Protein AF-0000000086050575 (afdb_homodimer)

Radius of gyration: 25.73 Å; Cα contacts (8 Å, |Δi|>4): 583; chains: 2; bounding box: 66×99×60 Å

Sequence (482 aa):
MVPDGFPAGLRVFVVDEDSVALRMLEKMLLQCGYKVTITDCPLQALELLRANIGNYDIVLIDVNLTCMDGFELVKNVSREISLHVIV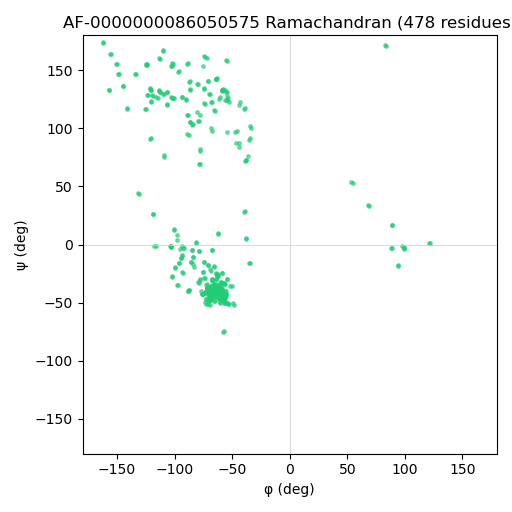LSTDSEFKNVMKGIKYGAIDYLVKPVRLEELKLIWKHVVKKYLNEMKSINESSSMDVNISHLTKKSKDLVRKRDAYDDIALKDNLASQKRARVSWTPELHAKFINAVNRLGINKAVPIKILDIMDIPGLTRENVASHLQLNKNNRKIAPTQVHKMVPDGFPAGLRVFVVDEDSVALRMLEKMLLQCGYKVTITDCPLQALELLRANIGNYDIVLIDVNLTCMDGFELVKNVSREISLHVIVLSTDSEFKNVMKGIKYGAIDYLVKPVRLEELKLIWKHVVKKYLNEMKSINESSSMDVNISHLTKKSKDLVRKRDAYDDIALKDNLASQKRARVSWTPELHAKFINAVNRLGINKAVPIKILDIMDIPGLTRENVASHLQLNKNNRKIAPTQVHK

Secondary structure (DSSP, 8-state):
---TTTTTT-EEEEE-S-HHHHHHHHHHHHHTT-EEEEES-HHHHHHHHHHTTTS-SEEEEE---SSS-HHHHHHIIIIIS--EEEEEES---HHHHHHHHHTT-SEEEESSPPHHHHTTTHHHHHHHHHHHHHHHHHH-------HHHHHHHHHHHHHHHHHHHHHHHHHHHHTTS------HHHHHHHHHHHHHH-TTT--HHHHHHHH--TT--HHHHHHHHHH--GGG---------/---TTTTTT-EEEEE-S-HHHHHHHHHHHHHTT-EEEEES-HHHHHHHHHHTTTS-SEEEEE---SSS-HHHHHHIIIIIS--EEEEEES---HHHHHHHHHTT-SEEEESSPPHHHHTTTHHHHHHHHHHHHHHHHHH-------HHHHHHHHHHHHHHHHHHHHHHHHHHHHTTS------HHHHHHHHHHHHHH-TTT--HHHHHHHH--TT--HHHHHHHHHH--GGG---------

Solvent-accessible surface area (backbone atoms only — not comparable to full-atom values): 27114 Å² total; per-residue (Å²): 129,87,60,89,66,63,62,42,62,44,27,36,36,38,35,28,69,38,55,38,44,40,50,47,50,48,53,54,44,44,73,58,39,33,40,80,47,77,41,52,46,67,86,50,45,61,58,54,47,67,76,42,69,84,67,56,63,37,34,40,36,44,39,86,45,88,90,51,63,29,57,56,52,46,26,45,43,24,69,73,67,64,43,49,29,33,38,33,29,79,61,62,49,50,69,57,54,50,50,40,43,75,36,45,31,80,45,78,46,52,49,58,76,49,70,73,60,62,63,50,57,55,54,60,53,52,50,52,52,52,52,53,50,48,55,48,51,71,67,44,86,70,84,70,85,56,62,69,61,47,51,58,48,48,50,47,46,53,54,41,54,49,44,52,53,47,48,56,49,49,59,60,55,60,72,68,57,90,77,81,82,78,45,75,66,58,47,49,44,49,53,50,29,35,61,72,52,31,63,91,55,38,37,36,64,56,33,46,62,65,51,65,52,89,90,66,48,51,66,56,42,43,38,48,48,56,66,58,58,79,82,54,77,66,71,74,77,76,74,79,126,128,86,60,87,66,64,62,43,61,44,26,36,36,38,35,30,72,38,56,39,44,41,49,47,50,48,54,54,43,45,72,57,40,33,39,79,46,77,41,52,48,66,88,50,46,62,58,55,46,66,76,41,68,84,68,54,62,36,33,41,36,43,38,84,48,86,91,52,62,28,57,55,54,46,26,45,43,23,70,74,68,63,43,49,28,32,39,32,30,80,62,61,50,50,70,56,51,49,50,40,42,73,37,45,31,78,43,75,46,51,49,59,77,50,68,75,60,61,64,50,56,55,54,60,54,51,50,51,52,53,52,54,49,49,54,49,51,72,66,42,86,69,85,70,84,56,63,70,61,48,50,58,49,47,51,47,44,54,54,40,54,50,45,51,53,47,49,57,48,49,59,61,56,60,72,68,56,87,79,80,82,79,46,74,66,56,48,49,45,48,54,49,29,35,61,72,53,30,62,92,55,38,36,37,65,57,33,45,60,65,52,64,51,91,89,66,46,49,66,56,42,41,39,49,48,55,66,58,59,81,82,55,76,67,72,76,75,76,74,82,124

Nearest PDB structures (foldseek):
  8xat-assembly2_B-3  TM=6.509E-01  e=9.786E-18  Arabidopsis thaliana
  8xat-assembly1_A-2  TM=6.498E-01  e=9.234E-18  Arabidopsis thaliana
  6oec-assembly4_K  TM=7.011E-01  e=1.896E-07  Carboxydothermus hydrogenoformans Z-2901
  6oec-assembly2_F  TM=7.166E-01  e=5.390E-07  Carboxydothermus hydrogenoformans Z-2901
  6oec-assembly3_H  TM=7.071E-01  e=4.529E-07  Carboxydothermus hydrogenoformans Z-2901

Organism: Dendrobium nobile (NCBI:txid94219)

InterPro domains:
  IPR001005 SANT/Myb domain [PF00249] (179-227)
  IPR001789 Signal transduction response regulator, receiver domain [PF00072] (12-119)
  IPR001789 Signal transduction response regulator, receiver domain [PS50110] (11-126)
  IPR001789 Signal transduction response regulator, receiver domain [SM00448] (10-122)
  IPR006447 Myb domain, plants [TIGR01557] (178-227)
  IPR009057 Homedomain-like superfamily [SSF46689] (175-226)
  IPR011006 CheY-like superfamily [SSF52172] (9-134)
  IPR017930 Myb domain [PS51294] (174-233)
  IPR045279 Two-component response regulator ARR-like [PTHR43874] (10-229)

pLDDT: mean 81.04, std 20.37, range [23.88, 98.62]

Structure (mmCIF, N/CA/C/O backbone):
data_AF-0000000086050575-model_v1
#
loop_
_entity.id
_entity.type
_entity.pdbx_description
1 polymer 'Uncharacterized protein'
#
loop_
_atom_site.group_PDB
_atom_site.id
_atom_site.type_symbol
_atom_site.label_atom_id
_atom_site.label_alt_id
_atom_site.label_comp_id
_atom_site.label_asym_id
_atom_site.label_entity_id
_atom_site.label_seq_id
_atom_site.pdbx_PDB_ins_code
_atom_site.Cartn_x
_atom_site.Cartn_y
_atom_site.Cartn_z
_atom_site.occupancy
_atom_site.B_iso_or_equiv
_atom_site.auth_seq_id
_atom_site.auth_comp_id
_atom_site.auth_asym_id
_atom_site.auth_atom_id
_atom_site.pdbx_PDB_model_num
ATOM 1 N N . MET A 1 1 ? 18.562 4.098 21.172 1 47.09 1 MET A N 1
ATOM 2 C CA . MET A 1 1 ? 17.844 3.875 22.422 1 47.09 1 MET A CA 1
ATOM 3 C C . MET A 1 1 ? 16.562 4.703 22.469 1 47.09 1 MET A C 1
ATOM 5 O O . MET A 1 1 ? 16.531 5.84 22 1 47.09 1 MET A O 1
ATOM 9 N N . VAL A 1 2 ? 15.516 3.898 22.625 1 56.53 2 VAL A N 1
ATOM 10 C CA . VAL A 1 2 ? 14.25 4.605 22.75 1 56.53 2 VAL A CA 1
ATOM 11 C C . VAL A 1 2 ? 14.25 5.438 24.031 1 56.53 2 VAL A C 1
ATOM 13 O O . VAL A 1 2 ? 14.539 4.918 25.109 1 56.53 2 VAL A O 1
ATOM 16 N N . PRO A 1 3 ? 14.203 6.77 23.891 1 58.47 3 PRO A N 1
ATOM 17 C CA . PRO A 1 3 ? 14.266 7.641 25.062 1 58.47 3 PRO A CA 1
ATOM 18 C C . PRO A 1 3 ? 13.203 7.301 26.109 1 58.47 3 PRO A C 1
ATOM 20 O O . PRO A 1 3 ? 12.164 6.734 25.766 1 58.47 3 PRO A O 1
ATOM 23 N N . ASP A 1 4 ? 13.398 7.676 27.375 1 63.44 4 ASP A N 1
ATOM 24 C CA . ASP A 1 4 ? 12.43 7.582 28.453 1 63.44 4 ASP A CA 1
ATOM 25 C C . ASP A 1 4 ? 11.18 8.406 28.156 1 63.44 4 ASP A C 1
ATOM 27 O O . ASP A 1 4 ? 11.281 9.516 27.625 1 63.44 4 ASP A O 1
ATOM 31 N N . GLY A 1 5 ? 9.953 7.82 28.219 1 71.06 5 GLY A N 1
ATOM 32 C CA . GLY A 1 5 ? 8.695 8.516 27.984 1 71.06 5 GLY A CA 1
ATOM 33 C C . GLY A 1 5 ? 8.164 8.328 26.578 1 71.06 5 GLY A C 1
ATOM 34 O O . GLY A 1 5 ? 7.164 8.938 26.203 1 71.06 5 GLY A O 1
ATOM 35 N N . PHE A 1 6 ? 9.008 7.605 25.938 1 73.12 6 PHE A N 1
ATOM 36 C CA . PHE A 1 6 ? 8.523 7.312 24.594 1 73.12 6 PHE A CA 1
ATOM 37 C C . PHE A 1 6 ? 7.145 6.676 24.656 1 73.12 6 PHE A C 1
ATOM 39 O O . PHE A 1 6 ? 6.852 5.879 25.547 1 73.12 6 PHE A O 1
ATOM 46 N N . PRO A 1 7 ? 6.281 7.465 23.625 1 80 7 PRO A N 1
ATOM 47 C CA . PRO A 1 7 ? 6.508 8.125 22.344 1 80 7 PRO A CA 1
ATOM 48 C C . PRO A 1 7 ? 6.59 9.641 22.453 1 80 7 PRO A C 1
ATOM 50 O O . PRO A 1 7 ? 6.844 10.336 21.469 1 80 7 PRO A O 1
ATOM 53 N N . ALA A 1 8 ? 6.41 10.062 23.656 1 84.94 8 ALA A N 1
ATOM 54 C CA . ALA A 1 8 ? 6.547 11.508 23.844 1 84.94 8 ALA A CA 1
ATOM 55 C C . ALA A 1 8 ? 7.938 11.984 23.422 1 84.94 8 ALA A C 1
ATOM 57 O O . ALA A 1 8 ? 8.938 11.328 23.719 1 84.94 8 ALA A O 1
ATOM 58 N N . GLY A 1 9 ? 7.965 13.07 22.641 1 90.56 9 GLY A N 1
ATOM 59 C CA . GLY A 1 9 ? 9.242 13.617 22.219 1 90.56 9 GLY A CA 1
ATOM 60 C C . GLY A 1 9 ? 9.633 13.188 20.812 1 90.56 9 GLY A C 1
ATOM 61 O O . GLY A 1 9 ? 10.664 13.625 20.297 1 90.56 9 GLY A O 1
ATOM 62 N N . LEU A 1 10 ? 8.773 12.344 20.266 1 94.44 10 LEU A N 1
ATOM 63 C CA . LEU A 1 10 ? 9.023 11.992 18.875 1 94.44 10 LEU A CA 1
ATOM 64 C C . LEU A 1 10 ? 9.117 13.234 18 1 94.44 10 LEU A C 1
ATOM 66 O O . LEU A 1 10 ? 8.266 14.117 18.078 1 94.44 10 LEU A O 1
ATOM 70 N N . ARG A 1 11 ? 10.164 13.414 17.297 1 97 11 ARG A N 1
ATOM 71 C CA . ARG A 1 11 ? 10.383 14.594 16.453 1 97 11 ARG A CA 1
ATOM 72 C C . ARG A 1 11 ? 9.82 14.375 15.055 1 97 11 ARG A C 1
ATOM 74 O O . ARG A 1 11 ? 10.359 13.586 14.281 1 97 11 ARG A O 1
ATOM 81 N N . VAL A 1 12 ? 8.734 15.141 14.758 1 98 12 VAL A N 1
ATOM 82 C CA . VAL A 1 12 ? 7.984 14.945 13.523 1 98 12 VAL A CA 1
ATOM 83 C C . VAL A 1 12 ? 8.109 16.172 12.633 1 98 12 VAL A C 1
ATOM 85 O O . VAL A 1 12 ? 7.918 17.312 13.094 1 98 12 VAL A O 1
ATOM 88 N N . PHE A 1 13 ? 8.523 16 11.391 1 98.5 13 PHE A N 1
ATOM 89 C CA . PHE A 1 13 ? 8.547 17.047 10.367 1 98.5 13 PHE A CA 1
ATOM 90 C C . PHE A 1 13 ? 7.367 16.891 9.414 1 98.5 13 PHE A C 1
ATOM 92 O O . PHE A 1 13 ? 7.148 15.812 8.867 1 98.5 13 PHE A O 1
ATOM 99 N N . VAL A 1 14 ? 6.547 17.969 9.211 1 98.56 14 VAL A N 1
ATOM 100 C CA . VAL A 1 14 ? 5.324 17.859 8.422 1 98.56 14 VAL A CA 1
ATOM 101 C C . VAL A 1 14 ? 5.379 18.828 7.242 1 98.56 14 VAL A C 1
ATOM 103 O O . VAL A 1 14 ? 5.719 20 7.41 1 98.56 14 VAL A O 1
ATOM 106 N N . VAL A 1 15 ? 5.004 18.312 6.066 1 98.06 15 VAL A N 1
ATOM 107 C CA . VAL A 1 15 ? 4.938 19.125 4.852 1 98.06 15 VAL A CA 1
ATOM 108 C C . VAL A 1 15 ? 3.516 19.109 4.297 1 98.06 15 VAL A C 1
ATOM 110 O O . VAL A 1 15 ? 2.965 18.047 4.008 1 98.06 15 VAL A O 1
ATOM 113 N N . ASP A 1 16 ? 2.947 20.234 4.137 1 95.75 16 ASP A N 1
ATOM 114 C CA . ASP A 1 16 ? 1.617 20.438 3.568 1 95.75 16 ASP A CA 1
ATOM 115 C C . ASP A 1 16 ? 1.467 21.844 2.998 1 95.75 16 ASP A C 1
ATOM 117 O O . ASP A 1 16 ? 1.773 22.828 3.674 1 95.75 16 ASP A O 1
ATOM 121 N N . GLU A 1 17 ? 0.966 21.906 1.841 1 92.81 17 GLU A N 1
ATOM 122 C CA . GLU A 1 17 ? 0.843 23.203 1.188 1 92.81 17 GLU A CA 1
ATOM 123 C C . GLU A 1 17 ? -0.306 24.016 1.78 1 92.81 17 GLU A C 1
ATOM 125 O O . GLU A 1 17 ? -0.355 25.234 1.628 1 92.81 17 GLU A O 1
ATOM 130 N N . ASP A 1 18 ? -1.277 23.391 2.383 1 91.44 18 ASP A N 1
ATOM 131 C CA . ASP A 1 18 ? -2.42 24.047 3.004 1 91.44 18 ASP A CA 1
ATOM 132 C C . ASP A 1 18 ? -2.104 24.453 4.445 1 91.44 18 ASP A C 1
ATOM 134 O O . ASP A 1 18 ? -2.145 23.625 5.348 1 91.44 18 ASP A O 1
ATOM 138 N N . SER A 1 19 ? -1.903 25.734 4.578 1 91.38 19 SER A N 1
ATOM 139 C CA . SER A 1 19 ? -1.439 26.234 5.863 1 91.38 19 SER A CA 1
ATOM 140 C C . SER A 1 19 ? -2.461 25.969 6.965 1 91.38 19 SER A C 1
ATOM 142 O O . SER A 1 19 ? -2.09 25.688 8.109 1 91.38 19 SER A O 1
ATOM 144 N N . VAL A 1 20 ? -3.693 26.062 6.656 1 90.12 20 VAL A N 1
ATOM 145 C CA . VAL A 1 20 ? -4.73 25.859 7.664 1 90.12 20 VAL A CA 1
ATOM 146 C C . VAL A 1 20 ? -4.77 24.391 8.078 1 90.12 20 VAL A C 1
ATOM 148 O O . VAL A 1 20 ? -4.781 24.078 9.273 1 90.12 20 VAL A O 1
ATOM 151 N N . ALA A 1 21 ? -4.762 23.484 7.102 1 92.12 21 ALA A N 1
ATOM 152 C CA . ALA A 1 21 ? -4.727 22.047 7.391 1 92.12 21 ALA A CA 1
ATOM 153 C C . ALA A 1 21 ? -3.457 21.672 8.156 1 92.12 21 ALA A C 1
ATOM 155 O O . ALA A 1 21 ? -3.492 20.828 9.055 1 92.12 21 ALA A O 1
ATOM 156 N N . LEU A 1 22 ? -2.41 22.281 7.742 1 94.5 22 LEU A N 1
ATOM 157 C CA . LEU A 1 22 ? -1.112 22.031 8.359 1 94.5 22 LEU A CA 1
ATOM 158 C C . LEU A 1 22 ? -1.141 22.391 9.844 1 94.5 22 LEU A C 1
ATOM 160 O O . LEU A 1 22 ? -0.653 21.625 10.68 1 94.5 22 LEU A O 1
ATOM 164 N N . ARG A 1 23 ? -1.664 23.516 10.156 1 92.81 23 ARG A N 1
ATOM 165 C CA . ARG A 1 23 ? -1.738 23.969 11.539 1 92.81 23 ARG A CA 1
ATOM 166 C C . ARG A 1 23 ? -2.621 23.031 12.367 1 92.81 23 ARG A C 1
ATOM 168 O O . ARG A 1 23 ? -2.307 22.734 13.523 1 92.81 23 ARG A O 1
ATOM 175 N N . MET A 1 24 ? -3.68 22.672 11.797 1 92.19 24 MET A N 1
ATOM 176 C CA . MET A 1 24 ? -4.543 21.719 12.484 1 92.19 24 MET A CA 1
ATOM 177 C C . MET A 1 24 ? -3.797 20.422 12.773 1 92.19 24 MET A C 1
ATOM 179 O O . MET A 1 24 ? -3.873 19.891 13.883 1 92.19 24 MET A O 1
ATOM 183 N N . LEU A 1 25 ? -3.129 19.891 11.805 1 95.31 25 LEU A N 1
ATOM 184 C CA . LEU A 1 25 ? -2.357 18.656 11.969 1 95.31 25 LEU A CA 1
ATOM 185 C C . LEU A 1 25 ? -1.286 18.828 13.039 1 95.31 25 LEU A C 1
ATOM 187 O O . LEU A 1 25 ? -1.066 17.938 13.859 1 95.31 25 LEU A O 1
ATOM 191 N N . GLU A 1 26 ? -0.664 19.938 13.008 1 96.56 26 GLU A N 1
ATOM 192 C CA . GLU A 1 26 ? 0.322 20.266 14.031 1 96.56 26 GLU A CA 1
ATOM 193 C C . GLU A 1 26 ? -0.278 20.141 15.43 1 96.56 26 GLU A C 1
ATOM 195 O O . GLU A 1 26 ? 0.31 19.5 16.312 1 96.56 26 GLU A O 1
ATOM 200 N N . LYS A 1 27 ? -1.399 20.75 15.617 1 94.25 27 LYS A N 1
ATOM 201 C CA . LYS A 1 27 ? -2.057 20.719 16.922 1 94.25 27 LYS A CA 1
ATOM 202 C C . LYS A 1 27 ? -2.359 19.281 17.344 1 94.25 27 LYS A C 1
ATOM 204 O O . LYS A 1 27 ? -2.154 18.922 18.5 1 94.25 27 LYS A O 1
ATOM 209 N N . MET A 1 28 ? -2.832 18.484 16.391 1 94.62 28 MET A N 1
ATOM 210 C CA . MET A 1 28 ? -3.125 17.078 16.688 1 94.62 28 MET A CA 1
ATOM 211 C C . MET A 1 28 ? -1.861 16.344 17.109 1 94.62 28 MET A C 1
ATOM 213 O O . MET A 1 28 ? -1.878 15.57 18.078 1 94.62 28 MET A O 1
ATOM 217 N N . LEU A 1 29 ? -0.819 16.562 16.422 1 97.25 29 LEU A N 1
ATOM 218 C CA . LEU A 1 29 ? 0.444 15.883 16.719 1 97.25 29 LEU A CA 1
ATOM 219 C C . LEU A 1 29 ? 1.005 16.328 18.062 1 97.25 29 LEU A C 1
ATOM 221 O O . LEU A 1 29 ? 1.551 15.523 18.812 1 97.25 29 LEU A O 1
ATOM 225 N N . LEU A 1 30 ? 0.854 17.609 18.359 1 96.31 30 LEU A N 1
ATOM 226 C CA . LEU A 1 30 ? 1.28 18.125 19.656 1 96.31 30 LEU A CA 1
ATOM 227 C C . LEU A 1 30 ? 0.496 17.484 20.781 1 96.31 30 LEU A C 1
ATOM 229 O O . LEU A 1 30 ? 1.053 17.188 21.844 1 96.31 30 LEU A O 1
ATOM 233 N N . GLN A 1 31 ? -0.738 17.234 20.531 1 94.12 31 GLN A N 1
ATOM 234 C CA . GLN A 1 31 ? -1.574 16.547 21.516 1 94.12 31 GLN A CA 1
ATOM 235 C C . GLN A 1 31 ? -1.058 15.148 21.797 1 94.12 31 GLN A C 1
ATOM 237 O O . GLN A 1 31 ? -1.286 14.602 22.875 1 94.12 31 GLN A O 1
ATOM 242 N N . CYS A 1 32 ? -0.402 14.562 20.859 1 94.38 32 CYS A N 1
ATOM 243 C CA . CYS A 1 32 ? 0.176 13.234 21.016 1 94.38 32 CYS A CA 1
ATOM 244 C C . CYS A 1 32 ? 1.486 13.305 21.797 1 94.38 32 CYS A C 1
ATOM 246 O O . CYS A 1 32 ? 2.104 12.273 22.062 1 94.38 32 CYS A O 1
ATOM 248 N N . GLY A 1 33 ? 1.942 14.492 22.094 1 95.69 33 GLY A N 1
ATOM 249 C CA . GLY A 1 33 ? 3.178 14.664 22.844 1 95.69 33 GLY A CA 1
ATOM 250 C C . GLY A 1 33 ? 4.41 14.719 21.969 1 95.69 33 GLY A C 1
ATOM 251 O O . GLY A 1 33 ? 5.531 14.531 22.438 1 95.69 33 GLY A O 1
ATOM 252 N N . TYR A 1 34 ? 4.238 14.953 20.703 1 96.94 34 TYR A N 1
ATOM 253 C CA . TYR A 1 34 ? 5.352 14.977 19.766 1 96.94 34 TYR A CA 1
ATOM 254 C C . TYR A 1 34 ? 5.953 16.375 19.672 1 96.94 34 TYR A C 1
ATOM 256 O O . TYR A 1 34 ? 5.328 17.359 20.078 1 96.94 34 TYR A O 1
ATOM 264 N N . LYS A 1 35 ? 7.207 16.438 19.281 1 97.56 35 LYS A N 1
ATOM 265 C CA . LYS A 1 35 ? 7.836 17.688 18.828 1 97.56 35 LYS A CA 1
ATOM 266 C C . LYS A 1 35 ? 7.664 17.875 17.328 1 97.56 35 LYS A C 1
ATOM 268 O O . LYS A 1 35 ? 8.094 17.031 16.531 1 97.56 35 LYS A O 1
ATOM 273 N N . VAL A 1 36 ? 7.078 19.031 16.984 1 98.12 36 VAL A N 1
ATOM 274 C CA . VAL A 1 36 ? 6.605 19.125 15.602 1 98.12 36 VAL A CA 1
ATOM 275 C C . VAL A 1 36 ? 7.254 20.328 14.914 1 98.12 36 VAL A C 1
ATOM 277 O O . VAL A 1 36 ? 7.312 21.422 15.484 1 98.12 36 VAL A O 1
ATOM 280 N N . THR A 1 37 ? 7.832 20.141 13.797 1 98.19 37 THR A N 1
ATOM 281 C CA . THR A 1 37 ? 8.258 21.172 12.859 1 98.19 37 THR A CA 1
ATOM 282 C C . THR A 1 37 ? 7.445 21.094 11.562 1 98.19 37 THR A C 1
ATOM 284 O O . THR A 1 37 ? 7.25 20.016 11.016 1 98.19 37 THR A O 1
ATOM 287 N N . ILE A 1 38 ? 6.949 22.219 11.109 1 97.38 38 ILE A N 1
ATOM 288 C CA . ILE A 1 38 ? 6.062 22.203 9.953 1 97.38 38 ILE A CA 1
ATOM 289 C C . ILE A 1 38 ? 6.613 23.125 8.867 1 97.38 38 ILE A C 1
ATOM 291 O O . ILE A 1 38 ? 7.391 24.047 9.156 1 97.38 38 ILE A O 1
ATOM 295 N N . THR A 1 39 ? 6.234 22.844 7.625 1 97.19 39 THR A N 1
ATOM 296 C CA . THR A 1 39 ? 6.453 23.766 6.52 1 97.19 39 THR A CA 1
ATOM 297 C C . THR A 1 39 ? 5.297 23.688 5.523 1 97.19 39 THR A C 1
ATOM 299 O O . THR A 1 39 ? 4.801 22.609 5.215 1 97.19 39 THR A O 1
ATOM 302 N N . ASP A 1 40 ? 4.863 24.891 5.074 1 94.62 40 ASP A N 1
ATOM 303 C CA . ASP A 1 40 ? 3.834 24.938 4.039 1 94.62 40 ASP A CA 1
ATOM 304 C C . ASP A 1 40 ? 4.449 25.203 2.666 1 94.62 40 ASP A C 1
ATOM 306 O O . ASP A 1 40 ? 3.738 25.562 1.72 1 94.62 40 ASP A O 1
ATOM 310 N N . CYS A 1 41 ? 5.785 25.078 2.586 1 95.12 41 CYS A N 1
ATOM 311 C CA . CYS A 1 41 ? 6.52 25.25 1.339 1 95.12 41 CYS A CA 1
ATOM 312 C C . CYS A 1 41 ? 7.289 23.984 0.978 1 95.12 41 CYS A C 1
ATOM 314 O O . CYS A 1 41 ? 8.477 23.875 1.299 1 95.12 41 CYS A O 1
ATOM 316 N N . PRO A 1 42 ? 6.695 23.109 0.219 1 94.62 42 PRO A N 1
ATOM 317 C CA . PRO A 1 42 ? 7.332 21.828 -0.127 1 94.62 42 PRO A CA 1
ATOM 318 C C . PRO A 1 42 ? 8.688 22.016 -0.81 1 94.62 42 PRO A C 1
ATOM 320 O O . PRO A 1 42 ? 9.594 21.203 -0.613 1 94.62 42 PRO A O 1
ATOM 323 N N . LEU A 1 43 ? 8.82 23.031 -1.545 1 91.94 43 LEU A N 1
ATOM 324 C CA . LEU A 1 43 ? 10.055 23.281 -2.279 1 91.94 43 LEU A CA 1
ATOM 325 C C . LEU A 1 43 ? 11.219 23.516 -1.32 1 91.94 43 LEU A C 1
ATOM 327 O O . LEU A 1 43 ? 12.367 23.234 -1.656 1 91.94 43 LEU A O 1
ATOM 331 N N . GLN A 1 44 ? 10.883 23.969 -0.147 1 95.38 44 GLN A N 1
ATOM 332 C CA . GLN A 1 44 ? 11.922 24.234 0.843 1 95.38 44 GLN A CA 1
ATOM 333 C C . GLN A 1 44 ? 12.125 23.047 1.772 1 95.38 44 GLN A C 1
ATOM 335 O O . GLN A 1 44 ? 13.07 23.016 2.561 1 95.38 44 GLN A O 1
ATOM 340 N N . ALA A 1 45 ? 11.25 22.125 1.721 1 96.31 45 ALA A N 1
ATOM 341 C CA . ALA A 1 45 ? 11.242 21 2.666 1 96.31 45 ALA A CA 1
ATOM 342 C C . ALA A 1 45 ? 12.555 20.219 2.602 1 96.31 45 ALA A C 1
ATOM 344 O O . ALA A 1 45 ? 13.164 19.938 3.635 1 96.31 45 ALA A O 1
ATOM 345 N N . LEU A 1 46 ? 12.977 19.906 1.378 1 94.06 46 LEU A N 1
ATOM 346 C CA . LEU A 1 46 ? 14.18 19.094 1.21 1 94.06 46 LEU A CA 1
ATOM 347 C C . LEU A 1 46 ? 15.398 19.828 1.769 1 94.06 46 LEU A C 1
ATOM 349 O O . LEU A 1 46 ? 16.234 19.219 2.453 1 94.06 46 LEU A O 1
ATOM 353 N N . GLU A 1 47 ? 15.469 21.109 1.46 1 95.12 47 GLU A N 1
ATOM 354 C CA . GLU A 1 47 ? 16.578 21.906 1.957 1 95.12 47 GLU A CA 1
ATOM 355 C C . GLU A 1 47 ? 16.594 21.969 3.482 1 95.12 47 GLU A C 1
ATOM 357 O O . GLU A 1 47 ? 17.641 21.859 4.113 1 95.12 47 GLU A O 1
ATOM 362 N N . LEU A 1 48 ? 15.469 22.172 4.059 1 96.44 48 LEU A N 1
ATOM 363 C CA . LEU A 1 48 ? 15.336 22.234 5.512 1 96.44 48 LEU A CA 1
ATOM 364 C C . LEU A 1 48 ? 15.758 20.906 6.152 1 96.44 48 LEU A C 1
ATOM 366 O O . LEU A 1 48 ? 16.469 20.906 7.164 1 96.44 48 LEU A O 1
ATOM 370 N N . LEU A 1 49 ? 15.383 19.859 5.551 1 96.5 49 LEU A N 1
ATOM 371 C CA . LEU A 1 49 ? 15.719 18.531 6.066 1 96.5 49 LEU A CA 1
ATOM 372 C C . LEU A 1 49 ? 17.219 18.266 5.957 1 96.5 49 LEU A C 1
ATOM 374 O O . LEU A 1 49 ? 17.828 17.734 6.891 1 96.5 49 LEU A O 1
ATOM 378 N N . ARG A 1 50 ? 17.766 18.703 4.844 1 94.62 50 ARG A N 1
ATOM 379 C CA . ARG A 1 50 ? 19.188 18.516 4.621 1 94.62 50 ARG A CA 1
ATOM 380 C C . ARG A 1 50 ? 20 19.328 5.625 1 94.62 50 ARG A C 1
ATOM 382 O O . ARG A 1 50 ? 21.062 18.891 6.07 1 94.62 50 ARG A O 1
ATOM 389 N N . ALA A 1 51 ? 19.531 20.453 5.941 1 95.19 51 ALA A N 1
ATOM 390 C CA . ALA A 1 51 ? 20.234 21.359 6.852 1 95.19 51 ALA A CA 1
ATOM 391 C C . ALA A 1 51 ? 20.125 20.875 8.297 1 95.19 51 ALA A C 1
ATOM 393 O O . ALA A 1 51 ? 20.859 21.328 9.172 1 95.19 51 ALA A O 1
ATOM 394 N N . ASN A 1 52 ? 19.219 19.969 8.578 1 95.12 52 ASN A N 1
ATOM 395 C CA . ASN A 1 52 ? 18.953 19.531 9.945 1 95.12 52 ASN A CA 1
ATOM 396 C C . ASN A 1 52 ? 18.922 18.016 10.047 1 95.12 52 ASN A C 1
ATOM 398 O O . ASN A 1 52 ? 18.016 17.438 10.656 1 95.12 52 ASN A O 1
ATOM 402 N N . ILE A 1 53 ? 19.844 17.391 9.445 1 89.69 53 ILE A N 1
ATOM 403 C CA . ILE A 1 53 ? 19.938 15.938 9.43 1 89.69 53 ILE A CA 1
ATOM 404 C C . ILE A 1 53 ? 20.016 15.406 10.859 1 89.69 53 ILE A C 1
ATOM 406 O O . ILE A 1 53 ? 20.734 15.961 11.695 1 89.69 53 ILE A O 1
ATOM 410 N N . GLY A 1 54 ? 19.297 14.453 11.141 1 90.81 54 GLY A N 1
ATOM 411 C CA . GLY A 1 54 ? 19.312 13.836 12.461 1 90.81 54 GLY A CA 1
ATOM 412 C C . GLY A 1 54 ? 18.359 14.492 13.445 1 90.81 54 GLY A C 1
ATOM 413 O O . GLY A 1 54 ? 18.219 14.016 14.57 1 90.81 54 GLY A O 1
ATOM 414 N N . ASN A 1 55 ? 17.703 15.523 13.055 1 94.75 55 ASN A N 1
ATOM 415 C CA . ASN A 1 55 ? 16.844 16.281 13.969 1 94.75 55 ASN A CA 1
ATOM 416 C C . ASN A 1 55 ? 15.406 15.766 13.938 1 94.75 55 ASN A C 1
ATOM 418 O O . ASN A 1 55 ? 14.57 16.219 14.727 1 94.75 55 ASN A O 1
ATOM 422 N N . TYR A 1 56 ? 15.164 14.82 13.109 1 96.81 56 TYR A N 1
ATOM 423 C CA . TYR A 1 56 ? 13.797 14.336 12.961 1 96.81 56 TYR A CA 1
ATOM 424 C C . TYR A 1 56 ? 13.758 12.812 12.961 1 96.81 56 TYR A C 1
ATOM 426 O O . TYR A 1 56 ? 14.695 12.164 12.477 1 96.81 56 TYR A O 1
ATOM 434 N N . ASP A 1 57 ? 12.695 12.312 13.5 1 94.56 57 ASP A N 1
ATOM 435 C CA . ASP A 1 57 ? 12.516 10.867 13.555 1 94.56 57 ASP A CA 1
ATOM 436 C C . ASP A 1 57 ? 11.617 10.391 12.414 1 94.56 57 ASP A C 1
ATOM 438 O O . ASP A 1 57 ? 11.812 9.289 11.883 1 94.56 57 ASP A O 1
ATOM 442 N N . ILE A 1 58 ? 10.625 11.219 12.047 1 96.75 58 ILE A N 1
ATOM 443 C CA . ILE A 1 58 ? 9.648 10.836 11.031 1 96.75 58 ILE A CA 1
ATOM 444 C C . ILE A 1 58 ? 9.18 12.07 10.281 1 96.75 58 ILE A C 1
ATOM 446 O O . ILE A 1 58 ? 9.078 13.156 10.859 1 96.75 58 ILE A O 1
ATOM 450 N N . VAL A 1 59 ? 8.891 11.891 9 1 98.19 59 VAL A N 1
ATOM 451 C CA . VAL A 1 59 ? 8.391 12.969 8.156 1 98.19 59 VAL A CA 1
ATOM 452 C C . VAL A 1 59 ? 7.004 12.609 7.621 1 98.19 59 VAL A C 1
ATOM 454 O O . VAL A 1 59 ? 6.793 11.5 7.125 1 98.19 59 VAL A O 1
ATOM 457 N N . LEU A 1 60 ? 6.047 13.469 7.781 1 98.62 60 LEU A N 1
ATOM 458 C CA . LEU A 1 60 ? 4.73 13.359 7.16 1 98.62 60 LEU A CA 1
ATOM 459 C C . LEU A 1 60 ? 4.625 14.266 5.941 1 98.62 60 LEU A C 1
ATOM 461 O O . LEU A 1 60 ? 4.859 15.469 6.035 1 98.62 60 LEU A O 1
ATOM 465 N N . ILE A 1 61 ? 4.262 13.703 4.816 1 98.44 61 ILE A N 1
ATOM 466 C CA . ILE A 1 61 ? 4.191 14.484 3.588 1 98.44 61 ILE A CA 1
ATOM 467 C C . ILE A 1 61 ? 2.801 14.352 2.971 1 98.44 61 ILE A C 1
ATOM 469 O O . ILE A 1 61 ? 2.377 13.25 2.609 1 98.44 61 ILE A O 1
ATOM 473 N N . ASP A 1 62 ? 2.064 15.43 2.873 1 97 62 ASP A N 1
ATOM 474 C CA . ASP A 1 62 ? 0.914 15.461 1.976 1 97 62 ASP A CA 1
ATOM 475 C C . ASP A 1 62 ? 1.355 15.414 0.515 1 97 62 ASP A C 1
ATOM 477 O O . ASP A 1 62 ? 2.012 16.328 0.026 1 97 62 ASP A O 1
ATOM 481 N N . VAL A 1 63 ? 0.891 14.453 -0.214 1 97.25 63 VAL A N 1
ATOM 482 C CA . VAL A 1 63 ? 1.425 14.289 -1.562 1 97.25 63 VAL A CA 1
ATOM 483 C C . VAL A 1 63 ? 0.543 15.031 -2.564 1 97.25 63 VAL A C 1
ATOM 485 O O . VAL A 1 63 ? 0.879 15.125 -3.746 1 97.25 63 VAL A O 1
ATOM 488 N N . ASN A 1 64 ? -0.583 15.516 -2.131 1 94.69 64 ASN A N 1
ATOM 489 C CA . ASN A 1 64 ? -1.43 16.328 -2.998 1 94.69 64 ASN A CA 1
ATOM 490 C C . ASN A 1 64 ? -0.917 17.766 -3.1 1 94.69 64 ASN A C 1
ATOM 492 O O . ASN A 1 64 ? -1.591 18.703 -2.672 1 94.69 64 ASN A O 1
ATOM 496 N N . LEU A 1 65 ? 0.141 17.891 -3.719 1 93.44 65 LEU A N 1
ATOM 497 C CA . LEU A 1 65 ? 0.799 19.188 -3.873 1 93.44 65 LEU A CA 1
ATOM 498 C C . LEU A 1 65 ? 0.562 19.75 -5.27 1 93.44 65 LEU A C 1
ATOM 500 O O . LEU A 1 65 ? 0.361 19 -6.223 1 93.44 65 LEU A O 1
ATOM 504 N N . THR A 1 66 ? 0.606 21.062 -5.395 1 91.31 66 THR A N 1
ATOM 505 C CA . THR A 1 66 ? 0.417 21.719 -6.684 1 91.31 66 THR A CA 1
ATOM 506 C C . THR A 1 66 ? 1.756 22.156 -7.27 1 91.31 66 THR A C 1
ATOM 508 O O . THR A 1 66 ? 1.909 22.234 -8.492 1 91.31 66 THR A O 1
ATOM 511 N N . CYS A 1 67 ? 2.678 22.406 -6.438 1 91.12 67 CYS A N 1
ATOM 512 C CA . CYS A 1 67 ? 3.922 23.031 -6.871 1 91.12 67 CYS A CA 1
ATOM 513 C C . CYS A 1 67 ? 4.914 21.984 -7.363 1 91.12 67 CYS A C 1
ATOM 515 O O . CYS A 1 67 ? 5.898 22.328 -8.023 1 91.12 67 CYS A O 1
ATOM 517 N N . MET A 1 68 ? 4.684 20.719 -7.059 1 93.5 68 MET A N 1
ATOM 518 C CA . MET A 1 68 ? 5.559 19.625 -7.457 1 93.5 68 MET A CA 1
ATOM 519 C C . MET A 1 68 ? 4.836 18.281 -7.344 1 93.5 68 MET A C 1
ATOM 521 O O . MET A 1 68 ? 3.711 18.219 -6.844 1 93.5 68 MET A O 1
ATOM 525 N N . ASP A 1 69 ? 5.5 17.219 -7.805 1 95.19 69 ASP A N 1
ATOM 526 C CA . ASP A 1 69 ? 5.008 15.867 -7.57 1 95.19 69 ASP A CA 1
ATOM 527 C C . ASP A 1 69 ? 5.34 15.398 -6.156 1 95.19 69 ASP A C 1
ATOM 529 O O . ASP A 1 69 ? 6.496 15.102 -5.848 1 95.19 69 ASP A O 1
ATOM 533 N N . GLY A 1 70 ? 4.363 15.367 -5.363 1 97.44 70 GLY A N 1
ATOM 534 C CA . GLY A 1 70 ? 4.566 15.031 -3.961 1 97.44 70 GLY A CA 1
ATOM 535 C C . GLY A 1 70 ? 5.281 13.711 -3.762 1 97.44 70 GLY A C 1
ATOM 536 O O . GLY A 1 70 ? 5.988 13.523 -2.768 1 97.44 70 GLY A O 1
ATOM 537 N N . PHE A 1 71 ? 5.109 12.797 -4.688 1 97.62 71 PHE A N 1
ATOM 538 C CA . PHE A 1 71 ? 5.754 11.5 -4.555 1 97.62 71 PHE A CA 1
ATOM 539 C C . PHE A 1 71 ? 7.25 11.602 -4.84 1 97.62 71 PHE A C 1
ATOM 541 O O . PHE A 1 71 ? 8.047 10.859 -4.27 1 97.62 71 PHE A O 1
ATOM 548 N N . GLU A 1 72 ? 7.566 12.484 -5.609 1 96.62 72 GLU A N 1
ATOM 549 C CA . GLU A 1 72 ? 8.992 12.734 -5.82 1 96.62 72 GLU A CA 1
ATOM 550 C C . GLU A 1 72 ? 9.656 13.242 -4.543 1 96.62 72 GLU A C 1
ATOM 552 O O . GLU A 1 72 ? 10.805 12.883 -4.254 1 96.62 72 GLU A O 1
ATOM 557 N N . LEU A 1 73 ? 8.977 14.086 -3.863 1 97.38 73 LEU A N 1
ATOM 558 C CA . LEU A 1 73 ? 9.484 14.539 -2.57 1 97.38 73 LEU A CA 1
ATOM 559 C C . LEU A 1 73 ? 9.664 13.359 -1.616 1 97.38 73 LEU A C 1
ATOM 561 O O . LEU A 1 73 ? 10.68 13.266 -0.927 1 97.38 73 LEU A O 1
ATOM 565 N N . VAL A 1 74 ? 8.68 12.461 -1.598 1 97.88 74 VAL A N 1
ATOM 566 C CA . VAL A 1 74 ? 8.758 11.25 -0.784 1 97.88 74 VAL A CA 1
ATOM 567 C C . VAL A 1 74 ? 10.031 10.477 -1.131 1 97.88 74 VAL A C 1
ATOM 569 O O . VAL A 1 74 ? 10.789 10.094 -0.241 1 97.88 74 VAL A O 1
ATOM 572 N N . LYS A 1 75 ? 10.195 10.281 -2.363 1 96.44 75 LYS A N 1
ATOM 573 C CA . LYS A 1 75 ? 11.336 9.539 -2.867 1 96.44 75 LYS A CA 1
ATOM 574 C C . LYS A 1 75 ? 12.648 10.164 -2.412 1 96.44 75 LYS A C 1
ATOM 576 O O . LYS A 1 75 ? 13.531 9.477 -1.896 1 96.44 75 LYS A O 1
ATOM 581 N N . ASN A 1 76 ? 12.758 11.422 -2.566 1 95.81 76 ASN A N 1
ATOM 582 C CA . ASN A 1 76 ? 13.977 12.133 -2.201 1 95.81 76 ASN A CA 1
ATOM 583 C C . ASN A 1 76 ? 14.25 12.055 -0.702 1 95.81 76 ASN A C 1
ATOM 585 O O . ASN A 1 76 ? 15.375 11.773 -0.284 1 95.81 76 ASN A O 1
ATOM 589 N N . VAL A 1 77 ? 13.273 12.266 0.089 1 96.81 77 VAL A N 1
ATOM 590 C CA . VAL A 1 77 ? 13.438 12.258 1.539 1 96.81 77 VAL A CA 1
ATOM 591 C C . VAL A 1 77 ? 13.812 10.859 2.014 1 96.81 77 VAL A C 1
ATOM 593 O O . VAL A 1 77 ? 14.711 10.695 2.846 1 96.81 77 VAL A O 1
ATOM 596 N N . SER A 1 78 ? 13.188 9.859 1.463 1 94.81 78 SER A N 1
ATOM 597 C CA . SER A 1 78 ? 13.422 8.477 1.886 1 94.81 78 SER A CA 1
ATOM 598 C C . SER A 1 78 ? 14.781 7.977 1.403 1 94.81 78 SER A C 1
ATOM 600 O O . SER A 1 78 ? 15.539 7.383 2.172 1 94.81 78 SER A O 1
ATOM 602 N N . ARG A 1 79 ? 15.109 8.188 0.2 1 89.06 79 ARG A N 1
ATOM 603 C CA . ARG A 1 79 ? 16.281 7.559 -0.41 1 89.06 79 ARG A CA 1
ATOM 604 C C . ARG A 1 79 ? 17.531 8.398 -0.197 1 89.06 79 ARG A C 1
ATOM 606 O O . ARG A 1 79 ? 18.625 7.859 0.018 1 89.06 79 ARG A O 1
ATOM 613 N N . GLU A 1 80 ? 17.375 9.664 -0.304 1 88.88 80 GLU A N 1
ATOM 614 C CA . GLU A 1 80 ? 18.547 10.523 -0.215 1 88.88 80 GLU A CA 1
ATOM 615 C C . GLU A 1 80 ? 18.844 10.898 1.232 1 88.88 80 GLU A C 1
ATOM 617 O O . GLU A 1 80 ? 20.016 10.953 1.638 1 88.88 80 GLU A O 1
ATOM 622 N N . ILE A 1 81 ? 17.859 11.141 1.964 1 91.12 81 ILE A N 1
ATOM 623 C CA . ILE A 1 81 ? 18.062 11.609 3.33 1 91.12 81 ILE A CA 1
ATOM 624 C C . ILE A 1 81 ? 17.906 10.445 4.305 1 91.12 81 ILE A C 1
ATOM 626 O O . ILE A 1 81 ? 18.312 10.531 5.465 1 91.12 81 ILE A O 1
ATOM 630 N N . SER A 1 82 ? 17.219 9.328 3.889 1 91.06 82 SER A N 1
ATOM 631 C CA . SER A 1 82 ? 17.047 8.094 4.648 1 91.06 82 SER A CA 1
ATOM 632 C C . SER A 1 82 ? 16.172 8.305 5.867 1 91.06 82 SER A C 1
ATOM 634 O O . SER A 1 82 ? 16.469 7.805 6.953 1 91.06 82 SER A O 1
ATOM 636 N N . LEU A 1 83 ? 15.211 9.164 5.77 1 94.12 83 LEU A N 1
ATOM 637 C CA . LEU A 1 83 ? 14.234 9.367 6.836 1 94.12 83 LEU A CA 1
ATOM 638 C C . LEU A 1 83 ? 12.961 8.555 6.57 1 94.12 83 LEU A C 1
ATOM 640 O O . LEU A 1 83 ? 12.578 8.367 5.414 1 94.12 83 LEU A O 1
ATOM 644 N N . HIS A 1 84 ? 12.328 8.141 7.617 1 95.56 84 HIS A N 1
ATOM 645 C CA . HIS A 1 84 ? 11.031 7.488 7.504 1 95.56 84 HIS A CA 1
ATOM 646 C C . HIS A 1 84 ? 9.953 8.477 7.082 1 95.56 84 HIS A C 1
ATOM 648 O O . HIS A 1 84 ? 9.812 9.539 7.688 1 95.56 84 HIS A O 1
ATOM 654 N N . VAL A 1 85 ? 9.258 8.047 6.066 1 97.75 85 VAL A N 1
ATOM 655 C CA . VAL A 1 85 ? 8.25 8.953 5.531 1 97.75 85 VAL A CA 1
ATOM 656 C C . VAL A 1 85 ? 6.871 8.297 5.613 1 97.75 85 VAL A C 1
ATOM 658 O O . VAL A 1 85 ? 6.723 7.113 5.297 1 97.75 85 VAL A O 1
ATOM 661 N N . ILE A 1 86 ? 5.949 9 6.07 1 98.38 86 ILE A N 1
ATOM 662 C CA . ILE A 1 86 ? 4.543 8.625 5.988 1 98.38 86 ILE A CA 1
ATOM 663 C C . ILE A 1 86 ? 3.824 9.547 5 1 98.38 86 ILE A C 1
ATOM 665 O O . ILE A 1 86 ? 3.93 10.766 5.094 1 98.38 86 ILE A O 1
ATOM 669 N N . VAL A 1 87 ? 3.121 8.953 4.102 1 98.44 87 VAL A N 1
ATOM 670 C CA . VAL A 1 87 ? 2.367 9.719 3.109 1 98.44 87 VAL A CA 1
ATOM 671 C C . VAL A 1 87 ? 0.994 10.078 3.67 1 98.44 87 VAL A C 1
ATOM 673 O O . VAL A 1 87 ? 0.338 9.25 4.305 1 98.44 87 VAL A O 1
ATOM 676 N N . LEU A 1 88 ? 0.637 11.281 3.506 1 97.81 88 LEU A N 1
ATOM 677 C CA . LEU A 1 88 ? -0.734 11.75 3.684 1 97.81 88 LEU A CA 1
ATOM 678 C C . LEU A 1 88 ? -1.388 12.039 2.338 1 97.81 88 LEU A C 1
ATOM 680 O O . LEU A 1 88 ? -0.766 12.641 1.46 1 97.81 88 LEU A O 1
ATOM 684 N N . SER A 1 89 ? -2.607 11.516 2.148 1 96.69 89 SER A N 1
ATOM 685 C CA . SER A 1 89 ? -3.254 11.742 0.86 1 96.69 89 SER A CA 1
ATOM 686 C C . SER A 1 89 ? -4.773 11.766 1.001 1 96.69 89 SER A C 1
ATOM 688 O O . SER A 1 89 ? -5.324 11.164 1.928 1 96.69 89 SER A O 1
ATOM 690 N N . THR A 1 90 ? -5.418 12.445 0.061 1 94.12 90 THR A N 1
ATOM 691 C CA . THR A 1 90 ? -6.875 12.461 0.021 1 94.12 90 THR A CA 1
ATOM 692 C C . THR A 1 90 ? -7.414 11.234 -0.704 1 94.12 90 THR A C 1
ATOM 694 O O . THR A 1 90 ? -8.609 10.945 -0.646 1 94.12 90 THR A O 1
ATOM 697 N N . ASP A 1 91 ? -6.566 10.531 -1.331 1 93.12 91 ASP A N 1
ATOM 698 C CA . ASP A 1 91 ? -7.07 9.383 -2.078 1 93.12 91 ASP A CA 1
ATOM 699 C C . ASP A 1 91 ? -6.375 8.094 -1.64 1 93.12 91 ASP A C 1
ATOM 701 O O . ASP A 1 91 ? -5.293 8.133 -1.052 1 93.12 91 ASP A O 1
ATOM 705 N N . SER A 1 92 ? -7.047 7.066 -1.829 1 95.62 92 SER A N 1
ATOM 706 C CA . SER A 1 92 ? -6.551 5.738 -1.479 1 95.62 92 SER A CA 1
ATOM 707 C C . SER A 1 92 ? -6.453 4.84 -2.707 1 95.62 92 SER A C 1
ATOM 709 O O . SER A 1 92 ? -6.586 3.619 -2.602 1 95.62 92 SER A O 1
ATOM 711 N N . GLU A 1 93 ? -6.277 5.449 -3.9 1 95.69 93 GLU A N 1
ATOM 712 C CA . GLU A 1 93 ? -6.199 4.652 -5.121 1 95.69 93 GLU A CA 1
ATOM 713 C C . GLU A 1 93 ? -4.98 3.732 -5.105 1 95.69 93 GLU A C 1
ATOM 715 O O . GLU A 1 93 ? -3.893 4.141 -4.695 1 95.69 93 GLU A O 1
ATOM 720 N N . PHE A 1 94 ? -5.133 2.562 -5.609 1 95.62 94 PHE A N 1
ATOM 721 C CA . PHE A 1 94 ? -4.094 1.539 -5.609 1 95.62 94 PHE A CA 1
ATOM 722 C C . PHE A 1 94 ? -2.799 2.08 -6.199 1 95.62 94 PHE A C 1
ATOM 724 O O . PHE A 1 94 ? -1.732 1.952 -5.594 1 95.62 94 PHE A O 1
ATOM 731 N N . LYS A 1 95 ? -2.943 2.641 -7.316 1 94.75 95 LYS A N 1
ATOM 732 C CA . LYS A 1 95 ? -1.777 3.133 -8.047 1 94.75 95 LYS A CA 1
ATOM 733 C C . LYS A 1 95 ? -0.976 4.117 -7.199 1 94.75 95 LYS A C 1
ATOM 735 O O . LYS A 1 95 ? 0.25 4.02 -7.113 1 94.75 95 LYS A O 1
ATOM 740 N N . ASN A 1 96 ? -1.633 4.961 -6.551 1 96.38 96 ASN A N 1
ATOM 741 C CA . ASN A 1 96 ? -0.963 5.984 -5.762 1 96.38 96 ASN A CA 1
ATOM 742 C C . ASN A 1 96 ? -0.398 5.414 -4.465 1 96.38 96 ASN A C 1
ATOM 744 O O . ASN A 1 96 ? 0.712 5.762 -4.059 1 96.38 96 ASN A O 1
ATOM 748 N N . VAL A 1 97 ? -1.193 4.586 -3.859 1 97.12 97 VAL A N 1
ATOM 749 C CA . VAL A 1 97 ? -0.729 3.936 -2.639 1 97.12 97 VAL A CA 1
ATOM 750 C C . VAL A 1 97 ? 0.562 3.17 -2.918 1 97.12 97 VAL A C 1
ATOM 752 O O . VAL A 1 97 ? 1.563 3.355 -2.223 1 97.12 97 VAL A O 1
ATOM 755 N N . MET A 1 98 ? 0.572 2.4 -3.943 1 96.38 98 MET A N 1
ATOM 756 C CA . MET A 1 98 ? 1.736 1.585 -4.277 1 96.38 98 MET A CA 1
ATOM 757 C C . MET A 1 98 ? 2.912 2.461 -4.699 1 96.38 98 MET A C 1
ATOM 759 O O . MET A 1 98 ? 4.062 2.146 -4.398 1 96.38 98 MET A O 1
ATOM 763 N N . LYS A 1 99 ? 2.596 3.537 -5.43 1 96.19 99 LYS A N 1
ATOM 764 C CA . LYS A 1 99 ? 3.646 4.488 -5.785 1 96.19 99 LYS A CA 1
ATOM 765 C C . LYS A 1 99 ? 4.348 5.023 -4.543 1 96.19 99 LYS A C 1
ATOM 767 O O . LYS A 1 99 ? 5.578 5.059 -4.484 1 96.19 99 LYS A O 1
ATOM 772 N N . GLY A 1 100 ? 3.592 5.395 -3.549 1 97.19 100 GLY A N 1
ATOM 773 C CA . GLY A 1 100 ? 4.152 5.867 -2.293 1 97.19 100 GLY A CA 1
ATOM 774 C C . GLY A 1 100 ? 5.047 4.848 -1.617 1 97.19 100 GLY A C 1
ATOM 775 O O . GLY A 1 100 ? 6.16 5.172 -1.193 1 97.19 100 GLY A O 1
ATOM 776 N N . ILE A 1 101 ? 4.617 3.68 -1.6 1 95.56 101 ILE A N 1
ATOM 777 C CA . ILE A 1 101 ? 5.348 2.6 -0.946 1 95.56 101 ILE A CA 1
ATOM 778 C C . ILE A 1 101 ? 6.629 2.301 -1.722 1 95.56 101 ILE A C 1
ATOM 780 O O . ILE A 1 101 ? 7.707 2.203 -1.135 1 95.56 101 ILE A O 1
ATOM 784 N N . LYS A 1 102 ? 6.508 2.213 -2.951 1 92.75 102 LYS A N 1
ATOM 785 C CA . LYS A 1 102 ? 7.656 1.911 -3.801 1 92.75 102 LYS A CA 1
ATOM 786 C C . LYS A 1 102 ? 8.703 3.018 -3.727 1 92.75 102 LYS A C 1
ATOM 788 O O . LYS A 1 102 ? 9.898 2.756 -3.842 1 92.75 102 LYS A O 1
ATOM 793 N N . TYR A 1 103 ? 8.242 4.207 -3.496 1 94.88 103 TYR A N 1
ATOM 794 C CA . TYR A 1 103 ? 9.156 5.344 -3.439 1 94.88 103 TYR A CA 1
ATOM 795 C C . TYR A 1 103 ? 9.766 5.484 -2.049 1 94.88 103 TYR A C 1
ATOM 797 O O . TYR A 1 103 ? 10.609 6.352 -1.819 1 94.88 103 TYR A O 1
ATOM 805 N N . GLY A 1 104 ? 9.266 4.617 -1.159 1 94.44 104 GLY A N 1
ATOM 806 C CA . GLY A 1 104 ? 10.016 4.512 0.086 1 94.44 104 GLY A CA 1
ATOM 807 C C . GLY A 1 104 ? 9.18 4.848 1.309 1 94.44 104 GLY A C 1
ATOM 808 O O . GLY A 1 104 ? 9.68 4.824 2.434 1 94.44 104 GLY A O 1
ATOM 809 N N . ALA A 1 105 ? 7.914 5.152 1.141 1 96.94 105 ALA A N 1
ATOM 810 C CA . ALA A 1 105 ? 7.059 5.406 2.299 1 96.94 105 ALA A CA 1
ATOM 811 C C . ALA A 1 105 ? 6.922 4.152 3.162 1 96.94 105 ALA A C 1
ATOM 813 O O . ALA A 1 105 ? 6.793 3.043 2.639 1 96.94 105 ALA A O 1
ATOM 814 N N . ILE A 1 106 ? 6.895 4.352 4.402 1 94.5 106 ILE A N 1
ATOM 815 C CA . ILE A 1 106 ? 6.773 3.211 5.309 1 94.5 106 ILE A CA 1
ATOM 816 C C . ILE A 1 106 ? 5.309 3.021 5.703 1 94.5 106 ILE A C 1
ATOM 818 O O . ILE A 1 106 ? 4.941 1.991 6.273 1 94.5 106 ILE A O 1
ATOM 822 N N . ASP A 1 107 ? 4.551 4.086 5.441 1 95.94 107 ASP A N 1
ATOM 823 C CA . ASP A 1 107 ? 3.119 4.059 5.723 1 95.94 107 ASP A CA 1
ATOM 824 C C . ASP A 1 107 ? 2.365 5.059 4.848 1 95.94 107 ASP A C 1
ATOM 826 O O . ASP A 1 107 ? 2.98 5.895 4.184 1 95.94 107 ASP A O 1
ATOM 830 N N . TYR A 1 108 ? 1.123 4.875 4.801 1 97.62 108 TYR A N 1
ATOM 831 C CA . TYR A 1 108 ? 0.208 5.676 3.992 1 97.62 108 TYR A CA 1
ATOM 832 C C . TYR A 1 108 ? -1.094 5.934 4.742 1 97.62 108 TYR A C 1
ATOM 834 O O . TYR A 1 108 ? -1.81 4.996 5.102 1 97.62 108 TYR A O 1
ATOM 842 N N . LEU A 1 109 ? -1.391 7.195 5.027 1 97.19 109 LEU A N 1
ATOM 843 C CA . LEU A 1 109 ? -2.609 7.582 5.73 1 97.19 109 LEU A CA 1
ATOM 844 C C . LEU A 1 109 ? -3.545 8.359 4.809 1 97.19 109 LEU A C 1
ATOM 846 O O . LEU A 1 109 ? -3.123 9.312 4.145 1 97.19 109 LEU A O 1
ATOM 850 N N . VAL A 1 110 ? -4.777 7.957 4.793 1 96.69 110 VAL A N 1
ATOM 851 C CA . VAL A 1 110 ? -5.777 8.625 3.961 1 96.69 110 VAL A CA 1
ATOM 852 C C . VAL A 1 110 ? -6.496 9.695 4.773 1 96.69 110 VAL A C 1
ATOM 854 O O . VAL A 1 110 ? -6.973 9.43 5.879 1 96.69 110 VAL A O 1
ATOM 857 N N . LYS A 1 111 ? -6.504 10.898 4.219 1 94.75 111 LYS A N 1
ATOM 858 C CA . LYS A 1 111 ? -7.234 11.984 4.855 1 94.75 111 LYS A CA 1
ATOM 859 C C . LYS A 1 111 ? -8.742 11.781 4.742 1 94.75 111 LYS A C 1
ATOM 861 O O . LYS A 1 111 ? -9.227 11.25 3.744 1 94.75 111 LYS A O 1
ATOM 866 N N . PRO A 1 112 ? -9.484 12.102 5.805 1 93.31 112 PRO A N 1
ATOM 867 C CA . PRO A 1 112 ? -9.039 12.805 7.012 1 93.31 112 PRO A CA 1
ATOM 868 C C . PRO A 1 112 ? -8.32 11.891 7.996 1 93.31 112 PRO A C 1
ATOM 870 O O . PRO A 1 112 ? -8.781 10.773 8.266 1 93.31 112 PRO A O 1
ATOM 873 N N . VAL A 1 113 ? -7.281 12.445 8.508 1 94.69 113 VAL A N 1
ATOM 874 C CA . VAL A 1 113 ? -6.484 11.664 9.445 1 94.69 113 VAL A 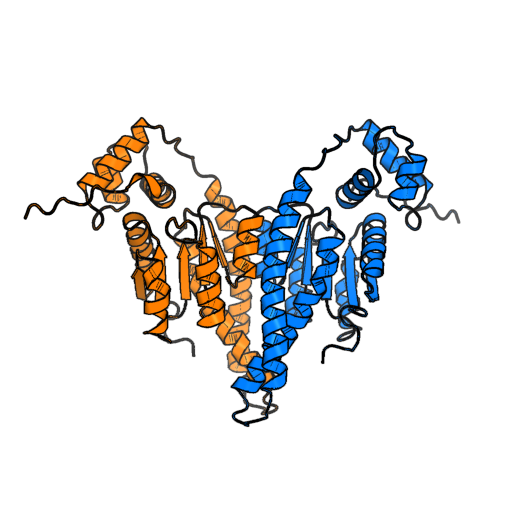CA 1
ATOM 875 C C . VAL A 1 113 ? -7.055 11.812 10.859 1 94.69 113 VAL A C 1
ATOM 877 O O . VAL A 1 113 ? -7.406 12.914 11.281 1 94.69 113 VAL A O 1
ATOM 880 N N . ARG A 1 114 ? -7.062 10.766 11.555 1 90.44 114 ARG A N 1
ATOM 881 C CA . ARG A 1 114 ? -7.598 10.75 12.914 1 90.44 114 ARG A CA 1
ATOM 882 C C . ARG A 1 114 ? -6.477 10.781 13.945 1 90.44 114 ARG A C 1
ATOM 884 O O . ARG A 1 114 ? -5.348 10.375 13.656 1 90.44 114 ARG A O 1
ATOM 891 N N . LEU A 1 115 ? -6.918 11.273 15.086 1 91.25 115 LEU A N 1
ATOM 892 C CA . LEU A 1 115 ? -5.969 11.375 16.188 1 91.25 115 LEU A CA 1
ATOM 893 C C . LEU A 1 115 ? -5.402 10 16.547 1 91.25 115 LEU A C 1
ATOM 895 O O . LEU A 1 115 ? -4.211 9.867 16.828 1 91.25 115 LEU A O 1
ATOM 899 N N . GLU A 1 116 ? -6.238 8.984 16.516 1 90.94 116 GLU A N 1
ATOM 900 C CA . GLU A 1 116 ? -5.852 7.629 16.891 1 90.94 116 GLU A CA 1
ATOM 901 C C . GLU A 1 116 ? -4.77 7.09 15.961 1 90.94 116 GLU A C 1
ATOM 903 O O . GLU A 1 116 ? -3.898 6.328 16.391 1 90.94 116 GLU A O 1
ATOM 908 N N . GLU A 1 117 ? -4.832 7.453 14.734 1 93 117 GLU A N 1
ATOM 909 C CA . GLU A 1 117 ? -3.812 7.043 13.766 1 93 117 GLU A CA 1
ATOM 910 C C . GLU A 1 117 ? -2.482 7.738 14.047 1 93 117 GLU A C 1
ATOM 912 O O . GLU A 1 117 ? -1.424 7.105 13.992 1 93 117 GLU A O 1
ATOM 917 N N . LEU A 1 118 ? -2.564 8.992 14.359 1 95.31 118 LEU A N 1
ATOM 918 C CA . LEU A 1 118 ? -1.364 9.781 14.617 1 95.31 118 LEU A CA 1
ATOM 919 C C . LEU A 1 118 ? -0.672 9.312 15.891 1 95.31 118 LEU A C 1
ATOM 921 O O . LEU A 1 118 ? 0.558 9.352 15.984 1 95.31 118 LEU A O 1
ATOM 925 N N . LYS A 1 119 ? -1.433 8.828 16.781 1 93.25 119 LYS A N 1
ATOM 926 C CA . LYS A 1 119 ? -0.895 8.336 18.047 1 93.25 119 LYS A CA 1
ATOM 927 C C . LYS A 1 119 ? -0.016 7.105 17.828 1 93.25 119 LYS A C 1
ATOM 929 O O . LYS A 1 119 ? 0.818 6.777 18.672 1 93.25 119 LYS A O 1
ATOM 934 N N . LEU A 1 120 ? -0.173 6.48 16.719 1 91.38 120 LEU A N 1
ATOM 935 C CA . LEU A 1 120 ? 0.473 5.191 16.5 1 91.38 120 LEU A CA 1
ATOM 936 C C . LEU A 1 120 ? 1.7 5.34 15.609 1 91.38 120 LEU A C 1
ATOM 938 O O . LEU A 1 120 ? 2.445 4.379 15.406 1 91.38 120 LEU A O 1
ATOM 942 N N . ILE A 1 121 ? 2.029 6.477 15.125 1 93.31 121 ILE A N 1
ATOM 943 C CA . ILE A 1 121 ? 3.078 6.59 14.117 1 93.31 121 ILE A CA 1
ATOM 944 C C . ILE A 1 121 ? 4.438 6.32 14.758 1 93.31 121 ILE A C 1
ATOM 946 O O . ILE A 1 121 ? 5.41 6.012 14.062 1 93.31 121 ILE A O 1
ATOM 950 N N . TRP A 1 122 ? 4.527 6.391 16.062 1 89 122 TRP A N 1
ATOM 951 C CA . TRP A 1 122 ? 5.777 6.133 16.781 1 89 122 TRP A CA 1
ATOM 952 C C . TRP A 1 122 ? 6.234 4.695 16.562 1 89 122 TRP A C 1
ATOM 954 O O . TRP A 1 122 ? 7.43 4.402 16.641 1 89 122 TRP A O 1
ATOM 964 N N . LYS A 1 123 ? 5.363 3.836 16.297 1 88.62 123 LYS A N 1
ATOM 965 C CA . LYS A 1 123 ? 5.68 2.418 16.141 1 88.62 123 LYS A CA 1
ATOM 966 C C . LYS A 1 123 ? 6.676 2.201 15.008 1 88.62 123 LYS A C 1
ATOM 968 O O . LYS A 1 123 ? 7.512 1.297 15.078 1 88.62 123 LYS A O 1
ATOM 973 N N . HIS A 1 124 ? 6.566 3.037 14.055 1 87.62 124 HIS A N 1
ATOM 974 C CA . HIS A 1 124 ? 7.445 2.904 12.898 1 87.62 124 HIS A CA 1
ATOM 975 C C . HIS A 1 124 ? 8.898 3.191 13.273 1 87.62 124 HIS A C 1
ATOM 977 O O . HIS A 1 124 ? 9.812 2.607 12.695 1 87.62 124 HIS A O 1
ATOM 983 N N . VAL A 1 125 ? 9.078 4.043 14.219 1 82.94 125 VAL A N 1
ATOM 984 C CA . VAL A 1 125 ? 10.414 4.387 14.688 1 82.94 125 VAL A CA 1
ATOM 985 C C . VAL A 1 125 ? 10.992 3.234 15.5 1 82.94 125 VAL A C 1
ATOM 987 O O . VAL A 1 125 ? 12.156 2.869 15.328 1 82.94 125 VAL A O 1
ATOM 990 N N . VAL A 1 126 ? 10.188 2.676 16.25 1 81.69 126 VAL A N 1
ATOM 991 C CA . VAL A 1 126 ? 10.617 1.569 17.094 1 81.69 126 VAL A CA 1
ATOM 992 C C . VAL A 1 126 ? 10.969 0.361 16.234 1 81.69 126 VAL A C 1
ATOM 994 O O . VAL A 1 126 ? 11.977 -0.312 16.469 1 81.69 126 VAL A O 1
ATOM 997 N N . LYS A 1 127 ? 10.172 0.115 15.305 1 81.81 127 LYS A N 1
ATOM 998 C CA . LYS A 1 127 ? 10.422 -1.006 14.406 1 81.81 127 LYS A CA 1
ATOM 999 C C . LYS A 1 127 ? 11.766 -0.855 13.703 1 81.81 127 LYS A C 1
ATOM 1001 O O . LYS A 1 127 ? 12.5 -1.832 13.539 1 81.81 127 LYS A O 1
ATOM 1006 N N . LYS A 1 128 ? 11.992 0.278 13.258 1 76.94 128 LYS A N 1
ATOM 1007 C CA . LYS A 1 128 ? 13.273 0.553 12.609 1 76.94 128 LYS A CA 1
ATOM 1008 C C . LYS A 1 128 ? 14.438 0.233 13.539 1 76.94 128 LYS A C 1
ATOM 1010 O O . LYS A 1 128 ? 15.43 -0.377 13.117 1 76.94 128 LYS A O 1
ATOM 1015 N N . TYR A 1 129 ? 14.289 0.667 14.758 1 72.31 129 TYR A N 1
ATOM 1016 C CA . TYR A 1 129 ? 15.336 0.444 15.758 1 72.31 129 TYR A CA 1
ATOM 1017 C C . TYR A 1 129 ? 15.547 -1.045 15.992 1 72.31 129 TYR A C 1
ATOM 1019 O O . TYR A 1 129 ? 16.688 -1.508 16.078 1 72.31 129 TYR A O 1
ATOM 1027 N N . LEU A 1 130 ? 14.539 -1.73 16.047 1 74 130 LEU A N 1
ATOM 1028 C CA . LEU A 1 130 ? 14.617 -3.166 16.297 1 74 130 LEU A CA 1
ATOM 1029 C C . LEU A 1 130 ? 15.266 -3.889 15.125 1 74 130 LEU A C 1
ATOM 1031 O O . LEU A 1 130 ? 16.062 -4.812 15.32 1 74 130 LEU A O 1
ATOM 1035 N N . ASN A 1 131 ? 14.953 -3.447 13.984 1 73.25 131 ASN A N 1
ATOM 1036 C CA . ASN A 1 131 ? 15.531 -4.055 12.789 1 73.25 131 ASN A CA 1
ATOM 1037 C C . ASN A 1 131 ? 17.031 -3.787 12.695 1 73.25 131 ASN A C 1
ATOM 1039 O O . ASN A 1 131 ? 17.797 -4.656 12.273 1 73.25 131 ASN A O 1
ATOM 1043 N N . GLU A 1 132 ? 17.375 -2.646 13.023 1 69.69 132 GLU A N 1
ATOM 1044 C CA . GLU A 1 132 ? 18.797 -2.287 13.008 1 69.69 132 GLU A CA 1
ATOM 1045 C C . GLU A 1 132 ? 19.578 -3.098 14.039 1 69.69 132 GLU A C 1
ATOM 1047 O O . GLU A 1 132 ? 20.719 -3.496 13.789 1 69.69 132 GLU A O 1
ATOM 1052 N N . MET A 1 133 ? 18.984 -3.383 15.133 1 67.38 133 MET A N 1
ATOM 1053 C CA . MET A 1 133 ? 19.625 -4.16 16.188 1 67.38 133 MET A CA 1
ATOM 1054 C C . MET A 1 133 ? 19.766 -5.621 15.781 1 67.38 133 MET A C 1
ATOM 1056 O O . MET A 1 133 ? 20.766 -6.266 16.094 1 67.38 133 MET A O 1
ATOM 1060 N N . LYS A 1 134 ? 18.828 -6.062 15.133 1 66.5 134 LYS A N 1
ATOM 1061 C CA . LYS A 1 134 ? 18.891 -7.441 14.656 1 66.5 134 LYS A CA 1
ATOM 1062 C C . LYS A 1 134 ? 20.016 -7.625 13.641 1 66.5 134 LYS A C 1
ATOM 1064 O O . LYS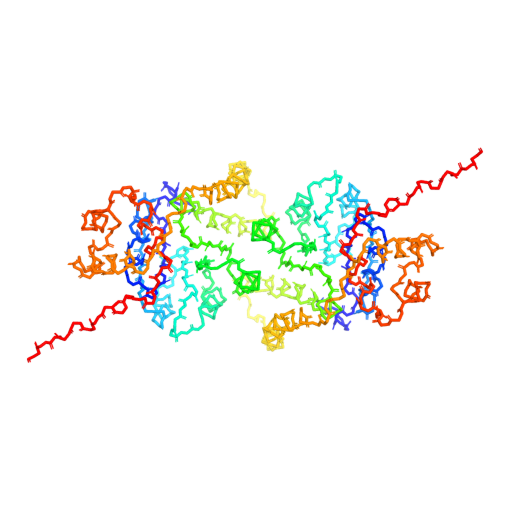 A 1 134 ? 20.703 -8.641 13.664 1 66.5 134 LYS A O 1
ATOM 1069 N N . SER A 1 135 ? 20.141 -6.723 12.828 1 63.41 135 SER A N 1
ATOM 1070 C CA . SER A 1 135 ? 21.188 -6.797 11.805 1 63.41 135 SER A CA 1
ATOM 1071 C C . SER A 1 135 ? 22.578 -6.75 12.438 1 63.41 135 SER A C 1
ATOM 1073 O O . SER A 1 135 ? 23.5 -7.406 11.961 1 63.41 135 SER A O 1
ATOM 1075 N N . ILE A 1 136 ? 22.719 -6.023 13.461 1 58.88 136 ILE A N 1
ATOM 1076 C CA . ILE A 1 136 ? 23.984 -5.91 14.18 1 58.88 136 ILE A CA 1
ATOM 1077 C C . ILE A 1 136 ? 24.281 -7.219 14.906 1 58.88 136 ILE A C 1
ATOM 1079 O O . ILE A 1 136 ? 25.422 -7.684 14.906 1 58.88 136 ILE A O 1
ATOM 1083 N N . ASN A 1 137 ? 23.234 -7.734 15.516 1 57.38 137 ASN A N 1
ATOM 1084 C CA . ASN A 1 137 ? 23.438 -8.984 16.25 1 57.38 137 ASN A CA 1
ATOM 1085 C C . ASN A 1 137 ? 23.734 -10.141 15.297 1 57.38 137 ASN A C 1
ATOM 1087 O O . ASN A 1 137 ? 24.5 -11.055 15.641 1 57.38 137 ASN A O 1
ATOM 1091 N N . GLU A 1 138 ? 23.094 -10.148 14.203 1 54.97 138 GLU A N 1
ATOM 1092 C CA . GLU A 1 138 ? 23.406 -11.211 13.25 1 54.97 138 GLU A CA 1
ATOM 1093 C C . GLU A 1 138 ? 24.828 -11.078 12.711 1 54.97 138 GLU A C 1
ATOM 1095 O O . GLU A 1 138 ? 25.453 -12.07 12.359 1 54.97 138 GLU A O 1
ATOM 1100 N N . SER A 1 139 ? 25.234 -9.914 12.578 1 50.59 139 SER A N 1
ATOM 1101 C CA . SER A 1 139 ? 26.609 -9.719 12.125 1 50.59 139 SER A CA 1
ATOM 1102 C C . SER A 1 139 ? 27.609 -10 13.242 1 50.59 139 SER A C 1
ATOM 1104 O O . SER A 1 139 ? 28.734 -10.453 12.977 1 50.59 139 SER A O 1
ATOM 1106 N N . SER A 1 140 ? 27.344 -9.531 14.516 1 46.03 140 SER A N 1
ATOM 1107 C CA . SER A 1 140 ? 28.328 -9.711 15.578 1 46.03 140 SER A CA 1
ATOM 1108 C C . SER A 1 140 ? 28.141 -11.055 16.281 1 46.03 140 SER A C 1
ATOM 1110 O O . SER A 1 140 ? 27.047 -11.367 16.75 1 46.03 140 SER A O 1
ATOM 1112 N N . SER A 1 141 ? 28.812 -12.172 15.953 1 41.22 141 SER A N 1
ATOM 1113 C CA . SER A 1 141 ? 28.984 -13.438 16.656 1 41.22 141 SER A CA 1
ATOM 1114 C C . SER A 1 141 ? 29.047 -13.219 18.172 1 41.22 141 SER A C 1
ATOM 1116 O O . SER A 1 141 ? 29.359 -14.141 18.922 1 41.22 141 SER A O 1
ATOM 1118 N N . MET A 1 142 ? 29.266 -12.016 18.766 1 37.72 142 MET A N 1
ATOM 1119 C CA . MET A 1 142 ? 29.547 -11.938 20.203 1 37.72 142 MET A CA 1
ATOM 1120 C C . MET A 1 142 ? 28.281 -12.18 21.016 1 37.72 142 MET A C 1
ATOM 1122 O O . MET A 1 142 ? 27.219 -11.648 20.688 1 37.72 142 MET A O 1
ATOM 1126 N N . ASP A 1 143 ? 28.125 -13.219 21.984 1 38.75 143 ASP A N 1
ATOM 1127 C CA . ASP A 1 143 ? 27.25 -13.734 23.031 1 38.75 143 ASP A CA 1
ATOM 1128 C C . ASP A 1 143 ? 26.625 -12.594 23.844 1 38.75 143 ASP A C 1
ATOM 1130 O O . ASP A 1 143 ? 26.953 -12.414 25.016 1 38.75 143 ASP A O 1
ATOM 1134 N N . VAL A 1 144 ? 26.75 -11.336 23.594 1 37.16 144 VAL A N 1
ATOM 1135 C CA . VAL A 1 144 ? 26.234 -10.398 24.594 1 37.16 144 VAL A CA 1
ATOM 1136 C C . VAL A 1 144 ? 24.781 -10.734 24.906 1 37.16 144 VAL A C 1
ATOM 1138 O O . VAL A 1 144 ? 24 -11.062 24.016 1 37.16 144 VAL A O 1
ATOM 1141 N N . ASN A 1 145 ? 24.312 -10.961 26.203 1 36.22 145 ASN A N 1
ATOM 1142 C CA . ASN A 1 145 ? 23.125 -11.188 27.031 1 36.22 145 ASN A CA 1
ATOM 1143 C C . ASN A 1 145 ? 21.953 -10.32 26.562 1 36.22 145 ASN A C 1
ATOM 1145 O O . ASN A 1 145 ? 21.641 -9.312 27.188 1 36.22 145 ASN A O 1
ATOM 1149 N N . ILE A 1 146 ? 21.844 -9.984 25.438 1 39.56 146 ILE A N 1
ATOM 1150 C CA . ILE A 1 146 ? 20.734 -9.195 24.906 1 39.56 146 ILE A CA 1
ATOM 1151 C C . ILE A 1 146 ? 19.422 -9.977 25.062 1 39.56 146 ILE A C 1
ATOM 1153 O O . ILE A 1 146 ? 18.5 -9.82 24.266 1 39.56 146 ILE A O 1
ATOM 1157 N N . SER A 1 147 ? 19.359 -11.016 25.734 1 40.56 147 SER A N 1
ATOM 1158 C CA . SER A 1 147 ? 18.203 -11.828 26.094 1 40.56 147 SER A CA 1
ATOM 1159 C C . SER A 1 147 ? 17.062 -10.977 26.641 1 40.56 147 SER A C 1
ATOM 1161 O O . SER A 1 147 ? 15.891 -11.211 26.328 1 40.56 147 SER A O 1
ATOM 1163 N N . HIS A 1 148 ? 17.391 -10.156 27.625 1 40.06 148 HIS A N 1
ATOM 1164 C CA . HIS A 1 148 ? 16.359 -9.414 28.344 1 40.06 148 HIS A CA 1
ATOM 1165 C C . HIS A 1 148 ? 15.633 -8.445 27.422 1 40.06 148 HIS A C 1
ATOM 1167 O O . HIS A 1 148 ? 14.453 -8.164 27.625 1 40.06 148 HIS A O 1
ATOM 1173 N N . LEU A 1 149 ? 16.359 -7.793 26.562 1 40.22 149 LEU A N 1
ATOM 1174 C CA . LEU A 1 149 ? 15.781 -6.793 25.672 1 40.22 149 LEU A CA 1
ATOM 1175 C C . LEU A 1 149 ? 14.875 -7.445 24.625 1 40.22 149 LEU A C 1
ATOM 1177 O O . LEU A 1 149 ? 13.969 -6.805 24.109 1 40.22 149 LEU A O 1
ATOM 1181 N N . THR A 1 150 ? 15.094 -8.75 24.391 1 44.38 150 THR A N 1
ATOM 1182 C CA . THR A 1 150 ? 14.367 -9.492 23.375 1 44.38 150 THR A CA 1
ATOM 1183 C C . THR A 1 150 ? 12.922 -9.727 23.797 1 44.38 150 THR A C 1
ATOM 1185 O O . THR A 1 150 ? 12.016 -9.742 22.969 1 44.38 150 THR A O 1
ATOM 1188 N N . LYS A 1 151 ? 12.836 -9.961 25.109 1 47.22 151 LYS A N 1
ATOM 1189 C CA . LYS A 1 151 ? 11.477 -10.266 25.547 1 47.22 151 LYS A CA 1
ATOM 1190 C C . LYS A 1 151 ? 10.586 -9.031 25.453 1 47.22 151 LYS A C 1
ATOM 1192 O O . LYS A 1 151 ? 9.453 -9.102 24.984 1 47.22 151 LYS A O 1
ATOM 1197 N N . LYS A 1 152 ? 11.055 -7.949 26.047 1 46.97 152 LYS A N 1
ATOM 1198 C CA . LYS A 1 152 ? 10.258 -6.727 26.016 1 46.97 152 LYS A CA 1
ATOM 1199 C C . LYS A 1 152 ? 10 -6.277 24.578 1 46.97 152 LYS A C 1
ATOM 1201 O O . LYS A 1 152 ? 8.906 -5.812 24.266 1 46.97 152 LYS A O 1
ATOM 1206 N N . SER A 1 153 ? 11.031 -6.477 23.781 1 45.94 153 SER A N 1
ATOM 1207 C CA . SER A 1 153 ? 10.883 -6.051 22.391 1 45.94 153 SER A CA 1
ATOM 1208 C C . SER A 1 153 ? 9.898 -6.941 21.656 1 45.94 153 SER A C 1
ATOM 1210 O O . SER A 1 153 ? 9.102 -6.453 20.844 1 45.94 153 SER A O 1
ATOM 1212 N N . LYS A 1 154 ? 10.008 -8.227 21.984 1 52.19 154 LYS A N 1
ATOM 1213 C CA . LYS A 1 154 ? 9.062 -9.164 21.375 1 52.19 154 LYS A CA 1
ATOM 1214 C C . LYS A 1 154 ? 7.637 -8.875 21.828 1 52.19 154 LYS A C 1
ATOM 1216 O O . LYS A 1 154 ? 6.695 -8.977 21.047 1 52.19 154 LYS A O 1
ATOM 1221 N N . ASP A 1 155 ? 7.52 -8.641 23.156 1 52.84 155 ASP A N 1
ATOM 1222 C CA . ASP A 1 155 ? 6.215 -8.273 23.703 1 52.84 155 ASP A CA 1
ATOM 1223 C C . ASP A 1 155 ? 5.695 -6.988 23.062 1 52.84 155 ASP A C 1
ATOM 1225 O O . ASP A 1 155 ? 4.492 -6.852 22.812 1 52.84 155 ASP A O 1
ATOM 1229 N N . LEU A 1 156 ? 6.562 -6.16 22.891 1 49.66 156 LEU A N 1
ATOM 1230 C CA . LEU A 1 156 ? 6.18 -4.898 22.266 1 49.66 156 LEU A CA 1
ATOM 1231 C C . LEU A 1 156 ? 5.773 -5.109 20.812 1 49.66 156 LEU A C 1
ATOM 1233 O O . LEU A 1 156 ? 4.812 -4.5 20.328 1 49.66 156 LEU A O 1
ATOM 1237 N N . VAL A 1 157 ? 6.492 -5.988 20.172 1 50.62 157 VAL A N 1
ATOM 1238 C CA . VAL A 1 157 ? 6.156 -6.293 18.781 1 50.62 157 VAL A CA 1
ATOM 1239 C C . VAL A 1 157 ? 4.785 -6.965 18.719 1 50.62 157 VAL A C 1
ATOM 1241 O O . VAL A 1 157 ? 3.969 -6.645 17.859 1 50.62 157 VAL A O 1
ATOM 1244 N N . ARG A 1 158 ? 4.617 -7.953 19.562 1 53.5 158 ARG A N 1
ATOM 1245 C CA . ARG A 1 158 ? 3.328 -8.633 19.625 1 53.5 158 ARG A CA 1
ATOM 1246 C C . ARG A 1 158 ? 2.205 -7.645 19.922 1 53.5 158 ARG A C 1
ATOM 1248 O O . ARG A 1 158 ? 1.121 -7.727 19.344 1 53.5 158 ARG A O 1
ATOM 1255 N N . LYS A 1 159 ? 2.369 -6.914 20.844 1 50.59 159 LYS A N 1
ATOM 1256 C CA . LYS A 1 159 ? 1.396 -5.867 21.156 1 50.59 159 LYS A CA 1
ATOM 1257 C C . LYS A 1 159 ? 1.229 -4.906 19.984 1 50.59 159 LYS A C 1
ATOM 1259 O O . LYS A 1 159 ? 0.132 -4.398 19.75 1 50.59 159 LYS A O 1
ATOM 1264 N N . ARG A 1 160 ? 2.291 -4.902 19.219 1 53.84 160 ARG A N 1
ATOM 1265 C CA . ARG A 1 160 ? 2.408 -4.02 18.062 1 53.84 160 ARG A CA 1
ATOM 1266 C C . ARG A 1 160 ? 1.519 -4.496 16.922 1 53.84 160 ARG A C 1
ATOM 1268 O O . ARG A 1 160 ? 0.838 -3.689 16.281 1 53.84 160 ARG A O 1
ATOM 1275 N N . ASP A 1 161 ? 1.743 -5.809 16.734 1 56.25 161 ASP A N 1
ATOM 1276 C CA . ASP A 1 161 ? 0.935 -6.414 15.68 1 56.25 161 ASP A CA 1
ATOM 1277 C C . ASP A 1 161 ? -0.553 -6.328 16.016 1 56.25 161 ASP A C 1
ATOM 1279 O O . ASP A 1 161 ? -1.382 -6.113 15.125 1 56.25 161 ASP A O 1
ATOM 1283 N N . ALA A 1 162 ? -0.751 -6.473 17.203 1 53.53 162 ALA A N 1
ATOM 1284 C CA . ALA A 1 162 ? -2.133 -6.367 17.672 1 53.53 162 ALA A CA 1
ATOM 1285 C C . ALA A 1 162 ? -2.676 -4.957 17.453 1 53.53 162 ALA A C 1
ATOM 1287 O O . ALA A 1 162 ? -3.834 -4.785 17.062 1 53.53 162 ALA A O 1
ATOM 1288 N N . TYR A 1 163 ? -1.83 -4.121 17.703 1 50.47 163 TYR A N 1
ATOM 1289 C CA . TYR A 1 163 ? -2.232 -2.73 17.516 1 50.47 163 TYR A CA 1
ATOM 1290 C C . TYR A 1 163 ? -2.443 -2.422 16.031 1 50.47 163 TYR A C 1
ATOM 1292 O O . TYR A 1 163 ? -3.34 -1.654 15.68 1 50.47 163 TYR A O 1
ATOM 1300 N N . ASP A 1 164 ? -1.588 -3.014 15.227 1 58.12 164 ASP A N 1
ATOM 1301 C CA . ASP A 1 164 ? -1.747 -2.803 13.789 1 58.12 164 ASP A CA 1
ATOM 1302 C C . ASP A 1 164 ? -3.102 -3.316 13.312 1 58.12 164 ASP A C 1
ATOM 1304 O O . ASP A 1 164 ? -3.756 -2.676 12.484 1 58.12 164 ASP A O 1
ATOM 1308 N N . ASP A 1 165 ? -3.438 -4.422 13.883 1 57.88 165 ASP A N 1
ATOM 1309 C CA . ASP A 1 165 ? -4.711 -5.023 13.5 1 57.88 165 ASP A CA 1
ATOM 1310 C C . ASP A 1 165 ? -5.887 -4.191 14.016 1 57.88 165 ASP A C 1
ATOM 1312 O O . ASP A 1 165 ? -6.887 -4.027 13.312 1 57.88 165 ASP A O 1
ATOM 1316 N N . ILE A 1 166 ? -5.699 -3.699 15.141 1 50.91 166 ILE A N 1
ATOM 1317 C CA . ILE A 1 166 ? -6.754 -2.896 15.75 1 50.91 166 ILE A CA 1
ATOM 1318 C C . ILE A 1 166 ? -6.902 -1.576 14.992 1 50.91 166 ILE A C 1
ATOM 1320 O O . ILE A 1 166 ? -8.016 -1.137 14.711 1 50.91 166 ILE A O 1
ATOM 1324 N N . ALA A 1 167 ? -5.812 -1.044 14.742 1 51.91 167 ALA A N 1
ATOM 1325 C CA . ALA A 1 167 ? -5.828 0.242 14.047 1 51.91 167 ALA A CA 1
ATOM 1326 C C . ALA A 1 167 ? -6.418 0.105 12.648 1 51.91 167 ALA A C 1
ATOM 1328 O O . ALA A 1 167 ? -7.195 0.956 12.203 1 51.91 167 ALA A O 1
ATOM 1329 N N . LEU A 1 168 ? -6.004 -0.959 12.016 1 55 168 LEU A N 1
ATOM 1330 C CA . LEU A 1 168 ? -6.566 -1.205 10.695 1 55 168 LEU A CA 1
ATOM 1331 C C . LEU A 1 168 ? -8.078 -1.402 10.766 1 55 168 LEU A C 1
ATOM 1333 O O . LEU A 1 168 ? -8.812 -0.903 9.922 1 55 168 LEU A O 1
ATOM 1337 N N . LYS A 1 169 ? -8.484 -2.061 11.789 1 55.81 169 LYS A N 1
ATOM 1338 C CA . LYS A 1 169 ? -9.914 -2.301 12.008 1 55.81 169 LYS A CA 1
ATOM 1339 C C . LYS A 1 169 ? -10.633 -1.006 12.367 1 55.81 169 LYS A C 1
ATOM 1341 O O . LYS A 1 169 ? -11.742 -0.758 11.891 1 55.81 169 LYS A O 1
ATOM 1346 N N . ASP A 1 170 ? -10.117 -0.302 13.234 1 51.38 170 ASP A N 1
ATOM 1347 C CA . ASP A 1 170 ? -10.711 0.957 13.68 1 51.38 170 ASP A CA 1
ATOM 1348 C C . ASP A 1 170 ? -10.797 1.954 12.523 1 51.38 170 ASP A C 1
ATOM 1350 O O . ASP A 1 170 ? -11.773 2.699 12.422 1 51.38 170 ASP A O 1
ATOM 1354 N N . ASN A 1 171 ? -9.789 2.008 11.742 1 54.84 171 ASN A N 1
ATOM 1355 C CA . ASN A 1 171 ? -9.805 2.916 10.602 1 54.84 171 ASN A CA 1
ATOM 1356 C C . ASN A 1 171 ? -10.953 2.592 9.648 1 54.84 171 ASN A C 1
ATOM 1358 O O . ASN A 1 171 ? -11.602 3.496 9.117 1 54.84 171 ASN A O 1
ATOM 1362 N N . LEU A 1 172 ? -11.234 1.266 9.602 1 51.28 172 LEU A N 1
ATOM 1363 C CA . LEU A 1 172 ? -12.328 0.821 8.742 1 51.28 172 LEU A CA 1
ATOM 1364 C C . LEU A 1 172 ? -13.68 1.216 9.328 1 51.28 172 LEU A C 1
ATOM 1366 O O . LEU A 1 172 ? -14.586 1.62 8.594 1 51.28 172 LEU A O 1
ATOM 1370 N N . ALA A 1 173 ? -13.719 1.202 10.617 1 50.19 173 ALA A N 1
ATOM 1371 C CA . ALA A 1 173 ? -14.984 1.455 11.297 1 50.19 173 ALA A CA 1
ATOM 1372 C C . ALA A 1 173 ? -15.328 2.941 11.289 1 50.19 173 ALA A C 1
ATOM 1374 O O . ALA A 1 173 ? -16.5 3.314 11.219 1 50.19 173 ALA A O 1
ATOM 1375 N N . SER A 1 174 ? -14.508 3.744 11.453 1 52.38 174 SER A N 1
ATOM 1376 C CA . SER A 1 174 ? -14.742 5.184 11.531 1 52.38 174 SER A CA 1
ATOM 1377 C C . SER A 1 174 ? -15.281 5.727 10.211 1 52.38 174 SER A C 1
ATOM 1379 O O . SER A 1 174 ? -15.938 6.77 10.188 1 52.38 174 SER A O 1
ATOM 1381 N N . GLN A 1 175 ? -15.062 5.129 9.141 1 51.16 175 GLN A N 1
ATOM 1382 C CA . GLN A 1 175 ? -15.547 5.605 7.844 1 51.16 175 GLN A CA 1
ATOM 1383 C C . GLN A 1 175 ? -17.062 5.516 7.758 1 51.16 175 GLN A C 1
ATOM 1385 O O . GLN A 1 175 ? -17.672 6.082 6.848 1 51.16 175 GLN A O 1
ATOM 1390 N N . LYS A 1 176 ? -17.703 4.926 8.852 1 49.56 176 LYS A N 1
ATOM 1391 C CA . LYS A 1 176 ? -19.156 4.73 8.82 1 49.56 176 LYS A CA 1
ATOM 1392 C C . LYS A 1 176 ? -19.875 5.883 9.5 1 49.56 176 LYS A C 1
ATOM 1394 O O . LYS A 1 176 ? -21.109 5.898 9.57 1 49.56 176 LYS A O 1
ATOM 1399 N N . ARG A 1 177 ? -19.297 6.832 10.07 1 53.41 177 ARG A N 1
ATOM 1400 C CA . ARG A 1 177 ? -20.109 7.844 10.734 1 53.41 177 ARG A CA 1
ATOM 1401 C C . ARG A 1 177 ? -20.828 8.719 9.711 1 53.41 177 ARG A C 1
ATOM 1403 O O . ARG A 1 177 ? -20.422 8.797 8.555 1 53.41 177 ARG A O 1
ATOM 1410 N N . ALA A 1 178 ? -21.953 9.438 10.156 1 56.41 178 ALA A N 1
ATOM 1411 C CA . ALA A 1 178 ? -22.938 10.219 9.398 1 56.41 178 ALA A CA 1
ATOM 1412 C C . ALA A 1 178 ? -22.266 11.281 8.547 1 56.41 178 ALA A C 1
ATOM 1414 O O . ALA A 1 178 ? -21.609 12.188 9.07 1 56.41 178 ALA A O 1
ATOM 1415 N N . ARG A 1 179 ? -22.016 10.992 7.199 1 70.25 179 ARG A N 1
ATOM 1416 C CA . ARG A 1 179 ? -21.344 11.828 6.215 1 70.25 179 ARG A CA 1
ATOM 1417 C C . ARG A 1 179 ? -22.172 13.062 5.883 1 70.25 179 ARG A C 1
ATOM 1419 O O . ARG A 1 179 ? -23.375 12.953 5.633 1 70.25 179 ARG A O 1
ATOM 1426 N N . VAL A 1 180 ? -21.891 14.312 6.535 1 82.06 180 VAL A N 1
ATOM 1427 C CA . VAL A 1 180 ? -22.484 15.586 6.129 1 82.06 180 VAL A CA 1
ATOM 1428 C C . VAL A 1 180 ? -22.25 15.805 4.637 1 82.06 180 VAL A C 1
ATOM 1430 O O . VAL A 1 180 ? -21.141 15.609 4.137 1 82.06 180 VAL A O 1
ATOM 1433 N N . SER A 1 181 ? -23.328 15.977 3.938 1 87.12 181 SER A N 1
ATOM 1434 C CA . SER A 1 181 ? -23.219 16.375 2.539 1 87.12 181 SER A CA 1
ATOM 1435 C C . SER A 1 181 ? -22.922 17.859 2.408 1 87.12 181 SER A C 1
ATOM 1437 O O . SER A 1 181 ? -23.766 18.703 2.734 1 87.12 181 SER A O 1
ATOM 1439 N N . TRP A 1 182 ? -21.797 18.266 1.983 1 90.5 182 TRP A N 1
ATOM 1440 C CA . TRP A 1 182 ? -21.375 19.656 1.879 1 90.5 182 TRP A CA 1
ATOM 1441 C C . TRP A 1 182 ? -21.875 20.281 0.579 1 90.5 182 TRP A C 1
ATOM 1443 O O . TRP A 1 182 ? -21.312 20.031 -0.491 1 90.5 182 TRP A O 1
ATOM 1453 N N . THR A 1 183 ? -22.875 21.062 0.656 1 90.94 183 THR A N 1
ATOM 1454 C CA . THR A 1 183 ? -23.375 21.812 -0.492 1 90.94 183 THR A CA 1
ATOM 1455 C C . THR A 1 183 ? -22.438 22.984 -0.819 1 90.94 183 THR A C 1
ATOM 1457 O O . THR A 1 183 ? -21.625 23.375 0.013 1 90.94 183 THR A O 1
ATOM 1460 N N . PRO A 1 184 ? -22.531 23.547 -2.01 1 92.06 184 PRO A N 1
ATOM 1461 C CA . PRO A 1 184 ? -21.719 24.719 -2.338 1 92.06 184 PRO A CA 1
ATOM 1462 C C . PRO A 1 184 ? -21.938 25.875 -1.363 1 92.06 184 PRO A C 1
ATOM 1464 O O . PRO A 1 184 ? -20.984 26.578 -1.013 1 92.06 184 PRO A O 1
ATOM 1467 N N . GLU A 1 185 ? -23.125 25.953 -0.913 1 92.69 185 GLU A N 1
ATOM 1468 C CA . GLU A 1 185 ? -23.438 27.016 0.036 1 92.69 185 GLU A CA 1
ATOM 1469 C C . GLU A 1 185 ? -22.766 26.766 1.386 1 92.69 185 GLU A C 1
ATOM 1471 O O . GLU A 1 185 ? -22.219 27.688 1.988 1 92.69 185 GLU A O 1
ATOM 1476 N N . LEU A 1 186 ? -22.922 25.594 1.838 1 93.81 186 LEU A N 1
ATOM 1477 C CA . LEU A 1 186 ? -22.297 25.234 3.104 1 93.81 186 LEU A CA 1
ATOM 1478 C C . LEU A 1 186 ? -20.781 25.391 3.029 1 93.81 186 LEU A C 1
ATOM 1480 O O . LEU A 1 186 ? -20.156 25.891 3.967 1 93.81 186 LEU A O 1
ATOM 1484 N N . HIS A 1 187 ? -20.203 24.984 1.924 1 93.25 187 HIS A N 1
ATOM 1485 C CA . HIS A 1 187 ? -18.781 25.156 1.703 1 93.25 187 HIS A CA 1
ATOM 1486 C C . HIS A 1 187 ? -18.391 26.625 1.711 1 93.25 187 HIS A C 1
ATOM 1488 O O . HIS A 1 187 ? -17.359 27 2.281 1 93.25 187 HIS A O 1
ATOM 1494 N N . ALA A 1 188 ? -19.234 27.422 1.092 1 92.69 188 ALA A N 1
ATOM 1495 C CA . ALA A 1 188 ? -18.969 28.859 1.064 1 92.69 188 ALA A CA 1
ATOM 1496 C C . ALA A 1 188 ? -18.938 29.438 2.475 1 92.69 188 ALA A C 1
ATOM 1498 O O . ALA A 1 188 ? -18.094 30.281 2.793 1 92.69 188 ALA A O 1
ATOM 1499 N N . LYS A 1 189 ? -19.828 29 3.279 1 93.56 189 LYS A N 1
ATOM 1500 C CA . LYS A 1 189 ? -19.859 29.453 4.672 1 93.56 189 LYS A CA 1
ATOM 1501 C C . LYS A 1 189 ? -18.594 29.016 5.41 1 93.56 189 LYS A C 1
ATOM 1503 O O . LYS A 1 189 ? -18.062 29.766 6.23 1 93.56 189 LYS A O 1
ATOM 1508 N N . PHE A 1 190 ? -18.172 27.891 5.133 1 93.5 190 PHE A N 1
ATOM 1509 C CA . PHE A 1 190 ? -16.938 27.375 5.695 1 93.5 190 PHE A CA 1
ATOM 1510 C C . PHE A 1 190 ? -15.75 28.25 5.297 1 93.5 190 PHE A C 1
ATOM 1512 O O . PHE A 1 190 ? -14.977 28.672 6.156 1 93.5 190 PHE A O 1
ATOM 1519 N N . ILE A 1 191 ? -15.633 28.547 4.02 1 91.88 191 ILE A N 1
ATOM 1520 C CA . ILE A 1 191 ? -14.523 29.359 3.51 1 91.88 191 ILE A CA 1
ATOM 1521 C C . ILE A 1 191 ? -14.555 30.734 4.156 1 91.88 191 ILE A C 1
ATOM 1523 O O . ILE A 1 191 ? -13.508 31.266 4.555 1 91.88 191 ILE A O 1
ATOM 1527 N N . ASN A 1 192 ? -15.711 31.219 4.258 1 93.44 192 ASN A N 1
ATOM 1528 C CA . ASN A 1 192 ? -15.859 32.531 4.879 1 93.44 192 ASN A CA 1
ATOM 1529 C C . ASN A 1 192 ? -15.406 32.531 6.336 1 93.44 192 ASN A C 1
ATOM 1531 O O . ASN A 1 192 ? -14.758 33.469 6.801 1 93.44 192 ASN A O 1
ATOM 1535 N N . ALA A 1 193 ? -15.797 31.531 7.059 1 93.94 193 ALA A N 1
ATOM 1536 C CA . ALA A 1 193 ? -15.398 31.391 8.453 1 93.94 193 ALA A CA 1
ATOM 1537 C C . ALA A 1 193 ? -13.883 31.297 8.586 1 93.94 193 ALA A C 1
ATOM 1539 O O . ALA A 1 193 ? -13.289 31.953 9.453 1 93.94 193 ALA A O 1
ATOM 1540 N N . VAL A 1 194 ? -13.273 30.531 7.723 1 91.69 194 VAL A N 1
ATOM 1541 C CA . VAL A 1 194 ? -11.828 30.375 7.73 1 91.69 194 VAL A CA 1
ATOM 1542 C C . VAL A 1 194 ? -11.148 31.719 7.465 1 91.69 194 VAL A C 1
ATOM 1544 O O . VAL A 1 194 ? -10.211 32.094 8.164 1 91.69 194 VAL A O 1
ATOM 1547 N N . ASN A 1 195 ? -11.664 32.375 6.531 1 90.94 195 ASN A N 1
ATOM 1548 C CA . ASN A 1 195 ? -11.094 33.656 6.156 1 90.94 195 ASN A CA 1
ATOM 1549 C C . ASN A 1 195 ? -11.227 34.688 7.281 1 90.94 195 ASN A C 1
ATOM 1551 O O . ASN A 1 195 ? -10.312 35.469 7.512 1 90.94 195 ASN A O 1
ATOM 1555 N N . ARG A 1 196 ? -12.336 34.625 7.922 1 92.88 196 ARG A N 1
ATOM 1556 C CA . ARG A 1 196 ? -12.57 35.531 9.031 1 92.88 196 ARG A CA 1
ATOM 1557 C C . ARG A 1 196 ? -11.586 35.312 10.164 1 92.88 196 ARG A C 1
ATOM 1559 O O . ARG A 1 196 ? -11.109 36.25 10.805 1 92.88 196 ARG A O 1
ATOM 1566 N N . LEU A 1 197 ? -11.289 34.062 10.43 1 91.12 197 LEU A N 1
ATOM 1567 C CA . LEU A 1 197 ? -10.414 33.688 11.531 1 91.12 197 LEU A CA 1
ATOM 1568 C C . LEU A 1 197 ? -8.945 33.906 11.156 1 91.12 197 LEU A C 1
ATOM 1570 O O . LEU A 1 197 ? -8.141 34.312 12 1 91.12 197 LEU A O 1
ATOM 1574 N N . GLY A 1 198 ? -8.617 33.719 9.875 1 87.19 198 GLY A N 1
ATOM 1575 C CA . GLY A 1 198 ? -7.227 33.719 9.445 1 87.19 198 GLY A CA 1
ATOM 1576 C C . GLY A 1 198 ? -6.535 32.375 9.648 1 87.19 198 GLY A C 1
ATOM 1577 O O . GLY A 1 198 ? -7 31.547 10.43 1 87.19 198 GLY A O 1
ATOM 1578 N N . ILE A 1 199 ? -5.395 32.219 9.172 1 82.12 199 ILE A N 1
ATOM 1579 C CA . ILE A 1 199 ? -4.672 30.953 9.055 1 82.12 199 ILE A CA 1
ATOM 1580 C C . ILE A 1 199 ? -4.281 30.438 10.438 1 82.12 199 ILE A C 1
ATOM 1582 O O . ILE A 1 199 ? -4.375 29.25 10.719 1 82.12 199 ILE A O 1
ATOM 1586 N N . ASN A 1 200 ? -3.967 31.297 11.289 1 84.44 200 ASN A N 1
ATOM 1587 C CA . ASN A 1 200 ? -3.381 30.906 12.562 1 84.44 200 ASN A CA 1
ATOM 1588 C C . ASN A 1 200 ? -4.453 30.5 13.57 1 84.44 200 ASN A C 1
ATOM 1590 O O . ASN A 1 200 ? -4.172 29.766 14.516 1 84.44 200 ASN A O 1
ATOM 1594 N N . LYS A 1 201 ? -5.707 30.953 13.281 1 89.5 201 LYS A N 1
ATOM 1595 C CA . LYS A 1 201 ? -6.754 30.719 14.266 1 89.5 201 LYS A CA 1
ATOM 1596 C C . LYS A 1 201 ? -7.848 29.812 13.719 1 89.5 201 LYS A C 1
ATOM 1598 O O . LYS A 1 201 ? -8.781 29.453 14.43 1 89.5 201 LYS A O 1
ATOM 1603 N N . ALA A 1 202 ? -7.641 29.469 12.531 1 88.56 202 ALA A N 1
ATOM 1604 C CA . ALA A 1 202 ? -8.664 28.672 11.867 1 88.56 202 ALA A CA 1
ATOM 1605 C C . ALA A 1 202 ? -8.594 27.219 12.305 1 88.56 202 ALA A C 1
ATOM 1607 O O . ALA A 1 202 ? -8.133 26.359 11.547 1 88.56 202 ALA A O 1
ATOM 1608 N N . VAL A 1 203 ? -9.203 26.922 13.461 1 90.38 203 VAL A N 1
ATOM 1609 C CA . VAL A 1 203 ? -9.289 25.547 13.961 1 90.38 203 VAL A CA 1
ATOM 1610 C C . VAL A 1 203 ? -10.75 25.094 13.961 1 90.38 203 VAL A C 1
ATOM 1612 O O . VAL A 1 203 ? -11.664 25.922 13.977 1 90.38 203 VAL A O 1
ATOM 1615 N N . PRO A 1 204 ? -10.93 23.828 13.992 1 91.38 204 PRO A N 1
ATOM 1616 C CA . PRO A 1 204 ? -12.273 23.297 13.766 1 91.38 204 PRO A CA 1
ATOM 1617 C C . PRO A 1 204 ? -13.305 23.859 14.734 1 91.38 204 PRO A C 1
ATOM 1619 O O . PRO A 1 204 ? -14.398 24.25 14.32 1 91.38 204 PRO A O 1
ATOM 1622 N N . ILE A 1 205 ? -12.961 24 15.93 1 93.38 205 ILE A N 1
ATOM 1623 C CA . ILE A 1 205 ? -13.922 24.438 16.938 1 93.38 205 ILE A CA 1
ATOM 1624 C C . ILE A 1 205 ? -14.32 25.891 16.672 1 93.38 205 ILE A C 1
ATOM 1626 O O . ILE A 1 205 ? -15.5 26.234 16.781 1 93.38 205 ILE A O 1
ATOM 1630 N N . LYS A 1 206 ? -13.406 26.75 16.344 1 94.69 206 LYS A N 1
ATOM 1631 C CA . LYS A 1 206 ? -13.688 28.156 16.078 1 94.69 206 LYS A CA 1
ATOM 1632 C C . LYS A 1 206 ? -14.445 28.328 14.766 1 94.69 206 LYS A C 1
ATOM 1634 O O . LYS A 1 206 ? -15.344 29.156 14.672 1 94.69 206 LYS A O 1
ATOM 1639 N N . ILE A 1 207 ? -14.023 27.5 13.812 1 94.06 207 ILE A N 1
ATOM 1640 C CA . ILE A 1 207 ? -14.719 27.531 12.531 1 94.06 207 ILE A CA 1
ATOM 1641 C C . ILE A 1 207 ? -16.188 27.141 12.727 1 94.06 207 ILE A C 1
ATOM 1643 O O . ILE A 1 207 ? -17.078 27.828 12.219 1 94.06 207 ILE A O 1
ATOM 1647 N N . LEU A 1 208 ? -16.344 26.109 13.445 1 95 208 LEU A N 1
ATOM 1648 C CA . LEU A 1 208 ? -17.688 25.609 13.75 1 95 208 LEU A CA 1
ATOM 1649 C C . LEU A 1 208 ? -18.531 26.719 14.391 1 95 208 LEU A C 1
ATOM 1651 O O . LEU A 1 208 ? -19.703 26.906 14.016 1 95 208 LEU A O 1
ATOM 1655 N N . ASP A 1 209 ? -17.984 27.422 15.289 1 96.25 209 ASP A N 1
ATOM 1656 C CA . ASP A 1 209 ? -18.656 28.484 16.016 1 96.25 209 ASP A CA 1
ATOM 1657 C C . ASP A 1 209 ? -19.125 29.594 15.07 1 96.25 209 ASP A C 1
ATOM 1659 O O . ASP A 1 209 ? -20.25 30.078 15.18 1 96.25 209 ASP A O 1
ATOM 1663 N N . ILE A 1 210 ? -18.281 29.984 14.18 1 95.75 210 ILE A N 1
ATOM 1664 C CA . ILE A 1 210 ? -18.594 31.062 13.25 1 95.75 210 ILE A CA 1
ATOM 1665 C C . ILE A 1 210 ? -19.672 30.609 12.266 1 95.75 210 ILE A C 1
ATOM 1667 O O . ILE A 1 210 ? -20.562 31.375 11.914 1 95.75 210 ILE A O 1
ATOM 1671 N N . MET A 1 211 ? -19.516 29.391 11.789 1 95.12 211 MET A N 1
ATOM 1672 C CA . MET A 1 211 ? -20.469 28.891 10.812 1 95.12 211 MET A CA 1
ATOM 1673 C C . MET A 1 211 ? -21.859 28.781 11.422 1 95.12 211 MET A C 1
ATOM 1675 O O . MET A 1 211 ? -22.859 29.078 10.758 1 95.12 211 MET A O 1
ATOM 1679 N N . ASP A 1 212 ? -22.031 28.359 12.594 1 94.56 212 ASP A N 1
ATOM 1680 C CA . ASP A 1 212 ? -23.266 28.297 13.391 1 94.56 212 ASP A CA 1
ATOM 1681 C C . ASP A 1 212 ? -24.375 27.562 12.633 1 94.56 212 ASP A C 1
ATOM 1683 O O . ASP A 1 212 ? -25.469 28.094 12.461 1 94.56 212 ASP A O 1
ATOM 1687 N N . ILE A 1 213 ? -24.047 26.422 12.219 1 94.5 213 ILE A N 1
ATOM 1688 C CA . ILE A 1 213 ? -25 25.578 11.492 1 94.5 213 ILE A CA 1
ATOM 1689 C C . ILE A 1 213 ? -25.469 24.438 12.391 1 94.5 213 ILE A C 1
ATOM 1691 O O . ILE A 1 213 ? -24.656 23.625 12.844 1 94.5 213 ILE A O 1
ATOM 1695 N N . PRO A 1 214 ? -26.797 24.406 12.625 1 93 214 PRO A N 1
ATOM 1696 C CA . PRO A 1 214 ? -27.297 23.328 13.477 1 93 214 PRO A CA 1
ATOM 1697 C C . PRO A 1 214 ? -26.969 21.953 12.938 1 93 214 PRO A C 1
ATOM 1699 O O . PRO A 1 214 ? -27.062 21.703 11.727 1 93 214 PRO A O 1
ATOM 1702 N N . GLY A 1 215 ? -26.484 21.094 13.766 1 92.06 215 GLY A N 1
ATOM 1703 C CA . GLY A 1 215 ? -26.219 19.703 13.391 1 92.06 215 GLY A CA 1
ATOM 1704 C C . GLY A 1 215 ? -24.797 19.469 12.938 1 92.06 215 GLY A C 1
ATOM 1705 O O . GLY A 1 215 ? -24.344 18.328 12.852 1 92.06 215 GLY A O 1
ATOM 1706 N N . LEU A 1 216 ? -24.156 20.547 12.602 1 93.62 216 LEU A N 1
ATOM 1707 C CA . LEU A 1 216 ? -22.766 20.438 12.203 1 93.62 216 LEU A CA 1
ATOM 1708 C C . LEU A 1 216 ? -21.859 20.203 13.414 1 93.62 216 LEU A C 1
ATOM 1710 O O . LEU A 1 216 ? -22.031 20.859 14.445 1 93.62 216 LEU A O 1
ATOM 1714 N N . THR A 1 217 ? -20.922 19.266 13.336 1 93.44 217 THR A N 1
ATOM 1715 C CA . THR A 1 217 ? -20.062 18.938 14.461 1 93.44 217 THR A CA 1
ATOM 1716 C C . THR A 1 217 ? -18.625 19.391 14.195 1 93.44 217 THR A C 1
ATOM 1718 O O . THR A 1 217 ? -18.281 19.75 13.062 1 93.44 217 THR A O 1
ATOM 1721 N N . ARG A 1 218 ? -17.875 19.375 15.242 1 91.88 218 ARG A N 1
ATOM 1722 C CA . ARG A 1 218 ? -16.469 19.703 15.141 1 91.88 218 ARG A CA 1
ATOM 1723 C C . ARG A 1 218 ? -15.75 18.734 14.195 1 91.88 218 ARG A C 1
ATOM 1725 O O . ARG A 1 218 ? -14.906 19.156 13.398 1 91.88 218 ARG A O 1
ATOM 1732 N N . GLU A 1 219 ? -16.078 17.484 14.234 1 89.19 219 GLU A N 1
ATOM 1733 C CA . GLU A 1 219 ? -15.477 16.453 13.406 1 89.19 219 GLU A CA 1
ATOM 1734 C C . GLU A 1 219 ? -15.797 16.656 11.93 1 89.19 219 GLU A C 1
ATOM 1736 O O . GLU A 1 219 ? -14.953 16.422 11.062 1 89.19 219 GLU A O 1
ATOM 1741 N N . ASN A 1 220 ? -16.969 17.125 11.719 1 91.56 220 ASN A N 1
ATOM 1742 C CA . ASN A 1 220 ? -17.359 17.422 10.344 1 91.56 220 ASN A CA 1
ATOM 1743 C C . ASN A 1 220 ? -16.484 18.531 9.742 1 91.56 220 ASN A C 1
ATOM 1745 O O . ASN A 1 220 ? -16.016 18.406 8.609 1 91.56 220 ASN A O 1
ATOM 1749 N N . VAL A 1 221 ? -16.312 19.516 10.57 1 91.62 221 VAL A N 1
ATOM 1750 C CA . VAL A 1 221 ? -15.531 20.656 10.117 1 91.62 221 VAL A CA 1
ATOM 1751 C C . VAL A 1 221 ? -14.07 20.266 9.945 1 91.62 221 VAL A C 1
ATOM 1753 O O . VAL A 1 221 ? -13.445 20.625 8.938 1 91.62 221 VAL A O 1
ATOM 1756 N N . ALA A 1 222 ? -13.594 19.484 10.883 1 89.81 222 ALA A N 1
ATOM 1757 C CA . ALA A 1 222 ? -12.203 19.031 10.812 1 89.81 222 ALA A CA 1
ATOM 1758 C C . ALA A 1 222 ? -11.961 18.219 9.555 1 89.81 222 ALA A C 1
ATOM 1760 O O . ALA A 1 222 ? -10.945 18.406 8.875 1 89.81 222 ALA A O 1
ATOM 1761 N N . SER A 1 223 ? -12.828 17.344 9.305 1 89.5 223 SER A N 1
ATOM 1762 C CA . SER A 1 223 ? -12.719 16.516 8.117 1 89.5 223 SER A CA 1
ATOM 1763 C C . SER A 1 223 ? -12.727 17.344 6.848 1 89.5 223 SER A C 1
ATOM 1765 O O . SER A 1 223 ? -11.898 17.141 5.953 1 89.5 223 SER A O 1
ATOM 1767 N N . HIS A 1 224 ? -13.625 18.297 6.855 1 90 224 HIS A N 1
ATOM 1768 C CA . HIS A 1 224 ? -13.727 19.156 5.688 1 90 224 HIS A CA 1
ATOM 1769 C C . HIS A 1 224 ? -12.469 20 5.516 1 90 224 HIS A C 1
ATOM 1771 O O . HIS A 1 224 ? -12.016 20.234 4.391 1 90 224 HIS A O 1
ATOM 1777 N N . LEU A 1 225 ? -11.953 20.391 6.586 1 89.38 225 LEU A N 1
ATOM 1778 C CA . LEU A 1 225 ? -10.734 21.188 6.574 1 89.38 225 LEU A CA 1
ATOM 1779 C C . LEU A 1 225 ? -9.578 20.406 5.965 1 89.38 225 LEU A C 1
ATOM 1781 O O . LEU A 1 225 ? -8.781 20.969 5.207 1 89.38 225 LEU A O 1
ATOM 1785 N N . GLN A 1 226 ? -9.484 19.188 6.176 1 88.62 226 GLN A N 1
ATOM 1786 C CA . GLN A 1 226 ? -8.391 18.344 5.691 1 88.62 226 GLN A CA 1
ATOM 1787 C C . GLN A 1 226 ? -8.57 18.016 4.211 1 88.62 226 GLN A C 1
ATOM 1789 O O . GLN A 1 226 ? -7.586 17.828 3.492 1 88.62 226 GLN A O 1
ATOM 1794 N N . LEU A 1 227 ? -9.75 17.938 3.768 1 86.56 227 LEU A N 1
ATOM 1795 C CA . LEU A 1 227 ? -10.039 17.422 2.434 1 86.56 227 LEU A CA 1
ATOM 1796 C C . LEU A 1 227 ? -10.102 18.562 1.413 1 86.56 227 LEU A C 1
ATOM 1798 O O . LEU A 1 227 ? -9.953 18.328 0.211 1 86.56 227 LEU A O 1
ATOM 1802 N N . ASN A 1 228 ? -10.367 19.719 1.764 1 75.44 228 ASN A N 1
ATOM 1803 C CA . ASN A 1 228 ? -10.602 20.781 0.794 1 75.44 228 ASN A CA 1
ATOM 1804 C C . ASN A 1 228 ? -9.453 21.797 0.78 1 75.44 228 ASN A C 1
ATOM 1806 O O . ASN A 1 228 ? -9.461 22.766 1.535 1 75.44 228 ASN A O 1
ATOM 1810 N N . LYS A 1 229 ? -8.258 21.406 0.1 1 63.34 229 LYS A N 1
ATOM 1811 C CA . LYS A 1 229 ? -7.043 22.203 -0.093 1 63.34 229 LYS A CA 1
ATOM 1812 C C . LYS A 1 229 ? -7.352 23.5 -0.82 1 63.34 229 LYS A C 1
ATOM 1814 O O . LYS A 1 229 ? -6.887 24.578 -0.413 1 63.34 229 LYS A O 1
ATOM 1819 N N . ASN A 1 230 ? -7.59 23.391 -2.166 1 53.31 230 ASN A N 1
ATOM 1820 C CA . ASN A 1 230 ? -7.508 24.375 -3.238 1 53.31 230 ASN A CA 1
ATOM 1821 C C . ASN A 1 230 ? -8.297 25.641 -2.902 1 53.31 230 ASN A C 1
ATOM 1823 O O . ASN A 1 230 ? -8.062 26.703 -3.494 1 53.31 230 ASN A O 1
ATOM 1827 N N . ASN A 1 231 ? -9.344 25.484 -2.258 1 48.81 231 ASN A N 1
ATOM 1828 C CA . ASN A 1 231 ? -10.211 26.656 -2.355 1 48.81 231 ASN A CA 1
ATOM 1829 C C . ASN A 1 231 ? -9.781 27.75 -1.391 1 48.81 231 ASN A C 1
ATOM 1831 O O . ASN A 1 231 ? -10.523 28.703 -1.165 1 48.81 231 ASN A O 1
ATOM 1835 N N . ARG A 1 232 ? -8.719 27.516 -0.652 1 51.59 232 ARG A N 1
ATOM 1836 C CA . ARG A 1 232 ? -8.438 28.578 0.316 1 51.59 232 ARG A CA 1
ATOM 1837 C C . ARG A 1 232 ? -7.379 29.531 -0.215 1 51.59 232 ARG A C 1
ATOM 1839 O O . ARG A 1 232 ? -6.84 30.344 0.538 1 51.59 232 ARG A O 1
ATOM 1846 N N . LYS A 1 233 ? -6.949 29.484 -1.385 1 47.16 233 LYS A N 1
ATOM 1847 C CA . LYS A 1 233 ? -6.062 30.594 -1.739 1 47.16 233 LYS A CA 1
ATOM 1848 C C . LYS A 1 233 ? -6.539 31.891 -1.111 1 47.16 233 LYS A C 1
ATOM 1850 O O . LYS A 1 233 ? -7.531 32.469 -1.549 1 47.16 233 LYS A O 1
ATOM 1855 N N . ILE A 1 234 ? -6.371 32 0.162 1 45.38 234 ILE A N 1
ATOM 1856 C CA . ILE A 1 234 ? -6.508 33.312 0.794 1 45.38 234 ILE A CA 1
ATOM 1857 C C . ILE A 1 234 ? -5.797 34.375 -0.048 1 45.38 234 ILE A C 1
ATOM 1859 O O . ILE A 1 234 ? -4.676 34.156 -0.513 1 45.38 234 ILE A O 1
ATOM 1863 N N . ALA A 1 235 ? -6.508 35.406 -0.545 1 37.69 235 ALA A N 1
ATOM 1864 C CA . ALA A 1 235 ? -5.984 36.562 -1.229 1 37.69 235 ALA A CA 1
ATOM 1865 C C . ALA A 1 235 ? -4.684 37.031 -0.585 1 37.69 235 ALA A C 1
ATOM 1867 O O . ALA A 1 235 ? -4.555 37.031 0.641 1 37.69 235 ALA A O 1
ATOM 1868 N N . PRO A 1 236 ? -3.576 37 -1.307 1 37.38 236 PRO A N 1
ATOM 1869 C CA . PRO A 1 236 ? -2.426 37.688 -0.729 1 37.38 236 PRO A CA 1
ATOM 1870 C C . PRO A 1 236 ? -2.824 38.938 0.066 1 37.38 236 PRO A C 1
ATOM 1872 O O . PRO A 1 236 ? -3.711 39.688 -0.354 1 37.38 236 PRO A O 1
ATOM 1875 N N . THR A 1 237 ? -2.865 38.938 1.332 1 33.16 237 THR A N 1
ATOM 1876 C CA . THR A 1 237 ? -2.984 40.219 2.008 1 33.16 237 THR A CA 1
ATOM 1877 C C . THR A 1 237 ? -2.213 41.312 1.256 1 33.16 237 THR A C 1
ATOM 1879 O O . THR A 1 237 ? -1.003 41.188 1.05 1 33.16 237 THR A O 1
ATOM 1882 N N . GLN A 1 238 ? -2.814 42 0.327 1 29.98 238 GLN A N 1
ATOM 1883 C CA . GLN A 1 238 ? -2.287 43.281 -0.169 1 29.98 238 GLN A CA 1
ATOM 1884 C C . GLN A 1 238 ? -1.646 44.062 0.957 1 29.98 238 GLN A C 1
ATOM 1886 O O . GLN A 1 238 ? -2.322 44.469 1.909 1 29.98 238 GLN A O 1
ATOM 1891 N N . VAL A 1 239 ? -0.44 43.781 1.481 1 29.39 239 VAL A N 1
ATOM 1892 C CA . VAL A 1 239 ? 0.286 44.812 2.219 1 29.39 239 VAL A CA 1
ATOM 1893 C C . VAL A 1 239 ? 0.207 46.125 1.466 1 29.39 239 VAL A C 1
ATOM 1895 O O . VAL A 1 239 ? 0.701 46.25 0.341 1 29.39 239 VAL A O 1
ATOM 1898 N N . HIS A 1 240 ? -0.84 46.906 1.608 1 27.84 240 HIS A N 1
ATOM 1899 C CA . HIS A 1 240 ? -0.762 48.312 1.315 1 27.84 240 HIS A CA 1
ATOM 1900 C C . HIS A 1 240 ? 0.488 48.938 1.93 1 27.84 240 HIS A C 1
ATOM 1902 O O . HIS A 1 240 ? 0.688 48.875 3.145 1 27.84 240 HIS A O 1
ATOM 1908 N N . LYS A 1 241 ? 1.579 49.062 1.014 1 25.41 241 LYS A N 1
ATOM 1909 C CA . LYS A 1 241 ? 2.443 50.25 1.209 1 25.41 241 LYS A CA 1
ATOM 1910 C C . LYS A 1 241 ? 1.703 51.531 0.888 1 25.41 241 LYS A C 1
ATOM 1912 O O . LYS A 1 241 ? 0.938 51.594 -0.077 1 25.41 241 LYS A O 1
ATOM 1917 N N . MET B 1 1 ? 25.828 -12.219 -4.922 1 47.38 1 MET B N 1
ATOM 1918 C CA . MET B 1 1 ? 26.219 -11.945 -6.305 1 47.38 1 MET B CA 1
ATOM 1919 C C . MET B 1 1 ? 25.109 -12.352 -7.27 1 47.38 1 MET B C 1
ATOM 1921 O O . MET B 1 1 ? 24.438 -13.359 -7.059 1 47.38 1 MET B O 1
ATOM 1925 N N . VAL B 1 2 ? 24.734 -11.297 -7.98 1 56.97 2 VAL B N 1
ATOM 1926 C CA . VAL B 1 2 ? 23.719 -11.602 -8.984 1 56.97 2 VAL B CA 1
ATOM 1927 C C . VAL B 1 2 ? 24.312 -12.539 -10.039 1 56.97 2 VAL B C 1
ATOM 1929 O O . VAL B 1 2 ? 25.375 -12.266 -10.594 1 56.97 2 VAL B O 1
ATOM 1932 N N . PRO B 1 3 ? 23.766 -13.758 -10.109 1 58.75 3 PRO B N 1
ATOM 1933 C CA . PRO B 1 3 ? 24.328 -14.742 -11.047 1 58.75 3 PRO B CA 1
ATOM 1934 C C . PRO B 1 3 ? 24.375 -14.227 -12.484 1 58.75 3 PRO B C 1
ATOM 1936 O O . PRO B 1 3 ? 23.609 -13.336 -12.852 1 58.75 3 PRO B O 1
ATOM 1939 N N . ASP B 1 4 ? 25.219 -14.797 -13.344 1 63.91 4 ASP B N 1
ATOM 1940 C CA . ASP B 1 4 ? 25.297 -14.547 -14.781 1 63.91 4 ASP B CA 1
ATOM 1941 C C . ASP B 1 4 ? 23.984 -14.914 -15.469 1 63.91 4 ASP B C 1
ATOM 1943 O O . ASP B 1 4 ? 23.375 -15.93 -15.141 1 63.91 4 ASP B O 1
ATOM 1947 N N . GLY B 1 5 ? 23.344 -13.984 -16.234 1 71.44 5 GLY B N 1
ATOM 1948 C CA . GLY B 1 5 ? 22.109 -14.242 -16.953 1 71.44 5 GLY B CA 1
ATOM 1949 C C . GLY B 1 5 ? 20.875 -13.742 -16.234 1 71.44 5 GLY B C 1
ATOM 1950 O O . GLY B 1 5 ? 19.75 -13.961 -16.688 1 71.44 5 GLY B O 1
ATOM 1951 N N . PHE B 1 6 ? 21.297 -13.258 -15.141 1 73.25 6 PHE B N 1
ATOM 1952 C CA . PHE B 1 6 ? 20.156 -12.68 -14.414 1 73.25 6 PHE B CA 1
ATOM 1953 C C .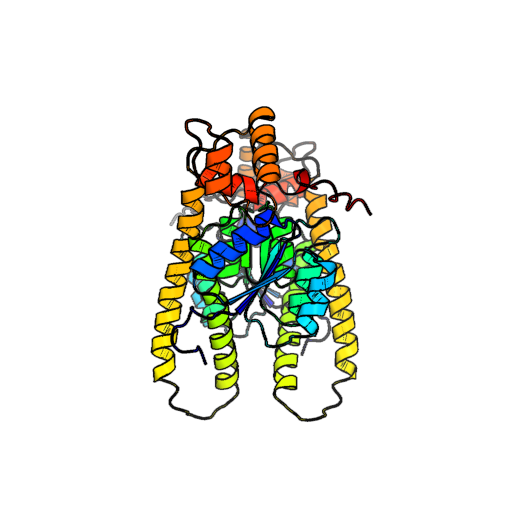 PHE B 1 6 ? 19.422 -11.664 -15.281 1 73.25 6 PHE B C 1
ATOM 1955 O O . PHE B 1 6 ? 20.047 -10.914 -16.031 1 73.25 6 PHE B O 1
ATOM 1962 N N . PRO B 1 7 ? 17.922 -12.039 -15.164 1 80.06 7 PRO B N 1
ATOM 1963 C CA . PRO B 1 7 ? 17.047 -12.57 -14.133 1 80.06 7 PRO B CA 1
ATOM 1964 C C . PRO B 1 7 ? 16.703 -14.047 -14.344 1 80.06 7 PRO B C 1
ATOM 1966 O O . PRO B 1 7 ? 16.016 -14.656 -13.523 1 80.06 7 PRO B O 1
ATOM 1969 N N . ALA B 1 8 ? 17.234 -14.523 -15.406 1 85.25 8 ALA B N 1
ATOM 1970 C CA . ALA B 1 8 ? 17.016 -15.953 -15.633 1 85.25 8 ALA B CA 1
ATOM 1971 C C . ALA B 1 8 ? 17.562 -16.781 -14.469 1 85.25 8 ALA B C 1
ATOM 1973 O O . ALA B 1 8 ? 18.656 -16.5 -13.953 1 85.25 8 ALA B O 1
ATOM 1974 N N . GLY B 1 9 ? 16.734 -17.719 -14 1 90.75 9 GLY B N 1
ATOM 1975 C CA . GLY B 1 9 ? 17.172 -18.578 -12.906 1 90.75 9 GLY B CA 1
ATOM 1976 C C . GLY B 1 9 ? 16.641 -18.125 -11.555 1 90.75 9 GLY B C 1
ATOM 1977 O O . GLY B 1 9 ? 16.875 -18.797 -10.539 1 90.75 9 GLY B O 1
ATOM 1978 N N . LEU B 1 10 ? 15.945 -17 -11.594 1 94.44 10 LEU B N 1
ATOM 1979 C CA . LEU B 1 10 ? 15.312 -16.578 -10.352 1 94.44 10 LEU B CA 1
ATOM 1980 C C . LEU B 1 10 ? 14.422 -17.688 -9.789 1 94.44 10 LEU B C 1
ATOM 1982 O O . LEU B 1 10 ? 13.617 -18.266 -10.516 1 94.44 10 LEU B O 1
ATOM 1986 N N . ARG B 1 11 ? 14.625 -18.094 -8.609 1 97.06 11 ARG B N 1
ATOM 1987 C CA . ARG B 1 11 ? 13.867 -19.172 -7.984 1 97.06 11 ARG B CA 1
ATOM 1988 C C . ARG B 1 11 ? 12.617 -18.641 -7.289 1 97.06 11 ARG B C 1
ATOM 1990 O O . ARG B 1 11 ? 12.719 -17.953 -6.262 1 97.06 11 ARG B O 1
ATOM 1997 N N . VAL B 1 12 ? 11.453 -19 -7.863 1 98 12 VAL B N 1
ATOM 1998 C CA . VAL B 1 12 ? 10.18 -18.422 -7.422 1 98 12 VAL B CA 1
ATOM 1999 C C . VAL B 1 12 ? 9.305 -19.531 -6.828 1 98 12 VAL B C 1
ATOM 2001 O O . VAL B 1 12 ? 9.133 -20.594 -7.43 1 98 12 VAL B O 1
ATOM 2004 N N . PHE B 1 13 ? 8.812 -19.328 -5.613 1 98.5 13 PHE B N 1
ATOM 2005 C CA . PHE B 1 13 ? 7.84 -20.203 -4.961 1 98.5 13 PHE B CA 1
ATOM 2006 C C . PHE B 1 13 ? 6.449 -19.594 -5.012 1 98.5 13 PHE B C 1
ATOM 2008 O O . PHE B 1 13 ? 6.258 -18.438 -4.625 1 98.5 13 PHE B O 1
ATOM 2015 N N . VAL B 1 14 ? 5.422 -20.344 -5.523 1 98.56 14 VAL B N 1
ATOM 2016 C CA . VAL B 1 14 ? 4.094 -19.781 -5.734 1 98.56 14 VAL B CA 1
ATOM 2017 C C . VAL B 1 14 ? 3.062 -20.562 -4.938 1 98.56 14 VAL B C 1
ATOM 2019 O O . VAL B 1 14 ? 3.053 -21.797 -4.977 1 98.56 14 VAL B O 1
ATOM 2022 N N . VAL B 1 15 ? 2.188 -19.844 -4.25 1 98.06 15 VAL B N 1
ATOM 2023 C CA . VAL B 1 15 ? 1.098 -20.438 -3.482 1 98.06 15 VAL B CA 1
ATOM 2024 C C . VAL B 1 15 ? -0.242 -19.922 -4.008 1 98.06 15 VAL B C 1
ATOM 2026 O O . VAL B 1 15 ? -0.492 -18.719 -4.031 1 98.06 15 VAL B O 1
ATOM 2029 N N . ASP B 1 16 ? -1.077 -20.812 -4.398 1 95.75 16 ASP B N 1
ATOM 2030 C CA . ASP B 1 16 ? -2.428 -20.516 -4.875 1 95.75 16 ASP B CA 1
ATOM 2031 C C . ASP B 1 16 ? -3.334 -21.734 -4.719 1 95.75 16 ASP B C 1
ATOM 2033 O O . ASP B 1 16 ? -2.975 -22.844 -5.137 1 95.75 16 ASP B O 1
ATOM 2037 N N . GLU B 1 17 ? -4.465 -21.5 -4.199 1 92.94 17 GLU B N 1
ATOM 2038 C CA . GLU B 1 17 ? -5.375 -22.609 -3.951 1 92.94 17 GLU B CA 1
ATOM 2039 C C . GLU B 1 17 ? -6.02 -23.094 -5.246 1 92.94 17 GLU B C 1
ATOM 2041 O O . GLU B 1 17 ? -6.527 -24.219 -5.312 1 92.94 17 GLU B O 1
ATOM 2046 N N . ASP B 1 18 ? -6.105 -22.281 -6.262 1 91.44 18 ASP B N 1
ATOM 2047 C CA . ASP B 1 18 ? -6.68 -22.641 -7.555 1 91.44 18 ASP B CA 1
ATOM 2048 C C . ASP B 1 18 ? -5.641 -23.281 -8.469 1 91.44 18 ASP B C 1
ATOM 2050 O O . ASP B 1 18 ? -4.816 -22.594 -9.07 1 91.44 18 ASP B O 1
ATOM 2054 N N . SER B 1 19 ? -5.793 -24.562 -8.586 1 91.38 19 SER B N 1
ATOM 2055 C CA . SER B 1 19 ? -4.781 -25.344 -9.297 1 91.38 19 SER B CA 1
ATOM 2056 C C . SER B 1 19 ? -4.672 -24.906 -10.75 1 91.38 19 SER B C 1
ATOM 2058 O O . SER B 1 19 ? -3.578 -24.891 -11.32 1 91.38 19 SER B O 1
ATOM 2060 N N . VAL B 1 20 ? -5.758 -24.594 -11.344 1 90.06 20 VAL B N 1
ATOM 2061 C CA . VAL B 1 20 ? -5.746 -24.203 -12.75 1 90.06 20 VAL B CA 1
ATOM 2062 C C . VAL B 1 20 ? -5.051 -22.844 -12.914 1 90.06 20 VAL B C 1
ATOM 2064 O O . VAL B 1 20 ? -4.18 -22.688 -13.766 1 90.06 20 VAL B O 1
ATOM 2067 N N . ALA B 1 21 ? -5.41 -21.875 -12.07 1 92.06 21 ALA B N 1
ATOM 2068 C CA . ALA B 1 21 ? -4.762 -20.578 -12.094 1 92.06 21 ALA B CA 1
ATOM 2069 C C . ALA B 1 21 ? -3.273 -20.688 -11.781 1 92.06 21 ALA B C 1
ATOM 2071 O O . ALA B 1 21 ? -2.449 -19.984 -12.367 1 92.06 21 ALA B O 1
ATOM 2072 N N . LEU B 1 22 ? -3.002 -21.531 -10.852 1 94.5 22 LEU B N 1
ATOM 2073 C CA . LEU B 1 22 ? -1.625 -21.766 -10.43 1 94.5 22 LEU B CA 1
ATOM 2074 C C . LEU B 1 22 ? -0.779 -22.281 -11.594 1 94.5 22 LEU B C 1
ATOM 2076 O O . LEU B 1 22 ? 0.339 -21.797 -11.805 1 94.5 22 LEU B O 1
ATOM 2080 N N . ARG B 1 23 ? -1.279 -23.219 -12.305 1 92.88 23 ARG B N 1
ATOM 2081 C CA . ARG B 1 23 ? -0.551 -23.781 -13.438 1 92.88 23 ARG B CA 1
ATOM 2082 C C . ARG B 1 23 ? -0.333 -22.734 -14.523 1 92.88 23 ARG B C 1
ATOM 2084 O O . ARG B 1 23 ? 0.735 -22.672 -15.133 1 92.88 23 ARG B O 1
ATOM 2091 N N . MET B 1 24 ? -1.333 -22 -14.75 1 92.06 24 MET B N 1
ATOM 2092 C CA . MET B 1 24 ? -1.185 -20.922 -15.719 1 92.06 24 MET B CA 1
ATOM 2093 C C . MET B 1 24 ? -0.087 -19.953 -15.289 1 92.06 24 MET B C 1
ATOM 2095 O O . MET B 1 24 ? 0.751 -19.547 -16.094 1 92.06 24 MET B O 1
ATOM 2099 N N . LEU B 1 25 ? -0.103 -19.531 -14.055 1 95.25 25 LEU B N 1
ATOM 2100 C CA . LEU B 1 25 ? 0.91 -18.625 -13.523 1 95.25 25 LEU B CA 1
ATOM 2101 C C . LEU B 1 25 ? 2.301 -19.234 -13.633 1 95.25 25 LEU B C 1
ATOM 2103 O O . LEU B 1 25 ? 3.262 -18.547 -13.992 1 95.25 25 LEU B O 1
ATOM 2107 N N . GLU B 1 26 ? 2.371 -20.484 -13.336 1 96.56 26 GLU B N 1
ATOM 2108 C CA . GLU B 1 26 ? 3.629 -21.203 -13.492 1 96.56 26 GLU B CA 1
ATOM 2109 C C . GLU B 1 26 ? 4.176 -21.062 -14.906 1 96.56 26 GLU B C 1
ATOM 2111 O O . GLU B 1 26 ? 5.352 -20.75 -15.102 1 96.56 26 GLU B O 1
ATOM 2116 N N . LYS B 1 27 ? 3.336 -21.328 -15.859 1 94.12 27 LYS B N 1
ATOM 2117 C CA . LYS B 1 27 ? 3.752 -21.25 -17.25 1 94.12 27 LYS B CA 1
ATOM 2118 C C . LYS B 1 27 ? 4.262 -19.859 -17.594 1 94.12 27 LYS B C 1
ATOM 2120 O O . LYS B 1 27 ? 5.277 -19.703 -18.281 1 94.12 27 LYS B O 1
ATOM 2125 N N . MET B 1 28 ? 3.559 -18.828 -17.109 1 94.56 28 MET B N 1
ATOM 2126 C CA . MET B 1 28 ? 3.975 -17.453 -17.359 1 94.56 28 MET B CA 1
ATOM 2127 C C . MET B 1 28 ? 5.348 -17.188 -16.75 1 94.56 28 MET B C 1
ATOM 2129 O O . MET B 1 28 ? 6.203 -16.578 -17.375 1 94.56 28 MET B O 1
ATOM 2133 N N . LEU B 1 29 ? 5.543 -17.641 -15.578 1 97.19 29 LEU B N 1
ATOM 2134 C CA . LEU B 1 29 ? 6.805 -17.422 -14.875 1 97.19 29 LEU B CA 1
ATOM 2135 C C . LEU B 1 29 ? 7.941 -18.172 -15.555 1 97.19 29 LEU B C 1
ATOM 2137 O O . LEU B 1 29 ? 9.055 -17.672 -15.656 1 97.19 29 LEU B O 1
ATOM 2141 N N . LEU B 1 30 ? 7.652 -19.359 -16.031 1 96.31 30 LEU B N 1
ATOM 2142 C CA . LEU B 1 30 ? 8.641 -20.141 -16.781 1 96.31 30 LEU B CA 1
ATOM 2143 C C . LEU B 1 30 ? 9.047 -19.422 -18.062 1 96.31 30 LEU B C 1
ATOM 2145 O O . LEU B 1 30 ? 10.219 -19.438 -18.453 1 96.31 30 LEU B O 1
ATOM 2149 N N . GLN B 1 31 ? 8.102 -18.781 -18.641 1 94.12 31 GLN B N 1
ATOM 2150 C CA . GLN B 1 31 ? 8.383 -18 -19.844 1 94.12 31 GLN B CA 1
ATOM 2151 C C . GLN B 1 31 ? 9.352 -16.859 -19.547 1 94.12 31 GLN B C 1
ATOM 2153 O O . GLN B 1 31 ? 10.07 -16.406 -20.438 1 94.12 31 GLN B O 1
ATOM 2158 N N . CYS B 1 32 ? 9.352 -16.391 -18.359 1 94.31 32 CYS B N 1
ATOM 2159 C CA . CYS B 1 32 ? 10.258 -15.328 -17.938 1 94.31 32 CYS B CA 1
ATOM 2160 C C . CYS B 1 32 ? 11.648 -15.883 -17.656 1 94.31 32 CYS B C 1
ATOM 2162 O O . CYS B 1 32 ? 12.57 -15.125 -17.328 1 94.31 32 CYS B O 1
ATOM 2164 N N . GLY B 1 33 ? 11.805 -17.172 -17.719 1 95.75 33 GLY B N 1
ATOM 2165 C CA . GLY B 1 33 ? 13.094 -17.797 -17.484 1 95.75 33 GLY B CA 1
ATOM 2166 C C . GLY B 1 33 ? 13.344 -18.125 -16.016 1 95.75 33 GLY B C 1
ATOM 2167 O O . GLY B 1 33 ? 14.484 -18.344 -15.617 1 95.75 33 GLY B O 1
ATOM 2168 N N . TYR B 1 34 ? 12.328 -18.141 -15.234 1 96.94 34 TYR B N 1
ATOM 2169 C CA . TYR B 1 34 ? 12.469 -18.391 -13.805 1 96.94 34 TYR B CA 1
ATOM 2170 C C . TYR B 1 34 ? 12.398 -19.891 -13.5 1 96.94 34 TYR B C 1
ATOM 2172 O O . TYR B 1 34 ? 11.93 -20.672 -14.328 1 96.94 34 TYR B O 1
ATOM 2180 N N . LYS B 1 35 ? 12.977 -20.281 -12.398 1 97.62 35 LYS B N 1
ATOM 2181 C CA . LYS B 1 35 ? 12.742 -21.594 -11.805 1 97.62 35 LYS B CA 1
ATOM 2182 C C . LYS B 1 35 ? 11.578 -21.547 -10.82 1 97.62 35 LYS B C 1
ATOM 2184 O O . LYS B 1 35 ? 11.609 -20.781 -9.844 1 97.62 35 LYS B O 1
ATOM 2189 N N . VAL B 1 36 ? 10.602 -22.438 -11.07 1 98.12 36 VAL B N 1
ATOM 2190 C CA . VAL B 1 36 ? 9.344 -22.219 -10.367 1 98.12 36 VAL B CA 1
ATOM 2191 C C . VAL B 1 36 ? 8.969 -23.469 -9.578 1 98.12 36 VAL B C 1
ATOM 2193 O O . VAL B 1 36 ? 9.047 -24.578 -10.086 1 98.12 36 VAL B O 1
ATOM 2196 N N . THR B 1 37 ? 8.68 -23.328 -8.352 1 98.19 37 THR B N 1
ATOM 2197 C CA . THR B 1 37 ? 8.047 -24.312 -7.492 1 98.19 37 THR B CA 1
ATOM 2198 C C . THR B 1 37 ? 6.656 -23.844 -7.062 1 98.19 37 THR B C 1
ATOM 2200 O O . THR B 1 37 ? 6.484 -22.703 -6.652 1 98.19 37 THR B O 1
ATOM 2203 N N . ILE B 1 38 ? 5.68 -24.719 -7.172 1 97.38 38 ILE B N 1
ATOM 2204 C CA . ILE B 1 38 ? 4.309 -24.297 -6.898 1 97.38 38 ILE B CA 1
ATOM 2205 C C . ILE B 1 38 ? 3.693 -25.203 -5.836 1 97.38 38 ILE B C 1
ATOM 2207 O O . ILE B 1 38 ? 4.141 -26.328 -5.645 1 97.38 38 ILE B O 1
ATOM 2211 N N . THR B 1 39 ? 2.701 -24.672 -5.145 1 97.19 39 THR B N 1
ATOM 2212 C CA . THR B 1 39 ? 1.838 -25.484 -4.289 1 97.19 39 THR B CA 1
ATOM 2213 C C . THR B 1 39 ? 0.408 -24.953 -4.309 1 97.19 39 THR B C 1
ATOM 2215 O O . THR B 1 39 ? 0.191 -23.734 -4.285 1 97.19 39 THR B O 1
ATOM 2218 N N . ASP B 1 40 ? -0.553 -25.891 -4.406 1 94.69 40 ASP B N 1
ATOM 2219 C CA . ASP B 1 40 ? -1.959 -25.5 -4.32 1 94.69 40 ASP B CA 1
ATOM 2220 C C . ASP B 1 40 ? -2.523 -25.781 -2.932 1 94.69 40 ASP B C 1
ATOM 2222 O O . ASP B 1 40 ? -3.742 -25.781 -2.74 1 94.69 40 ASP B O 1
ATOM 2226 N N . CYS B 1 41 ? -1.637 -26.047 -1.968 1 95.19 41 CYS B N 1
ATOM 2227 C CA . CYS B 1 41 ? -2.008 -26.297 -0.579 1 95.19 41 CYS B CA 1
ATOM 2228 C C . CYS B 1 41 ? -1.334 -25.281 0.351 1 95.19 41 CYS B C 1
ATOM 2230 O O . CYS B 1 41 ? -0.276 -25.578 0.916 1 95.19 41 CYS B O 1
ATOM 2232 N N . PRO B 1 42 ? -1.968 -24.188 0.62 1 94.62 42 PRO B N 1
ATOM 2233 C CA . PRO B 1 42 ? -1.375 -23.125 1.449 1 94.62 42 PRO B CA 1
ATOM 2234 C C . PRO B 1 42 ? -0.954 -23.641 2.828 1 94.62 42 PRO B C 1
ATOM 2236 O O . PRO B 1 42 ? 0.045 -23.172 3.381 1 94.62 42 PRO B O 1
ATOM 2239 N N . LEU B 1 43 ? -1.657 -24.547 3.342 1 92 43 LEU B N 1
ATOM 2240 C CA . LEU B 1 43 ? -1.376 -25.078 4.672 1 92 43 LEU B CA 1
ATOM 2241 C C . LEU B 1 43 ? -0.011 -25.75 4.711 1 92 43 LEU B C 1
ATOM 2243 O O . LEU B 1 43 ? 0.641 -25.797 5.758 1 92 43 LEU B O 1
ATOM 2247 N N . GLN B 1 44 ? 0.4 -26.219 3.57 1 95.44 44 GLN B N 1
ATOM 2248 C CA . GLN B 1 44 ? 1.686 -26.906 3.496 1 95.44 44 GLN B CA 1
ATOM 2249 C C . GLN B 1 44 ? 2.797 -25.953 3.076 1 95.44 44 GLN B C 1
ATOM 2251 O O . GLN B 1 44 ? 3.977 -26.297 3.115 1 95.44 44 GLN B O 1
ATOM 2256 N N . ALA B 1 45 ? 2.449 -24.812 2.641 1 96.31 45 ALA B N 1
ATOM 2257 C CA . ALA B 1 45 ? 3.406 -23.859 2.064 1 96.31 45 ALA B CA 1
ATOM 2258 C C . ALA B 1 45 ? 4.504 -23.516 3.064 1 96.31 45 ALA B C 1
ATOM 2260 O O . ALA B 1 45 ? 5.691 -23.547 2.73 1 96.31 45 ALA B O 1
ATOM 2261 N N . LEU B 1 46 ? 4.086 -23.203 4.297 1 94.12 46 LEU B N 1
ATOM 2262 C CA . LEU B 1 46 ? 5.055 -22.781 5.309 1 94.12 46 LEU B CA 1
ATOM 2263 C C . LEU B 1 46 ? 6.039 -23.906 5.609 1 94.12 46 LEU B C 1
ATOM 2265 O O . LEU B 1 46 ? 7.246 -23.672 5.719 1 94.12 46 LEU B O 1
ATOM 2269 N N . GLU B 1 47 ? 5.5 -25.109 5.742 1 95.12 47 GLU B N 1
ATOM 2270 C CA . GLU B 1 47 ? 6.348 -26.266 6.008 1 95.12 47 GLU B CA 1
ATOM 2271 C C . GLU B 1 47 ? 7.336 -26.5 4.871 1 95.12 47 GLU B C 1
ATOM 2273 O O . GLU B 1 47 ? 8.508 -26.797 5.109 1 95.12 47 GLU B O 1
ATOM 2278 N N . LEU B 1 48 ? 6.887 -26.422 3.674 1 96.5 48 LEU B N 1
ATOM 2279 C CA . LEU B 1 48 ? 7.734 -26.609 2.5 1 96.5 48 LEU B CA 1
ATOM 2280 C C . LEU B 1 48 ? 8.852 -25.562 2.461 1 96.5 48 LEU B C 1
ATOM 2282 O O . LEU B 1 48 ? 10 -25.891 2.172 1 96.5 48 LEU B O 1
ATOM 2286 N N . LEU B 1 49 ? 8.516 -24.375 2.777 1 96.56 49 LEU B N 1
ATOM 2287 C CA . LEU B 1 49 ? 9.492 -23.281 2.771 1 96.56 49 LEU B CA 1
ATOM 2288 C C . LEU B 1 49 ? 10.531 -23.484 3.871 1 96.56 49 LEU B C 1
ATOM 2290 O O . LEU B 1 49 ? 11.727 -23.281 3.645 1 96.56 49 LEU B O 1
ATOM 2294 N N . ARG B 1 50 ? 10.031 -23.922 5.012 1 94.62 50 ARG B N 1
ATOM 2295 C CA . ARG B 1 50 ? 10.922 -24.156 6.141 1 94.62 50 ARG B CA 1
ATOM 2296 C C . ARG B 1 50 ? 11.898 -25.297 5.832 1 94.62 50 ARG B C 1
ATOM 2298 O O . ARG B 1 50 ? 13.055 -25.25 6.25 1 94.62 50 ARG B O 1
ATOM 2305 N N . ALA B 1 51 ? 11.445 -26.266 5.148 1 95.25 51 ALA B N 1
ATOM 2306 C CA . ALA B 1 51 ? 12.25 -27.438 4.828 1 95.25 51 ALA B CA 1
ATOM 2307 C C . ALA B 1 51 ? 13.273 -27.109 3.74 1 95.25 51 ALA B C 1
ATOM 2309 O O . ALA B 1 51 ? 14.227 -27.875 3.527 1 95.25 51 ALA B O 1
ATOM 2310 N N . ASN B 1 52 ? 13.109 -26.016 3.053 1 95.19 52 ASN B N 1
ATOM 2311 C CA . ASN B 1 52 ? 13.953 -25.672 1.914 1 95.19 52 ASN B CA 1
ATOM 2312 C C . ASN B 1 52 ? 14.469 -24.234 2.008 1 95.19 52 ASN B C 1
ATOM 2314 O O . ASN B 1 52 ? 14.422 -23.484 1.027 1 95.19 52 ASN B O 1
ATOM 2318 N N . ILE B 1 53 ? 14.883 -23.859 3.131 1 89.88 53 ILE B N 1
ATOM 2319 C CA . ILE B 1 53 ? 15.391 -22.516 3.389 1 89.88 53 ILE B CA 1
ATOM 2320 C C . ILE B 1 53 ? 16.547 -22.203 2.443 1 89.88 53 ILE B C 1
ATOM 2322 O O . ILE B 1 53 ? 17.422 -23.047 2.229 1 89.88 53 ILE B O 1
ATOM 2326 N N . GLY B 1 54 ? 16.531 -21.109 1.861 1 90.75 54 GLY B N 1
ATOM 2327 C CA . GLY B 1 54 ? 17.609 -20.703 0.978 1 90.75 54 GLY B CA 1
ATOM 2328 C C . GLY B 1 54 ? 17.406 -21.141 -0.46 1 90.75 54 GLY B C 1
ATOM 2329 O O . GLY B 1 54 ? 18.188 -20.781 -1.343 1 90.75 54 GLY B O 1
ATOM 2330 N N . ASN B 1 55 ? 16.375 -21.859 -0.729 1 94.81 55 ASN B N 1
ATOM 2331 C CA . ASN B 1 55 ? 16.172 -22.422 -2.059 1 94.81 55 ASN B CA 1
ATOM 2332 C C . ASN B 1 55 ? 15.32 -21.5 -2.928 1 94.81 55 ASN B C 1
ATOM 2334 O O . ASN B 1 55 ? 15.125 -21.766 -4.117 1 94.81 55 ASN B O 1
ATOM 2338 N N . TYR B 1 56 ? 14.875 -20.438 -2.357 1 96.81 56 TYR B N 1
ATOM 2339 C CA . TYR B 1 56 ? 13.992 -19.547 -3.094 1 96.81 56 TYR B CA 1
ATOM 2340 C C . TYR B 1 56 ? 14.422 -18.094 -2.936 1 96.81 56 TYR B C 1
ATOM 2342 O O . TYR B 1 56 ? 14.945 -17.703 -1.888 1 96.81 56 TYR B O 1
ATOM 2350 N N . ASP B 1 57 ? 14.203 -17.375 -3.986 1 94.5 57 ASP B N 1
ATOM 2351 C CA . ASP B 1 57 ? 14.547 -15.953 -3.973 1 94.5 57 ASP B CA 1
ATOM 2352 C C . ASP B 1 57 ? 13.32 -15.094 -3.66 1 94.5 57 ASP B C 1
ATOM 2354 O O . ASP B 1 57 ? 13.438 -14.047 -3.016 1 94.5 57 ASP B O 1
ATOM 2358 N N . ILE B 1 58 ? 12.148 -15.531 -4.141 1 96.69 58 ILE B N 1
ATOM 2359 C CA . ILE B 1 58 ? 10.922 -14.758 -3.986 1 96.69 58 ILE B CA 1
ATOM 2360 C C . ILE B 1 58 ? 9.727 -15.703 -3.883 1 96.69 58 ILE B C 1
ATOM 2362 O O . ILE B 1 58 ? 9.703 -16.766 -4.512 1 96.69 58 ILE B O 1
ATOM 2366 N N . VAL B 1 59 ? 8.742 -15.289 -3.111 1 98.19 59 VAL B N 1
ATOM 2367 C CA . VAL B 1 59 ? 7.516 -16.062 -2.941 1 98.19 59 VAL B CA 1
ATOM 2368 C C . VAL B 1 59 ? 6.316 -15.234 -3.418 1 98.19 59 VAL B C 1
ATOM 2370 O O . VAL B 1 59 ? 6.18 -14.062 -3.055 1 98.19 59 VAL B O 1
ATOM 2373 N N . LEU B 1 60 ? 5.504 -15.781 -4.262 1 98.62 60 LEU B N 1
ATOM 2374 C CA . LEU B 1 60 ? 4.227 -15.203 -4.656 1 98.62 60 LEU B CA 1
ATOM 2375 C C . LEU B 1 60 ? 3.07 -15.883 -3.93 1 98.62 60 LEU B C 1
ATOM 2377 O O . LEU B 1 60 ? 2.928 -17.109 -3.992 1 98.62 60 LEU B O 1
ATOM 2381 N N . ILE B 1 61 ? 2.244 -15.102 -3.273 1 98.44 61 ILE B N 1
ATOM 2382 C CA . ILE B 1 61 ? 1.149 -15.68 -2.498 1 98.44 61 ILE B CA 1
ATOM 2383 C C . ILE B 1 61 ? -0.175 -15.055 -2.939 1 98.44 61 ILE B C 1
ATOM 2385 O O . ILE B 1 61 ? -0.372 -13.844 -2.818 1 98.44 61 ILE B O 1
ATOM 2389 N N . ASP B 1 62 ? -1.066 -15.852 -3.482 1 97.06 62 ASP B N 1
ATOM 2390 C CA . ASP B 1 62 ? -2.461 -15.43 -3.58 1 97.06 62 ASP B CA 1
ATOM 2391 C C . ASP B 1 62 ? -3.105 -15.336 -2.197 1 97.06 62 ASP B C 1
ATOM 2393 O O . ASP B 1 62 ? -3.25 -16.344 -1.509 1 97.06 62 ASP B O 1
ATOM 2397 N N . VAL B 1 63 ? -3.617 -14.195 -1.844 1 97.25 63 VAL B N 1
ATOM 2398 C CA . VAL B 1 63 ? -4.086 -14.039 -0.471 1 97.25 63 VAL B CA 1
ATOM 2399 C C . VAL B 1 63 ? -5.578 -14.359 -0.396 1 97.25 63 VAL B C 1
ATOM 2401 O O . VAL B 1 63 ? -6.156 -14.406 0.693 1 97.25 63 VAL B O 1
ATOM 2404 N N . ASN B 1 64 ? -6.219 -14.516 -1.522 1 94.75 64 ASN B N 1
ATOM 2405 C CA . ASN B 1 64 ? -7.617 -14.93 -1.533 1 94.75 64 ASN B CA 1
ATOM 2406 C C . ASN B 1 64 ? -7.766 -16.422 -1.286 1 94.75 64 ASN B C 1
ATOM 2408 O O . ASN B 1 64 ? -8.227 -17.156 -2.162 1 94.75 64 ASN B O 1
ATOM 2412 N N . LEU B 1 65 ? -7.484 -16.781 -0.148 1 93.5 65 LEU B N 1
ATOM 2413 C CA . LEU B 1 65 ? -7.527 -18.188 0.25 1 93.5 65 LEU B CA 1
ATOM 2414 C C . LEU B 1 65 ? -8.781 -18.484 1.059 1 93.5 65 LEU B C 1
ATOM 2416 O O . LEU B 1 65 ? -9.328 -17.609 1.723 1 93.5 65 LEU B O 1
ATOM 2420 N N . THR B 1 66 ? -9.234 -19.734 1.03 1 91.31 66 THR B N 1
ATOM 2421 C CA . THR B 1 66 ? -10.422 -20.141 1.781 1 91.31 66 THR B CA 1
ATOM 2422 C C . THR B 1 66 ? -10.023 -20.891 3.047 1 91.31 66 THR B C 1
ATOM 2424 O O . THR B 1 66 ? -10.75 -20.875 4.043 1 91.31 66 THR B O 1
ATOM 2427 N N . CYS B 1 67 ? -8.914 -21.5 2.992 1 91.19 67 CYS B N 1
ATOM 2428 C CA . CYS B 1 67 ? -8.539 -22.422 4.062 1 91.19 67 CYS B CA 1
ATOM 2429 C C . CYS B 1 67 ? -7.867 -21.688 5.207 1 91.19 67 CYS B C 1
ATOM 2431 O O . CYS B 1 67 ? -7.734 -22.219 6.309 1 91.19 67 CYS B O 1
ATOM 2433 N N . MET B 1 68 ? -7.434 -20.469 5 1 93.56 68 MET B N 1
ATOM 2434 C CA . MET B 1 68 ? -6.758 -19.641 6.004 1 93.56 68 MET B CA 1
ATOM 2435 C C . MET B 1 68 ? -6.777 -18.172 5.602 1 93.56 68 MET B C 1
ATOM 2437 O O . MET B 1 68 ? -7.207 -17.828 4.5 1 93.56 68 MET B O 1
ATOM 2441 N N . ASP B 1 69 ? -6.293 -17.312 6.5 1 95.19 69 ASP B N 1
ATOM 2442 C CA . ASP B 1 69 ? -6.066 -15.914 6.164 1 95.19 69 ASP B CA 1
ATOM 2443 C C . ASP B 1 69 ? -4.766 -15.734 5.387 1 95.19 69 ASP B C 1
ATOM 2445 O O . ASP B 1 69 ? -3.676 -15.844 5.953 1 95.19 69 ASP B O 1
ATOM 2449 N N . GLY B 1 70 ? -4.906 -15.5 4.164 1 97.44 70 GLY B N 1
ATOM 2450 C CA . GLY B 1 70 ? -3.744 -15.406 3.295 1 97.44 70 GLY B CA 1
ATOM 2451 C C . GLY B 1 70 ? -2.717 -14.398 3.775 1 97.44 70 GLY B C 1
ATOM 2452 O O . GLY B 1 70 ? -1.52 -14.555 3.521 1 97.44 70 GLY B O 1
ATOM 2453 N N . PHE B 1 71 ? -3.172 -13.375 4.449 1 97.62 71 PHE B N 1
ATOM 2454 C CA . PHE B 1 71 ? -2.248 -12.359 4.93 1 97.62 71 PHE B CA 1
ATOM 2455 C C . PHE B 1 71 ? -1.438 -12.875 6.113 1 97.62 71 PHE B C 1
ATOM 2457 O O . PHE B 1 71 ? -0.287 -12.477 6.305 1 97.62 71 PHE B O 1
ATOM 2464 N N . GLU B 1 72 ? -1.989 -13.719 6.801 1 96.56 72 GLU B N 1
AT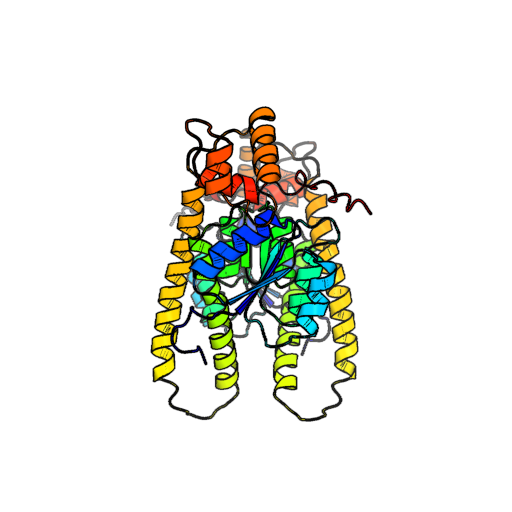OM 2465 C CA . GLU B 1 72 ? -1.223 -14.352 7.867 1 96.56 72 GLU B CA 1
ATOM 2466 C C . GLU B 1 72 ? -0.076 -15.188 7.301 1 96.56 72 GLU B C 1
ATOM 2468 O O . GLU B 1 72 ? 1.011 -15.234 7.879 1 96.56 72 GLU B O 1
ATOM 2473 N N . LEU B 1 73 ? -0.351 -15.875 6.242 1 97.31 73 LEU B N 1
ATOM 2474 C CA . LEU B 1 73 ? 0.712 -16.609 5.562 1 97.31 73 LEU B CA 1
ATOM 2475 C C . LEU B 1 73 ? 1.819 -15.656 5.109 1 97.31 73 LEU B C 1
ATOM 2477 O O . LEU B 1 73 ? 3.004 -15.953 5.277 1 97.31 73 LEU B O 1
ATOM 2481 N N . VAL B 1 74 ? 1.434 -14.508 4.562 1 97.88 74 VAL B N 1
ATOM 2482 C CA . VAL B 1 74 ? 2.389 -13.484 4.152 1 97.88 74 VAL B CA 1
ATOM 2483 C C . VAL B 1 74 ? 3.27 -13.094 5.336 1 97.88 74 VAL B C 1
ATOM 2485 O O . VAL B 1 74 ? 4.496 -13.07 5.223 1 97.88 74 VAL B O 1
ATOM 2488 N N . LYS B 1 75 ? 2.621 -12.812 6.387 1 96.44 75 LYS B N 1
ATOM 2489 C CA . LYS B 1 75 ? 3.305 -12.398 7.605 1 96.44 75 LYS B CA 1
ATOM 2490 C C . LYS B 1 75 ? 4.316 -13.445 8.055 1 96.44 75 LYS B C 1
ATOM 2492 O O . LYS B 1 75 ? 5.473 -13.117 8.336 1 96.44 75 LYS B O 1
ATOM 2497 N N . ASN B 1 76 ? 3.91 -14.648 8.086 1 95.75 76 ASN B N 1
ATOM 2498 C CA . ASN B 1 76 ? 4.773 -15.734 8.539 1 95.75 76 ASN B CA 1
ATOM 2499 C C . ASN B 1 76 ? 5.973 -15.922 7.609 1 95.75 76 ASN B C 1
ATOM 2501 O O . ASN B 1 76 ? 7.105 -16.047 8.07 1 95.75 76 ASN B O 1
ATOM 2505 N N . VAL B 1 77 ? 5.758 -15.922 6.355 1 96.81 77 VAL B N 1
ATOM 2506 C CA . VAL B 1 77 ? 6.824 -16.141 5.383 1 96.81 77 VAL B CA 1
ATOM 2507 C C . VAL B 1 77 ? 7.828 -14.984 5.449 1 96.81 77 VAL B C 1
ATOM 2509 O O . VAL B 1 77 ? 9.039 -15.211 5.438 1 96.81 77 VAL B O 1
ATOM 2512 N N . SER B 1 78 ? 7.332 -13.781 5.559 1 94.75 78 SER B N 1
ATOM 2513 C CA . SER B 1 78 ? 8.195 -12.602 5.566 1 94.75 78 SER B CA 1
ATOM 2514 C C . SER B 1 78 ? 8.961 -12.484 6.879 1 94.75 78 SER B C 1
ATOM 2516 O O . SER B 1 78 ? 10.172 -12.258 6.875 1 94.75 78 SER B O 1
ATOM 2518 N N . ARG B 1 79 ? 8.336 -12.633 7.957 1 89.06 79 ARG B N 1
ATOM 2519 C CA . ARG B 1 79 ? 8.922 -12.32 9.258 1 89.06 79 ARG B CA 1
ATOM 2520 C C . ARG B 1 79 ? 9.672 -13.523 9.82 1 89.06 79 ARG B C 1
ATOM 2522 O O . ARG B 1 79 ? 10.734 -13.367 10.43 1 89.06 79 ARG B O 1
ATOM 2529 N N . GLU B 1 80 ? 9.117 -14.664 9.648 1 88.81 80 GLU B N 1
ATOM 2530 C CA . GLU B 1 80 ? 9.727 -15.844 10.258 1 88.81 80 GLU B CA 1
ATOM 2531 C C . GLU B 1 80 ? 10.773 -16.453 9.336 1 88.81 80 GLU B C 1
ATOM 2533 O O . GLU B 1 80 ? 11.828 -16.906 9.789 1 88.81 80 GLU B O 1
ATOM 2538 N N . ILE B 1 81 ? 10.492 -16.469 8.102 1 91.19 81 ILE B N 1
ATOM 2539 C CA . ILE B 1 81 ? 11.398 -17.141 7.172 1 91.19 81 ILE B CA 1
ATOM 2540 C C . ILE B 1 81 ? 12.281 -16.094 6.48 1 91.19 81 ILE B C 1
ATOM 2542 O O . ILE B 1 81 ? 13.297 -16.453 5.879 1 91.19 81 ILE B O 1
ATOM 2546 N N . SER B 1 82 ? 11.867 -14.789 6.477 1 91 82 SER B N 1
ATOM 2547 C CA . SER B 1 82 ? 12.633 -13.664 5.953 1 91 82 SER B CA 1
ATOM 2548 C C . SER B 1 82 ? 12.758 -13.742 4.434 1 91 82 SER B C 1
ATOM 2550 O O . SER B 1 82 ? 13.828 -13.484 3.883 1 91 82 SER B O 1
ATOM 2552 N N . LEU B 1 83 ? 11.773 -14.242 3.783 1 94.12 83 LEU B N 1
ATOM 2553 C CA . LEU B 1 83 ? 11.742 -14.266 2.324 1 94.12 83 LEU B CA 1
ATOM 2554 C C . LEU B 1 83 ? 10.945 -13.086 1.782 1 94.12 83 LEU B C 1
ATOM 2556 O O . LEU B 1 83 ? 9.969 -12.648 2.404 1 94.12 83 LEU B O 1
ATOM 2560 N N . HIS B 1 84 ? 11.32 -12.609 0.635 1 95.44 84 HIS B N 1
ATOM 2561 C CA . HIS B 1 84 ? 10.547 -11.586 -0.061 1 95.44 84 HIS B CA 1
ATOM 2562 C C . HIS B 1 84 ? 9.227 -12.148 -0.576 1 95.44 84 HIS B C 1
ATOM 2564 O O . HIS B 1 84 ? 9.211 -13.172 -1.254 1 95.44 84 HIS B O 1
ATOM 2570 N N . VAL B 1 85 ? 8.219 -11.414 -0.226 1 97.75 85 VAL B N 1
ATOM 2571 C CA . VAL B 1 85 ? 6.891 -11.906 -0.603 1 97.75 85 VAL B CA 1
ATOM 2572 C C . VAL B 1 85 ? 6.195 -10.875 -1.49 1 97.75 85 VAL B C 1
ATOM 2574 O O . VAL B 1 85 ? 6.238 -9.672 -1.21 1 97.75 85 VAL B O 1
ATOM 2577 N N . ILE B 1 86 ? 5.656 -11.312 -2.521 1 98.31 86 ILE B N 1
ATOM 2578 C CA . ILE B 1 86 ? 4.746 -10.523 -3.346 1 98.31 86 ILE B CA 1
ATOM 2579 C C . ILE B 1 86 ? 3.322 -11.062 -3.197 1 98.31 86 ILE B C 1
ATOM 2581 O O . ILE B 1 86 ? 3.084 -12.258 -3.342 1 98.31 86 ILE B O 1
ATOM 2585 N N . VAL B 1 87 ? 2.426 -10.18 -2.926 1 98.44 87 VAL B N 1
ATOM 2586 C CA . VAL B 1 87 ? 1.022 -10.555 -2.775 1 98.44 87 VAL B CA 1
ATOM 2587 C C . VAL B 1 87 ? 0.337 -10.547 -4.141 1 98.44 87 VAL B C 1
ATOM 2589 O O . VAL B 1 87 ? 0.555 -9.641 -4.949 1 98.44 87 VAL B O 1
ATOM 2592 N N . LEU B 1 88 ? -0.377 -11.562 -4.395 1 97.81 88 LEU B N 1
ATOM 2593 C CA . LEU B 1 88 ? -1.343 -11.609 -5.484 1 97.81 88 LEU B CA 1
ATOM 2594 C C . LEU B 1 88 ? -2.77 -11.539 -4.953 1 97.81 88 LEU B C 1
ATOM 2596 O O . LEU B 1 88 ? -3.104 -12.188 -3.963 1 97.81 88 LEU B O 1
ATOM 2600 N N . SER B 1 89 ? -3.582 -10.648 -5.555 1 96.62 89 SER B N 1
ATOM 2601 C CA . SER B 1 89 ? -4.945 -10.508 -5.047 1 96.62 89 SER B CA 1
ATOM 2602 C C . SER B 1 89 ? -5.906 -10.094 -6.156 1 96.62 89 SER B C 1
ATOM 2604 O O . SER B 1 89 ? -5.496 -9.477 -7.141 1 96.62 89 SER B O 1
ATOM 2606 N N . THR B 1 90 ? -7.184 -10.422 -5.969 1 94.19 90 THR B N 1
ATOM 2607 C CA . THR B 1 90 ? -8.219 -10 -6.902 1 94.19 90 THR B CA 1
ATOM 2608 C C . THR B 1 90 ? -8.703 -8.586 -6.574 1 94.19 90 THR B C 1
ATOM 2610 O O . THR B 1 90 ? -9.406 -7.961 -7.371 1 94.19 90 THR B O 1
ATOM 2613 N N . ASP B 1 91 ? -8.32 -8.102 -5.469 1 93.12 91 ASP B N 1
ATOM 2614 C CA . ASP B 1 91 ? -8.812 -6.777 -5.109 1 93.12 91 ASP B CA 1
ATOM 2615 C C . ASP B 1 91 ? -7.652 -5.824 -4.812 1 93.12 91 ASP B C 1
ATOM 2617 O O . ASP B 1 91 ? -6.535 -6.262 -4.535 1 93.12 91 ASP B O 1
ATOM 2621 N N . SER B 1 92 ? -7.922 -4.625 -4.992 1 95.62 92 SER B N 1
ATOM 2622 C CA . SER B 1 92 ? -6.945 -3.564 -4.766 1 95.62 92 SER B CA 1
ATOM 2623 C C . SER B 1 92 ? -7.422 -2.602 -3.682 1 95.62 92 SER B C 1
ATOM 2625 O O . SER B 1 92 ? -7.066 -1.42 -3.695 1 95.62 92 SER B O 1
ATOM 2627 N N . GLU B 1 93 ? -8.266 -3.088 -2.76 1 95.62 93 GLU B N 1
ATOM 2628 C CA . GLU B 1 93 ? -8.781 -2.217 -1.707 1 95.62 93 GLU B CA 1
ATOM 2629 C C . GLU B 1 93 ? -7.652 -1.715 -0.809 1 95.62 93 GLU B C 1
ATOM 2631 O O . GLU B 1 93 ? -6.758 -2.479 -0.442 1 95.62 93 GLU B O 1
ATOM 2636 N N . PHE B 1 94 ? -7.742 -0.519 -0.385 1 95.56 94 PHE B N 1
ATOM 2637 C CA . PHE B 1 94 ? -6.715 0.137 0.416 1 95.56 94 PHE B CA 1
ATOM 2638 C C . PHE B 1 94 ? -6.371 -0.695 1.646 1 95.56 94 PHE B C 1
ATOM 2640 O O . PHE B 1 94 ? -5.199 -0.965 1.912 1 95.56 94 PHE B O 1
ATOM 2647 N N . LYS B 1 95 ? -7.375 -1.037 2.318 1 94.62 95 LYS B N 1
ATOM 2648 C CA . LYS B 1 95 ? -7.199 -1.771 3.568 1 94.62 95 LYS B CA 1
ATOM 2649 C C . LYS B 1 95 ? -6.387 -3.043 3.35 1 94.62 95 LYS B C 1
ATOM 2651 O O . LYS B 1 95 ? -5.457 -3.328 4.105 1 94.62 95 LYS B O 1
ATOM 2656 N N . ASN B 1 96 ? -6.668 -3.713 2.342 1 96.31 96 ASN B N 1
ATOM 2657 C CA . ASN B 1 96 ? -5.992 -4.977 2.07 1 96.31 96 ASN B CA 1
ATOM 2658 C C . ASN B 1 96 ? -4.574 -4.754 1.551 1 96.31 96 ASN B C 1
ATOM 2660 O O . ASN B 1 96 ? -3.646 -5.465 1.939 1 96.31 96 ASN B O 1
ATOM 2664 N N . VAL B 1 97 ? -4.473 -3.807 0.679 1 97.06 97 VAL B N 1
ATOM 2665 C CA . VAL B 1 97 ? -3.152 -3.473 0.157 1 97.06 97 VAL B CA 1
ATOM 2666 C C . VAL B 1 97 ? -2.219 -3.105 1.309 1 97.06 97 VAL B C 1
ATOM 2668 O O . VAL B 1 97 ? -1.127 -3.666 1.434 1 97.06 97 VAL B O 1
ATOM 2671 N N . MET B 1 98 ? -2.662 -2.26 2.158 1 96.38 98 MET B N 1
ATOM 2672 C CA . MET B 1 98 ? -1.835 -1.8 3.27 1 96.38 98 MET B CA 1
ATOM 2673 C C . MET B 1 98 ? -1.566 -2.934 4.254 1 96.38 98 MET B C 1
ATOM 2675 O O . MET B 1 98 ? -0.479 -3.02 4.824 1 96.38 98 MET B O 1
ATOM 2679 N N . LYS B 1 99 ? -2.58 -3.771 4.461 1 96.19 99 LYS B N 1
ATOM 2680 C CA . LYS B 1 99 ? -2.379 -4.945 5.305 1 96.19 99 LYS B CA 1
ATOM 2681 C C . LYS B 1 99 ? -1.237 -5.812 4.781 1 96.19 99 LYS B C 1
ATOM 2683 O O . LYS B 1 99 ? -0.362 -6.227 5.543 1 96.19 99 LYS B O 1
ATOM 2688 N N . GLY B 1 100 ? -1.221 -6.062 3.502 1 97.19 100 GLY B N 1
ATOM 2689 C CA . GLY B 1 100 ? -0.152 -6.828 2.881 1 97.19 100 GLY B CA 1
ATOM 2690 C C . GLY B 1 100 ? 1.22 -6.215 3.092 1 97.19 100 GLY B C 1
ATOM 2691 O O . GLY B 1 100 ? 2.166 -6.91 3.469 1 97.19 100 GLY B O 1
ATOM 2692 N N . ILE B 1 101 ? 1.286 -4.973 2.926 1 95.5 101 ILE B N 1
ATOM 2693 C CA . ILE B 1 101 ? 2.549 -4.25 3.051 1 95.5 101 ILE B CA 1
ATOM 2694 C C . ILE B 1 101 ? 3.008 -4.266 4.508 1 95.5 101 ILE B C 1
ATOM 2696 O O . ILE B 1 101 ? 4.168 -4.57 4.797 1 95.5 101 ILE B O 1
ATOM 2700 N N . LYS B 1 102 ? 2.145 -4.008 5.352 1 92.81 102 LYS B N 1
ATOM 2701 C CA . LYS B 1 102 ? 2.465 -3.969 6.777 1 92.81 102 LYS B CA 1
ATOM 2702 C C . LYS B 1 102 ? 2.902 -5.344 7.277 1 92.81 102 LYS B C 1
ATOM 2704 O O . LYS B 1 102 ? 3.73 -5.441 8.188 1 92.81 102 LYS B O 1
ATOM 2709 N N . TYR B 1 103 ? 2.373 -6.348 6.664 1 94.88 103 TYR B N 1
ATOM 2710 C CA . TYR B 1 103 ? 2.695 -7.707 7.09 1 94.88 103 TYR B CA 1
ATOM 2711 C C . TYR B 1 103 ? 3.986 -8.188 6.438 1 94.88 103 TYR B C 1
ATOM 2713 O O . TYR B 1 103 ? 4.457 -9.289 6.727 1 94.88 103 TYR B O 1
ATOM 2721 N N . GLY B 1 104 ? 4.496 -7.328 5.543 1 94.44 104 GLY B N 1
ATOM 2722 C CA . GLY B 1 104 ? 5.859 -7.605 5.121 1 94.44 104 GLY B CA 1
ATOM 2723 C C . GLY B 1 104 ? 5.988 -7.809 3.625 1 94.44 104 GLY B C 1
ATOM 2724 O O . GLY B 1 104 ? 7.082 -8.07 3.123 1 94.44 104 GLY B O 1
ATOM 2725 N N . ALA B 1 105 ? 4.91 -7.691 2.885 1 96.88 105 ALA B N 1
ATOM 2726 C CA . ALA B 1 105 ? 5.012 -7.809 1.432 1 96.88 105 ALA B CA 1
ATOM 2727 C C . ALA B 1 105 ? 5.863 -6.684 0.851 1 96.88 105 ALA B C 1
ATOM 2729 O O . ALA B 1 105 ? 5.766 -5.535 1.285 1 96.88 105 ALA B O 1
ATOM 2730 N N . ILE B 1 106 ? 6.605 -7.012 -0.118 1 94.44 106 ILE B N 1
ATOM 2731 C CA . ILE B 1 106 ? 7.461 -6.004 -0.734 1 94.44 106 ILE B CA 1
ATOM 2732 C C . ILE B 1 106 ? 6.773 -5.43 -1.971 1 94.44 106 ILE B C 1
ATOM 2734 O O . ILE B 1 106 ? 7.207 -4.41 -2.514 1 94.44 106 ILE B O 1
ATOM 2738 N N . ASP B 1 107 ? 5.762 -6.172 -2.4 1 95.94 107 ASP B N 1
ATOM 2739 C CA . ASP B 1 107 ? 4.973 -5.746 -3.553 1 95.94 107 ASP B CA 1
ATOM 2740 C C . ASP B 1 107 ? 3.572 -6.359 -3.518 1 95.94 107 ASP B C 1
ATOM 2742 O O . ASP B 1 107 ? 3.301 -7.254 -2.711 1 95.94 107 ASP B O 1
ATOM 2746 N N . TYR B 1 108 ? 2.74 -5.812 -4.277 1 97.62 108 TYR B N 1
ATOM 2747 C CA . TYR B 1 108 ? 1.336 -6.191 -4.375 1 97.62 108 TYR B CA 1
ATOM 2748 C C . TYR B 1 108 ? 0.852 -6.133 -5.816 1 97.62 108 TYR B C 1
ATOM 2750 O O . TYR B 1 108 ? 0.879 -5.074 -6.445 1 97.62 108 TYR B O 1
ATOM 2758 N N . LEU B 1 109 ? 0.455 -7.258 -6.375 1 97.19 109 LEU B N 1
ATOM 2759 C CA . LEU B 1 109 ? -0.04 -7.336 -7.746 1 97.19 109 LEU B CA 1
ATOM 2760 C C . LEU B 1 109 ? -1.525 -7.68 -7.77 1 97.19 109 LEU B C 1
ATOM 2762 O O . LEU B 1 109 ? -1.959 -8.625 -7.102 1 97.19 109 LEU B O 1
ATOM 2766 N N . VAL B 1 110 ? -2.254 -6.934 -8.516 1 96.69 110 VAL B N 1
ATOM 2767 C CA . VAL B 1 110 ? -3.689 -7.16 -8.633 1 96.69 110 VAL B CA 1
ATOM 2768 C C . VAL B 1 110 ? -3.975 -8.055 -9.836 1 96.69 110 VAL B C 1
ATOM 2770 O O . VAL B 1 110 ? -3.49 -7.793 -10.938 1 96.69 110 VAL B O 1
ATOM 2773 N N . LYS B 1 111 ? -4.711 -9.117 -9.586 1 94.88 111 LYS B N 1
ATOM 2774 C CA . LYS B 1 111 ? -5.125 -10.008 -10.672 1 94.88 111 LYS B CA 1
ATOM 2775 C C . LYS B 1 111 ? -6.18 -9.336 -11.555 1 94.88 111 LYS B C 1
ATOM 2777 O O . LYS B 1 111 ? -7.008 -8.57 -11.062 1 94.88 111 LYS B O 1
ATOM 2782 N N . PRO B 1 112 ? -6.078 -9.555 -12.867 1 93.5 112 PRO B N 1
ATOM 2783 C CA . PRO B 1 112 ? -5.188 -10.492 -13.562 1 93.5 112 PRO B CA 1
ATOM 2784 C C . PRO B 1 112 ? -3.764 -9.961 -13.703 1 93.5 112 PRO B C 1
ATOM 2786 O O . PRO B 1 112 ? -3.568 -8.797 -14.062 1 93.5 112 PRO B O 1
ATOM 2789 N N . VAL B 1 113 ? -2.887 -10.875 -13.477 1 94.62 113 VAL B N 1
ATOM 2790 C CA . VAL B 1 113 ? -1.481 -10.484 -13.555 1 94.62 113 VAL B CA 1
ATOM 2791 C C . VAL B 1 113 ? -0.986 -10.617 -14.992 1 94.62 113 VAL B C 1
ATOM 2793 O O . VAL B 1 113 ? -1.282 -11.602 -15.672 1 94.62 113 VAL B O 1
ATOM 2796 N N . ARG B 1 114 ? -0.218 -9.68 -15.375 1 90.56 114 ARG B N 1
ATOM 2797 C CA . ARG B 1 114 ? 0.314 -9.656 -16.734 1 90.56 114 ARG B CA 1
ATOM 2798 C C . ARG B 1 114 ? 1.758 -10.148 -16.766 1 90.56 114 ARG B C 1
ATOM 2800 O O . ARG B 1 114 ? 2.467 -10.07 -15.758 1 90.56 114 ARG B O 1
ATOM 2807 N N . LEU B 1 115 ? 2.053 -10.625 -17.969 1 91.38 115 LEU B N 1
ATOM 2808 C CA . LEU B 1 115 ? 3.402 -11.141 -18.172 1 91.38 115 LEU B CA 1
ATOM 2809 C C . LEU B 1 115 ? 4.441 -10.055 -17.906 1 91.38 115 LEU B C 1
ATOM 2811 O O . LEU B 1 115 ? 5.488 -10.328 -17.328 1 91.38 115 LE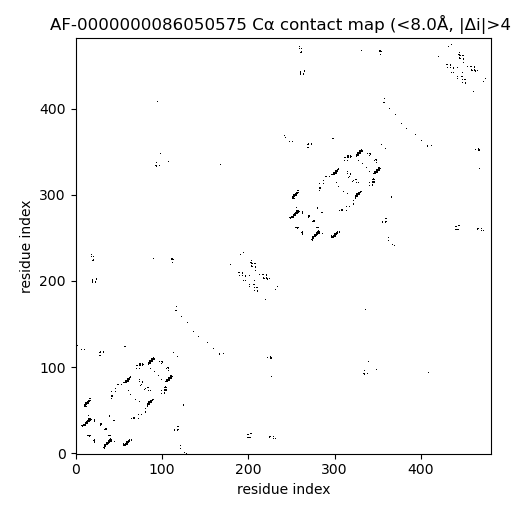U B O 1
ATOM 2815 N N . GLU B 1 116 ? 4.16 -8.828 -18.312 1 91 116 GLU B N 1
ATOM 2816 C CA . GLU B 1 116 ? 5.086 -7.707 -18.172 1 91 116 GLU B CA 1
ATOM 2817 C C . GLU B 1 116 ? 5.379 -7.414 -16.703 1 91 116 GLU B C 1
ATOM 2819 O O . GLU B 1 116 ? 6.492 -7.008 -16.359 1 91 116 GLU B O 1
ATOM 2824 N N . GLU B 1 117 ? 4.422 -7.598 -15.875 1 93 117 GLU B N 1
ATOM 2825 C CA . GLU B 1 117 ? 4.613 -7.406 -14.445 1 93 117 GLU B CA 1
ATOM 2826 C C . GLU B 1 117 ? 5.5 -8.5 -13.852 1 93 117 GLU B C 1
ATOM 2828 O O . GLU B 1 117 ? 6.387 -8.219 -13.047 1 93 117 GLU B O 1
ATOM 2833 N N . LEU B 1 118 ? 5.27 -9.695 -14.289 1 95.38 118 LEU B N 1
ATOM 2834 C CA . LEU B 1 118 ? 6.027 -10.836 -13.781 1 95.38 118 LEU B CA 1
ATOM 2835 C C . LEU B 1 118 ? 7.484 -10.758 -14.219 1 95.38 118 LEU B C 1
ATOM 2837 O O . LEU B 1 118 ? 8.383 -11.18 -13.484 1 95.38 118 LEU B O 1
ATOM 2841 N N . LYS B 1 119 ? 7.691 -10.18 -15.32 1 93.38 119 LYS B N 1
ATOM 2842 C CA . LYS B 1 119 ? 9.047 -10.031 -15.852 1 93.38 119 LYS B CA 1
ATOM 2843 C C . LYS B 1 119 ? 9.883 -9.109 -14.969 1 93.38 119 LYS B C 1
ATOM 2845 O O . LYS B 1 119 ? 11.117 -9.156 -15.008 1 93.38 119 LYS B O 1
ATOM 2850 N N . LEU B 1 120 ? 9.227 -8.336 -14.172 1 91.19 120 LEU B N 1
ATOM 2851 C CA . LEU B 1 120 ? 9.93 -7.289 -13.438 1 91.19 120 LEU B CA 1
ATOM 2852 C C . LEU B 1 120 ? 10.141 -7.695 -11.984 1 91.19 120 LEU B C 1
ATOM 2854 O O . LEU B 1 120 ? 10.805 -6.984 -11.227 1 91.19 120 LEU B O 1
ATOM 2858 N N . ILE B 1 121 ? 9.695 -8.812 -11.539 1 93.25 121 ILE B N 1
ATOM 2859 C CA . ILE B 1 121 ? 9.719 -9.117 -10.109 1 93.25 121 ILE B CA 1
ATOM 2860 C C . ILE B 1 121 ? 11.156 -9.352 -9.656 1 93.25 121 ILE B C 1
ATOM 2862 O O . ILE B 1 121 ? 11.461 -9.273 -8.461 1 93.25 121 ILE B O 1
ATOM 2866 N N . TRP B 1 122 ? 12.062 -9.602 -10.586 1 88.88 122 TRP B N 1
ATOM 2867 C CA . TRP B 1 122 ? 13.461 -9.82 -10.258 1 88.88 122 TRP B CA 1
ATOM 2868 C C . TRP B 1 122 ? 14.078 -8.57 -9.633 1 88.88 122 TRP B C 1
ATOM 2870 O O . TRP B 1 122 ? 15.039 -8.672 -8.852 1 88.88 122 TRP B O 1
ATOM 2880 N N . LYS B 1 123 ? 13.562 -7.461 -9.906 1 88.62 123 LYS B N 1
ATOM 2881 C CA . LYS B 1 123 ? 14.102 -6.195 -9.414 1 88.62 123 LYS B CA 1
ATOM 2882 C C . LYS B 1 123 ? 14.109 -6.16 -7.887 1 88.62 123 LYS B C 1
ATOM 2884 O O . LYS B 1 123 ? 15.008 -5.566 -7.281 1 88.62 123 LYS B O 1
ATOM 2889 N N . HIS B 1 124 ? 13.164 -6.809 -7.336 1 87.56 124 HIS B N 1
ATOM 2890 C CA . HIS B 1 124 ? 13.047 -6.809 -5.883 1 87.56 124 HIS B CA 1
ATOM 2891 C C . HIS B 1 124 ? 14.203 -7.562 -5.234 1 87.56 124 HIS B C 1
ATOM 2893 O O . HIS B 1 124 ? 14.625 -7.227 -4.129 1 87.56 124 HIS B O 1
ATOM 2899 N N . VAL B 1 125 ? 14.688 -8.531 -5.926 1 82.88 125 VAL B N 1
ATOM 2900 C CA . VAL B 1 125 ? 15.812 -9.32 -5.426 1 82.88 125 VAL B CA 1
ATOM 2901 C C . VAL B 1 125 ? 17.094 -8.5 -5.512 1 82.88 125 VAL B C 1
ATOM 2903 O O . VAL B 1 125 ? 17.891 -8.484 -4.57 1 82.88 125 VAL B O 1
ATOM 2906 N N . VAL B 1 126 ? 17.203 -7.824 -6.543 1 81.75 126 VAL B N 1
ATOM 2907 C CA . VAL B 1 126 ? 18.406 -7.008 -6.75 1 81.75 126 VAL B CA 1
ATOM 2908 C C . VAL B 1 126 ? 18.422 -5.867 -5.738 1 81.75 126 VAL B C 1
ATOM 2910 O O . VAL B 1 126 ? 19.484 -5.559 -5.168 1 81.75 126 VAL B O 1
ATOM 2913 N N . LYS B 1 127 ? 17.344 -5.289 -5.551 1 81.75 127 LYS B N 1
ATOM 2914 C CA . LYS B 1 127 ? 17.266 -4.199 -4.586 1 81.75 127 LYS B CA 1
ATOM 2915 C C . LYS B 1 127 ? 17.672 -4.664 -3.191 1 81.75 127 LYS B C 1
ATOM 2917 O O . LYS B 1 127 ? 18.359 -3.943 -2.471 1 81.75 127 LYS B O 1
ATOM 2922 N N . LYS B 1 128 ? 17.203 -5.75 -2.846 1 76.88 128 LYS B N 1
ATOM 2923 C CA . LYS B 1 128 ? 17.562 -6.32 -1.553 1 76.88 128 LYS B CA 1
ATOM 2924 C C . LYS B 1 128 ? 19.078 -6.48 -1.435 1 76.88 128 LYS B C 1
ATOM 2926 O O . LYS B 1 128 ? 19.672 -6.152 -0.401 1 76.88 128 LYS B O 1
ATOM 2931 N N . TYR B 1 129 ? 19.656 -6.988 -2.488 1 72.19 129 TYR B N 1
ATOM 2932 C CA . TYR B 1 129 ? 21.094 -7.211 -2.512 1 72.19 129 TYR B CA 1
ATOM 2933 C C . TYR B 1 129 ? 21.844 -5.898 -2.369 1 72.19 129 TYR B C 1
ATOM 2935 O O . TYR B 1 129 ? 22.828 -5.816 -1.626 1 72.19 129 TYR B O 1
ATOM 2943 N N . LEU B 1 130 ? 21.391 -4.945 -2.998 1 73.88 130 LEU B N 1
ATOM 2944 C CA . LEU B 1 130 ? 22.047 -3.645 -2.963 1 73.88 130 LEU B CA 1
ATOM 2945 C C . LEU B 1 130 ? 21.953 -3.02 -1.575 1 73.88 130 LEU B C 1
ATOM 2947 O O . LEU B 1 130 ? 22.906 -2.408 -1.09 1 73.88 130 LEU B O 1
ATOM 2951 N N . ASN B 1 131 ? 20.844 -3.207 -0.997 1 73.12 131 ASN B N 1
ATOM 2952 C CA . ASN B 1 131 ? 20.625 -2.664 0.341 1 73.12 131 ASN B CA 1
ATOM 2953 C C . ASN B 1 131 ? 21.516 -3.359 1.374 1 73.12 131 ASN B C 1
ATOM 2955 O O . ASN B 1 131 ? 22.016 -2.717 2.293 1 73.12 131 ASN B O 1
ATOM 2959 N N . GLU B 1 132 ? 21.625 -4.586 1.227 1 69.44 132 GLU B N 1
ATOM 2960 C CA . GLU B 1 132 ? 22.484 -5.355 2.127 1 69.44 132 GLU B CA 1
ATOM 2961 C C . GLU B 1 132 ? 23.938 -4.949 1.978 1 69.44 132 GLU B C 1
ATOM 2963 O O . GLU B 1 132 ? 24.672 -4.887 2.963 1 69.44 132 GLU B O 1
ATOM 2968 N N . MET B 1 133 ? 24.344 -4.629 0.801 1 67.56 133 MET B N 1
ATOM 2969 C CA . MET B 1 133 ? 25.719 -4.215 0.531 1 67.56 133 MET B CA 1
ATOM 2970 C C . MET B 1 133 ? 25.984 -2.828 1.1 1 67.56 133 MET B C 1
ATOM 2972 O O . MET B 1 133 ? 27.078 -2.561 1.602 1 67.56 133 MET B O 1
ATOM 2976 N N . LYS B 1 134 ? 25.062 -2.043 1.02 1 66.56 134 LYS B N 1
ATOM 2977 C CA . LYS B 1 134 ? 25.203 -0.699 1.571 1 66.56 134 LYS B CA 1
ATOM 2978 C C . LYS B 1 134 ? 25.359 -0.742 3.088 1 66.56 134 LYS B C 1
ATOM 2980 O O . LYS B 1 134 ? 26.156 0.005 3.654 1 66.56 134 LYS B O 1
ATOM 2985 N N . SER B 1 135 ? 24.641 -1.544 3.664 1 63.19 135 SER B N 1
ATOM 2986 C CA . SER B 1 135 ? 24.719 -1.667 5.117 1 63.19 135 SER B CA 1
ATOM 2987 C C . SER B 1 135 ? 26.078 -2.205 5.559 1 63.19 135 SER B C 1
ATOM 2989 O O . SER B 1 135 ? 26.594 -1.81 6.605 1 63.19 135 SER B O 1
ATOM 2991 N N . ILE B 1 136 ? 26.625 -3.047 4.789 1 58.62 136 ILE B N 1
ATOM 2992 C CA . ILE B 1 136 ? 27.922 -3.621 5.078 1 58.62 136 ILE B CA 1
ATOM 2993 C C . ILE B 1 136 ? 29.016 -2.561 4.887 1 58.62 136 ILE B C 1
ATOM 2995 O O . ILE B 1 136 ? 29.938 -2.465 5.688 1 58.62 136 ILE B O 1
ATOM 2999 N N . ASN B 1 137 ? 28.859 -1.829 3.795 1 57.34 137 ASN B N 1
ATOM 3000 C CA . ASN B 1 137 ? 29.859 -0.795 3.527 1 57.34 137 ASN B CA 1
ATOM 3001 C C . ASN B 1 137 ? 29.797 0.322 4.566 1 57.34 137 ASN B C 1
ATOM 3003 O O . ASN B 1 137 ? 30.812 0.915 4.906 1 57.34 137 ASN B O 1
ATOM 3007 N N . GLU B 1 138 ? 28.641 0.664 4.969 1 54.66 138 GLU B N 1
ATOM 3008 C CA . GLU B 1 138 ? 28.547 1.69 6.004 1 54.66 138 GLU B CA 1
ATOM 3009 C C . GLU B 1 138 ? 29.141 1.201 7.324 1 54.66 138 GLU B C 1
ATOM 3011 O O . GLU B 1 138 ? 29.641 1.997 8.117 1 54.66 138 GLU B O 1
ATOM 3016 N N . SER B 1 139 ? 28.984 -0.017 7.547 1 50.19 139 SER B N 1
ATOM 3017 C CA . SER B 1 139 ? 29.578 -0.562 8.766 1 50.19 139 SER B CA 1
ATOM 3018 C C . SER B 1 139 ? 31.094 -0.74 8.617 1 50.19 139 SER B C 1
ATOM 3020 O O . SER B 1 139 ? 31.828 -0.621 9.586 1 50.19 139 SER B O 1
ATOM 3022 N N . SER B 1 140 ? 31.578 -1.258 7.422 1 45.91 140 SER B N 1
ATOM 3023 C CA . SER B 1 140 ? 33 -1.53 7.297 1 45.91 140 SER B CA 1
ATOM 3024 C C . SER B 1 140 ? 33.75 -0.306 6.781 1 45.91 140 SER B C 1
ATOM 3026 O O . SER B 1 140 ? 33.406 0.258 5.746 1 45.91 140 SER B O 1
ATOM 3028 N N . SER B 1 141 ? 34.375 0.609 7.59 1 41.09 141 SER B N 1
ATOM 3029 C CA . SER B 1 141 ? 35.344 1.641 7.305 1 41.09 141 SER B CA 1
ATOM 3030 C C . SER B 1 141 ? 36.312 1.202 6.199 1 41.09 141 SER B C 1
ATOM 3032 O O . SER B 1 141 ? 37.312 1.868 5.938 1 41.09 141 SER B O 1
ATOM 3034 N N . MET B 1 142 ? 36.469 -0.09 5.777 1 37.75 142 MET B N 1
ATOM 3035 C CA . MET B 1 142 ? 37.562 -0.443 4.891 1 37.75 142 MET B CA 1
ATOM 3036 C C . MET B 1 142 ? 37.312 0.06 3.475 1 37.75 142 MET B C 1
ATOM 3038 O O . MET B 1 142 ? 36.219 -0.061 2.959 1 37.75 142 MET B O 1
ATOM 3042 N N . ASP B 1 143 ? 38.156 0.966 2.76 1 39.19 143 ASP B N 1
ATOM 3043 C CA . ASP B 1 143 ? 38.406 1.577 1.458 1 39.19 143 ASP B CA 1
ATOM 3044 C C . ASP B 1 143 ? 38.156 0.579 0.327 1 39.19 143 ASP B C 1
ATOM 3046 O O . ASP B 1 143 ? 39.094 0.148 -0.338 1 39.19 143 ASP B O 1
ATOM 3050 N N . VAL B 1 144 ? 37.688 -0.613 0.45 1 37.38 144 VAL B N 1
ATOM 3051 C CA . VAL B 1 144 ? 37.719 -1.484 -0.72 1 37.38 144 VAL B CA 1
ATOM 3052 C C . VAL B 1 144 ? 37.031 -0.795 -1.896 1 37.38 144 VAL B C 1
ATOM 3054 O O . VAL B 1 144 ? 36.031 -0.119 -1.72 1 37.38 144 VAL B O 1
ATOM 3057 N N . ASN B 1 145 ? 37.625 -0.643 -3.145 1 36.22 145 ASN B N 1
ATOM 3058 C CA . ASN B 1 145 ? 37.438 -0.203 -4.52 1 36.22 145 ASN B CA 1
ATOM 3059 C C . ASN B 1 145 ? 36.062 -0.593 -5.031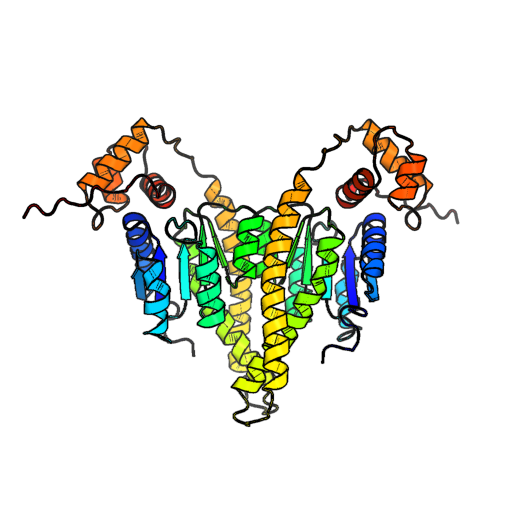 1 36.22 145 ASN B C 1
ATOM 3061 O O . ASN B 1 145 ? 35.906 -1.542 -5.809 1 36.22 145 ASN B O 1
ATOM 3065 N N . ILE B 1 146 ? 35.125 -0.713 -4.293 1 39.78 146 ILE B N 1
ATOM 3066 C CA . ILE B 1 146 ? 33.75 -1.029 -4.703 1 39.78 146 ILE B CA 1
ATOM 3067 C C . ILE B 1 146 ? 33.219 0.081 -5.602 1 39.78 146 ILE B C 1
ATOM 3069 O O . ILE B 1 146 ? 32 0.31 -5.66 1 39.78 146 ILE B O 1
ATOM 3073 N N . SER B 1 147 ? 33.938 0.989 -6.035 1 41.06 147 SER B N 1
ATOM 3074 C CA . SER B 1 147 ? 33.625 2.064 -6.973 1 41.06 147 SER B CA 1
ATOM 3075 C C . SER B 1 147 ? 32.938 1.527 -8.227 1 41.06 147 SER B C 1
ATOM 3077 O O . SER B 1 147 ? 32 2.143 -8.742 1 41.06 147 SER B O 1
ATOM 3079 N N . HIS B 1 148 ? 33.531 0.527 -8.812 1 40.59 148 HIS B N 1
ATOM 3080 C CA . HIS B 1 148 ? 33.062 0.05 -10.109 1 40.59 148 HIS B CA 1
ATOM 3081 C C . HIS B 1 148 ? 31.656 -0.507 -10.016 1 40.59 148 HIS B C 1
ATOM 3083 O O . HIS B 1 148 ? 30.875 -0.391 -10.961 1 40.59 148 HIS B O 1
ATOM 3089 N N . LEU B 1 149 ? 31.391 -1.229 -8.969 1 41.19 149 LEU B N 1
ATOM 3090 C CA . LEU B 1 149 ? 30.094 -1.875 -8.789 1 41.19 149 LEU B CA 1
ATOM 3091 C C . LEU B 1 149 ? 29 -0.842 -8.547 1 41.19 149 LEU B C 1
ATOM 3093 O O . LEU B 1 149 ? 27.844 -1.08 -8.859 1 41.19 149 LEU B O 1
ATOM 3097 N N . THR B 1 150 ? 29.422 0.352 -8.07 1 45.03 150 THR B N 1
ATOM 3098 C CA . THR B 1 150 ? 28.469 1.403 -7.703 1 45.03 150 THR B CA 1
ATOM 3099 C C . THR B 1 150 ? 27.844 2.02 -8.953 1 45.03 150 THR B C 1
ATOM 3101 O O . THR B 1 150 ? 26.688 2.443 -8.922 1 45.03 150 THR B O 1
ATOM 3104 N N . LYS B 1 151 ? 28.719 2.076 -9.961 1 48.19 151 LYS B N 1
ATOM 3105 C CA . LYS B 1 151 ? 28.172 2.734 -11.141 1 48.19 151 LYS B CA 1
ATOM 3106 C C . LYS B 1 151 ? 27.125 1.856 -11.82 1 48.19 151 LYS B C 1
ATOM 3108 O O . LYS B 1 151 ? 26.062 2.34 -12.203 1 48.19 151 LYS B O 1
ATOM 3113 N N . LYS B 1 152 ? 27.516 0.619 -12.078 1 47.53 152 LYS B N 1
ATOM 3114 C CA . LYS B 1 152 ? 26.562 -0.277 -12.719 1 47.53 152 LYS B CA 1
ATOM 3115 C C . LYS B 1 152 ? 25.297 -0.438 -11.875 1 47.53 152 LYS B C 1
ATOM 3117 O O . LYS B 1 152 ? 24.188 -0.491 -12.414 1 47.53 152 LYS B O 1
ATOM 3122 N N . SER B 1 153 ? 25.562 -0.466 -10.578 1 46.03 153 SER B N 1
ATOM 3123 C CA . SER B 1 153 ? 24.422 -0.644 -9.695 1 46.03 153 SER B CA 1
ATOM 3124 C C . SER B 1 153 ? 23.531 0.597 -9.688 1 46.03 153 SER B C 1
ATOM 3126 O O . SER B 1 153 ? 22.297 0.488 -9.672 1 46.03 153 SER B O 1
ATOM 3128 N N . LYS B 1 154 ? 24.234 1.739 -9.703 1 52.09 154 LYS B N 1
ATOM 3129 C CA . LYS B 1 154 ? 23.484 2.992 -9.758 1 52.09 154 LYS B CA 1
ATOM 3130 C C . LYS B 1 154 ? 22.719 3.115 -11.07 1 52.09 154 LYS B C 1
ATOM 3132 O O . LYS B 1 154 ? 21.578 3.598 -11.086 1 52.09 154 LYS B O 1
ATOM 3137 N N . ASP B 1 155 ? 23.438 2.754 -12.172 1 53.19 155 ASP B N 1
ATOM 3138 C CA . ASP B 1 155 ? 22.781 2.75 -13.477 1 53.19 155 ASP B CA 1
ATOM 3139 C C . ASP B 1 155 ? 21.594 1.786 -13.492 1 53.19 155 ASP B C 1
ATOM 3141 O O . ASP B 1 155 ? 20.578 2.066 -14.117 1 53.19 155 ASP B O 1
ATOM 3145 N N . LEU B 1 156 ? 21.812 0.763 -12.875 1 49.84 156 LEU B N 1
ATOM 3146 C CA . LEU B 1 156 ? 20.75 -0.228 -12.812 1 49.84 156 LEU B CA 1
ATOM 3147 C C . LEU B 1 156 ? 19.578 0.28 -11.977 1 49.84 156 LEU B C 1
ATOM 3149 O O . LEU B 1 156 ? 18.422 0.065 -12.32 1 49.84 156 LEU B O 1
ATOM 3153 N N . VAL B 1 157 ? 19.938 0.953 -10.922 1 50.47 157 VAL B N 1
ATOM 3154 C CA . VAL B 1 157 ? 18.891 1.52 -10.078 1 50.47 157 VAL B CA 1
ATOM 3155 C C . VAL B 1 157 ? 18.125 2.588 -10.852 1 50.47 157 VAL B C 1
ATOM 3157 O O . VAL B 1 157 ? 16.891 2.646 -10.781 1 50.47 157 VAL B O 1
ATOM 3160 N N . ARG B 1 158 ? 18.875 3.477 -11.477 1 53.47 158 ARG B N 1
ATOM 3161 C CA . ARG B 1 158 ? 18.234 4.508 -12.289 1 53.47 158 ARG B CA 1
ATOM 3162 C C . ARG B 1 158 ? 17.359 3.893 -13.367 1 53.47 158 ARG B C 1
ATOM 3164 O O . ARG B 1 158 ? 16.266 4.387 -13.641 1 53.47 158 ARG B O 1
ATOM 3171 N N . LYS B 1 159 ? 17.844 3.037 -14.031 1 50.97 159 LYS B N 1
ATOM 3172 C CA . LYS B 1 159 ? 17.047 2.311 -15.016 1 50.97 159 LYS B CA 1
ATOM 3173 C C . LYS B 1 159 ? 15.859 1.605 -14.352 1 50.97 159 LYS B C 1
ATOM 3175 O O . LYS B 1 159 ? 14.789 1.489 -14.945 1 50.97 159 LYS B O 1
ATOM 3180 N N . ARG B 1 160 ? 16.078 1.364 -13.094 1 53.47 160 ARG B N 1
ATOM 3181 C CA . ARG B 1 160 ? 15.133 0.645 -12.25 1 53.47 160 ARG B CA 1
ATOM 3182 C C . ARG B 1 160 ? 13.914 1.507 -11.938 1 53.47 160 ARG B C 1
ATOM 3184 O O . ARG B 1 160 ? 12.781 1.029 -11.992 1 53.47 160 ARG B O 1
ATOM 3191 N N . ASP B 1 161 ? 14.359 2.699 -11.477 1 55.44 161 ASP B N 1
ATOM 3192 C CA . ASP B 1 161 ? 13.297 3.645 -11.148 1 55.44 161 ASP B CA 1
ATOM 3193 C C . ASP B 1 161 ? 12.453 3.973 -12.375 1 55.44 161 ASP B C 1
ATOM 3195 O O . ASP B 1 161 ? 11.234 4.133 -12.273 1 55.44 161 ASP B O 1
ATOM 3199 N N . ALA B 1 162 ? 13.164 4.027 -13.398 1 52.72 162 ALA B N 1
ATOM 3200 C CA . ALA B 1 162 ? 12.477 4.281 -14.664 1 52.72 162 ALA B CA 1
ATOM 3201 C C . ALA B 1 162 ? 11.531 3.139 -15.016 1 52.72 162 ALA B C 1
ATOM 3203 O O . ALA B 1 162 ? 10.422 3.371 -15.508 1 52.72 162 ALA B O 1
ATOM 3204 N N . TYR B 1 163 ? 12 2.055 -14.727 1 49.31 163 TYR B N 1
ATOM 3205 C CA . TYR B 1 163 ? 11.172 0.885 -15 1 49.31 163 TYR B CA 1
ATOM 3206 C C . TYR B 1 163 ? 9.953 0.845 -14.086 1 49.31 163 TYR B C 1
ATOM 3208 O O . TYR B 1 163 ? 8.867 0.431 -14.5 1 49.31 163 TYR B O 1
ATOM 3216 N N . ASP B 1 164 ? 10.172 1.256 -12.844 1 57.75 164 ASP B N 1
ATOM 3217 C CA . ASP B 1 164 ? 9.047 1.29 -11.914 1 57.75 164 ASP B CA 1
ATOM 3218 C C . ASP B 1 164 ? 7.961 2.252 -12.391 1 57.75 164 ASP B C 1
ATOM 3220 O O . ASP B 1 164 ? 6.77 1.953 -12.297 1 57.75 164 ASP B O 1
ATOM 3224 N N . ASP B 1 165 ? 8.469 3.332 -12.906 1 57.62 165 ASP B N 1
ATOM 3225 C CA . ASP B 1 165 ? 7.531 4.34 -13.398 1 57.62 165 ASP B CA 1
ATOM 3226 C C . ASP B 1 165 ? 6.801 3.848 -14.648 1 57.62 165 ASP B C 1
ATOM 3228 O O . ASP B 1 165 ? 5.605 4.094 -14.812 1 57.62 165 ASP B O 1
ATOM 3232 N N . ILE B 1 166 ? 7.504 3.172 -15.43 1 50.72 166 ILE B N 1
ATOM 3233 C CA . ILE B 1 166 ? 6.93 2.664 -16.672 1 50.72 166 ILE B CA 1
ATOM 3234 C C . ILE B 1 166 ? 5.926 1.556 -16.359 1 50.72 166 ILE B C 1
ATOM 3236 O O . ILE B 1 166 ? 4.836 1.52 -16.938 1 50.72 166 ILE B O 1
ATOM 3240 N N . ALA B 1 167 ? 6.328 0.755 -15.516 1 51.59 167 ALA B N 1
ATOM 3241 C CA . ALA B 1 167 ? 5.465 -0.37 -15.164 1 51.59 167 ALA B CA 1
ATOM 3242 C C . ALA B 1 167 ? 4.18 0.112 -14.5 1 51.59 167 ALA B C 1
ATOM 3244 O O . ALA B 1 167 ? 3.094 -0.399 -14.789 1 51.59 167 ALA B O 1
ATOM 3245 N N . LEU B 1 168 ? 4.363 1.061 -13.625 1 54.06 168 LEU B N 1
ATOM 3246 C CA . LEU B 1 168 ? 3.18 1.623 -12.984 1 54.06 168 LEU B CA 1
ATOM 3247 C C . LEU B 1 168 ? 2.256 2.262 -14.016 1 54.06 168 LEU B C 1
ATOM 3249 O O . LEU B 1 168 ? 1.034 2.123 -13.93 1 54.06 168 LEU B O 1
ATOM 3253 N N . LYS B 1 169 ? 2.867 2.883 -14.977 1 55.47 169 LYS B N 1
ATOM 3254 C CA . LYS B 1 169 ? 2.105 3.521 -16.047 1 55.47 169 LYS B CA 1
A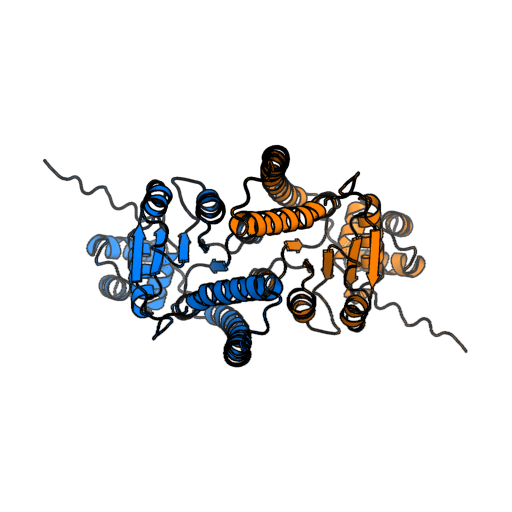TOM 3255 C C . LYS B 1 169 ? 1.438 2.482 -16.938 1 55.47 169 LYS B C 1
ATOM 3257 O O . LYS B 1 169 ? 0.29 2.656 -17.359 1 55.47 169 LYS B O 1
ATOM 3262 N N . ASP B 1 170 ? 2.162 1.511 -17.297 1 51.47 170 ASP B N 1
ATOM 3263 C CA . ASP B 1 170 ? 1.652 0.455 -18.172 1 51.47 170 ASP B CA 1
ATOM 3264 C C . ASP B 1 170 ? 0.521 -0.315 -17.484 1 51.47 170 ASP B C 1
ATOM 3266 O O . ASP B 1 170 ? -0.446 -0.712 -18.141 1 51.47 170 ASP B O 1
ATOM 3270 N N . ASN B 1 171 ? 0.68 -0.59 -16.25 1 54.12 171 ASN B N 1
ATOM 3271 C CA . ASN B 1 171 ? -0.364 -1.302 -15.516 1 54.12 171 ASN B CA 1
ATOM 3272 C C . ASN B 1 171 ? -1.68 -0.529 -15.523 1 54.12 171 ASN B C 1
ATOM 3274 O O . ASN B 1 171 ? -2.75 -1.119 -15.68 1 54.12 171 ASN B O 1
ATOM 3278 N N . LEU B 1 172 ? -1.531 0.787 -15.508 1 50.34 172 LEU B N 1
ATOM 3279 C CA . LEU B 1 172 ? -2.697 1.663 -15.523 1 50.34 172 LEU B CA 1
ATOM 3280 C C . LEU B 1 172 ? -3.363 1.654 -16.891 1 50.34 172 LEU B C 1
ATOM 3282 O O . LEU B 1 172 ? -4.59 1.671 -17 1 50.34 172 LEU B O 1
ATOM 3286 N N . ALA B 1 173 ? -2.582 1.596 -17.922 1 50.06 173 ALA B N 1
ATOM 3287 C CA . ALA B 1 173 ? -3.068 1.654 -19.312 1 50.06 173 ALA B CA 1
ATOM 3288 C C . ALA B 1 173 ? -3.758 0.351 -19.703 1 50.06 173 ALA B C 1
ATOM 3290 O O . ALA B 1 173 ? -4.707 0.357 -20.484 1 50.06 173 ALA B O 1
ATOM 3291 N N . SER B 1 174 ? -3.312 -0.701 -19.391 1 51.31 174 SER B N 1
ATOM 3292 C CA . SER B 1 174 ? -3.822 -2.008 -19.781 1 51.31 174 SER B CA 1
ATOM 3293 C C . SER B 1 174 ? -5.23 -2.242 -19.25 1 51.31 174 SER B C 1
ATOM 3295 O O . SER B 1 174 ? -5.984 -3.047 -19.797 1 51.31 174 SER B O 1
ATOM 3297 N N . GLN B 1 175 ? -5.613 -1.62 -18.219 1 50.81 175 GLN B N 1
ATOM 3298 C CA . GLN B 1 175 ? -6.945 -1.812 -17.641 1 50.81 175 GLN B CA 1
ATOM 3299 C C . GLN B 1 175 ? -8.023 -1.28 -18.578 1 50.81 175 GLN B C 1
ATOM 3301 O O . GLN B 1 175 ? -9.211 -1.549 -18.391 1 50.81 175 GLN B O 1
ATOM 3306 N N . LYS B 1 176 ? -7.602 -0.635 -19.734 1 48.12 176 LYS B N 1
ATOM 3307 C CA . LYS B 1 176 ? -8.57 -0.029 -20.641 1 48.12 176 LYS B CA 1
ATOM 3308 C C . LYS B 1 176 ? -8.961 -1.001 -21.75 1 48.12 176 LYS B C 1
ATOM 3310 O O . LYS B 1 176 ? -9.75 -0.656 -22.641 1 48.12 176 LYS B O 1
ATOM 3315 N N . ARG B 1 177 ? -8.461 -2.172 -21.859 1 52.75 177 ARG B N 1
ATOM 3316 C CA . ARG B 1 177 ? -8.852 -2.961 -23.031 1 52.75 177 ARG B CA 1
ATOM 3317 C C . ARG B 1 177 ? -10.273 -3.492 -22.875 1 52.75 177 ARG B C 1
ATOM 3319 O O . ARG B 1 177 ? -10.797 -3.574 -21.766 1 52.75 177 ARG B O 1
ATOM 3326 N N . ALA B 1 178 ? -10.977 -3.752 -23.969 1 57 178 ALA B N 1
ATOM 3327 C CA . ALA B 1 178 ? -12.383 -4.07 -24.172 1 57 178 ALA B CA 1
ATOM 3328 C C . ALA B 1 178 ? -12.844 -5.156 -23.203 1 57 178 ALA B C 1
ATOM 3330 O O . ALA B 1 178 ? -12.344 -6.281 -23.234 1 57 178 ALA B O 1
ATOM 3331 N N . ARG B 1 179 ? -13.469 -4.801 -22.047 1 69 179 ARG B N 1
ATOM 3332 C CA . ARG B 1 179 ? -13.93 -5.695 -20.984 1 69 179 ARG B CA 1
ATOM 3333 C C . ARG B 1 179 ? -15.102 -6.547 -21.453 1 69 179 ARG B C 1
ATOM 3335 O O . ARG B 1 179 ? -16.047 -6.031 -22.062 1 69 179 ARG B O 1
ATOM 3342 N N . VAL B 1 180 ? -14.836 -7.91 -21.859 1 82 180 VAL B N 1
ATOM 3343 C CA . VAL B 1 180 ? -15.898 -8.883 -22.109 1 82 180 VAL B CA 1
ATOM 3344 C C . VAL B 1 180 ? -16.781 -9 -20.875 1 82 180 VAL B C 1
ATOM 3346 O O . VAL B 1 180 ? -16.297 -9.109 -19.75 1 82 180 VAL B O 1
ATOM 3349 N N . SER B 1 181 ? -18.047 -8.789 -21.078 1 87.12 181 SER B N 1
ATOM 3350 C CA . SER B 1 181 ? -19 -9.047 -20 1 87.12 181 SER B CA 1
ATOM 3351 C C . SER B 1 181 ? -19.328 -10.531 -19.906 1 87.12 181 SER B C 1
ATOM 3353 O O . SER B 1 181 ? -19.938 -11.102 -20.812 1 87.12 181 SER B O 1
ATOM 3355 N N . TRP B 1 182 ? -18.969 -11.203 -18.875 1 90.44 182 TRP B N 1
ATOM 3356 C CA . TRP B 1 182 ? -19.156 -12.633 -18.688 1 90.44 182 TRP B CA 1
ATOM 3357 C C . TRP B 1 182 ? -20.547 -12.93 -18.125 1 90.44 182 TRP B C 1
ATOM 3359 O O . TRP B 1 182 ? -20.797 -12.758 -16.922 1 90.44 182 TRP B O 1
ATOM 3369 N N . THR B 1 183 ? -21.422 -13.367 -18.953 1 90.88 183 THR B N 1
ATOM 3370 C CA . THR B 1 183 ? -22.75 -13.797 -18.531 1 90.88 183 THR B CA 1
ATOM 3371 C C . THR B 1 183 ? -22.672 -15.141 -17.812 1 90.88 183 THR B C 1
ATOM 3373 O O . THR B 1 183 ? -21.672 -15.867 -17.938 1 90.88 183 THR B O 1
ATOM 3376 N N . PRO B 1 184 ? -23.688 -15.508 -17.047 1 92.06 184 PRO B N 1
ATOM 3377 C CA . PRO B 1 184 ? -23.703 -16.828 -16.422 1 92.06 184 PRO B CA 1
ATOM 3378 C C . PRO B 1 184 ? -23.562 -17.969 -17.422 1 92.06 184 PRO B C 1
ATOM 3380 O O . PRO B 1 184 ? -22.875 -18.953 -17.141 1 92.06 184 PRO B O 1
ATOM 3383 N N . GLU B 1 185 ? -24.109 -17.75 -18.547 1 92.56 185 GLU B N 1
ATOM 3384 C CA . GLU B 1 185 ? -24.016 -18.766 -19.578 1 92.56 185 GLU B CA 1
ATOM 3385 C C . GLU B 1 185 ? -22.594 -18.891 -20.109 1 92.56 185 GLU B C 1
ATOM 3387 O O . GLU B 1 185 ? -22.078 -20 -20.297 1 92.56 185 GLU B O 1
ATOM 3392 N N . LEU B 1 186 ? -22.031 -17.797 -20.406 1 93.81 186 LEU B N 1
ATOM 3393 C CA . LEU B 1 186 ? -20.641 -17.781 -20.891 1 93.81 186 LEU B CA 1
ATOM 3394 C C . LEU B 1 186 ? -19.703 -18.391 -19.844 1 93.81 186 LEU B C 1
ATOM 3396 O O . LEU B 1 186 ? -18.812 -19.156 -20.188 1 93.81 186 LEU B O 1
ATOM 3400 N N . HIS B 1 187 ? -19.938 -18.047 -18.609 1 93.12 187 HIS B N 1
ATOM 3401 C CA . HIS B 1 187 ? -19.156 -18.609 -17.516 1 93.12 187 HIS B CA 1
ATOM 3402 C C . HIS B 1 187 ? -19.312 -20.109 -17.438 1 93.12 187 HIS B C 1
ATOM 3404 O O . HIS B 1 187 ? -18.344 -20.844 -17.234 1 93.12 187 HIS B O 1
ATOM 3410 N N . ALA B 1 188 ? -20.547 -20.547 -17.625 1 92.62 188 ALA B N 1
ATOM 3411 C CA . ALA B 1 188 ? -20.812 -21.984 -17.594 1 92.62 188 ALA B CA 1
ATOM 3412 C C . ALA B 1 188 ? -20.031 -22.703 -18.703 1 92.62 188 ALA B C 1
ATOM 3414 O O . ALA B 1 188 ? -19.5 -23.797 -18.484 1 92.62 188 ALA B O 1
ATOM 3415 N N . LYS B 1 189 ? -19.984 -22.141 -19.828 1 93.5 189 LYS B N 1
ATOM 3416 C CA . LYS B 1 189 ? -19.203 -22.703 -20.922 1 93.5 189 LYS B CA 1
ATOM 3417 C C . LYS B 1 189 ? -17.719 -22.766 -20.594 1 93.5 189 LYS B C 1
ATOM 3419 O O . LYS B 1 189 ? -17.047 -23.734 -20.938 1 93.5 189 LYS B O 1
ATOM 3424 N N . PHE B 1 190 ? -17.281 -21.797 -19.969 1 93.12 190 PHE B N 1
ATOM 3425 C CA . PHE B 1 190 ? -15.906 -21.734 -19.5 1 93.12 190 PHE B CA 1
ATOM 3426 C C . PHE B 1 190 ? -15.609 -22.875 -18.531 1 93.12 190 PHE B C 1
ATOM 3428 O O . PHE B 1 190 ? -14.641 -23.609 -18.719 1 93.12 190 PHE B O 1
ATOM 3435 N N . ILE B 1 191 ? -16.469 -23.031 -17.547 1 91.75 191 ILE B N 1
ATOM 3436 C CA . ILE B 1 191 ? -16.281 -24.062 -16.531 1 91.75 191 ILE B CA 1
ATOM 3437 C C . ILE B 1 191 ? -16.297 -25.438 -17.203 1 91.75 191 ILE B C 1
ATOM 3439 O O . ILE B 1 191 ? -15.469 -26.297 -16.859 1 91.75 191 ILE B O 1
ATOM 3443 N N . ASN B 1 192 ? -17.172 -25.578 -18.094 1 93.38 192 ASN B N 1
ATOM 3444 C CA . ASN B 1 192 ? -17.25 -26.844 -18.812 1 93.38 192 ASN B CA 1
ATOM 3445 C C . ASN B 1 192 ? -15.977 -27.141 -19.594 1 93.38 192 ASN B C 1
ATOM 3447 O O . ASN B 1 192 ? -15.508 -28.281 -19.609 1 93.38 192 ASN B O 1
ATOM 3451 N N . ALA B 1 193 ? -15.477 -26.156 -20.281 1 93.81 193 ALA B N 1
ATOM 3452 C CA . ALA B 1 193 ? -14.234 -26.312 -21.031 1 93.81 193 ALA B CA 1
ATOM 3453 C C . ALA B 1 193 ? -13.078 -26.703 -20.109 1 93.81 193 ALA B C 1
ATOM 3455 O O . ALA B 1 193 ? -12.289 -27.594 -20.438 1 93.81 193 ALA B O 1
ATOM 3456 N N . VAL B 1 194 ? -13 -26.062 -18.984 1 91.56 194 VAL B N 1
ATOM 3457 C CA . VAL B 1 194 ? -11.953 -26.344 -18.016 1 91.56 194 VAL B CA 1
ATOM 3458 C C . VAL B 1 194 ? -12.062 -27.781 -17.516 1 91.56 194 VAL B C 1
ATOM 3460 O O . VAL B 1 194 ? -11.07 -28.5 -17.469 1 91.56 194 VAL B O 1
ATOM 3463 N N . ASN B 1 195 ? -13.234 -28.141 -17.234 1 90.88 195 ASN B N 1
ATOM 3464 C CA . ASN B 1 195 ? -13.477 -29.484 -16.734 1 90.88 195 ASN B CA 1
ATOM 3465 C C . ASN B 1 195 ? -13.133 -30.547 -17.766 1 90.88 195 ASN B C 1
ATOM 3467 O O . ASN B 1 195 ? -12.586 -31.609 -17.438 1 90.88 195 ASN B O 1
ATOM 3471 N N . ARG B 1 196 ? -13.445 -30.234 -18.969 1 92.75 196 ARG B N 1
ATOM 3472 C CA . ARG B 1 196 ? -13.148 -31.172 -20.062 1 92.75 196 ARG B CA 1
ATOM 3473 C C . ARG B 1 196 ? -11.648 -31.359 -20.219 1 92.75 196 ARG B C 1
ATOM 3475 O O . ARG B 1 196 ? -11.18 -32.469 -20.484 1 92.75 196 ARG B O 1
ATOM 3482 N N . LEU B 1 197 ? -10.898 -30.328 -20.078 1 91 197 LEU B N 1
ATOM 3483 C CA . LEU B 1 197 ? -9.453 -30.359 -20.281 1 91 197 LEU B CA 1
ATOM 3484 C C . LEU B 1 197 ? -8.75 -30.938 -19.062 1 91 197 LEU B C 1
ATOM 3486 O O . LEU B 1 197 ? -7.758 -31.656 -19.188 1 91 197 LEU B O 1
ATOM 3490 N N . GLY B 1 198 ? -9.312 -30.703 -17.875 1 87 198 GLY B N 1
ATOM 3491 C CA . GLY B 1 198 ? -8.641 -31.078 -16.641 1 87 198 GLY B CA 1
ATOM 3492 C C . GLY B 1 198 ? -7.629 -30.047 -16.172 1 87 198 GLY B C 1
ATOM 3493 O O . GLY B 1 198 ? -7.191 -29.203 -16.969 1 87 198 GLY B O 1
ATOM 3494 N N . ILE B 1 199 ? -7.105 -30.172 -15.031 1 81.88 199 ILE B N 1
ATOM 3495 C CA . ILE B 1 199 ? -6.309 -29.172 -14.32 1 81.88 199 ILE B CA 1
ATOM 3496 C C . ILE B 1 199 ? -4.973 -28.984 -15.039 1 81.88 199 ILE B C 1
ATOM 3498 O O . ILE B 1 199 ? -4.488 -27.859 -15.164 1 81.88 199 ILE B O 1
ATOM 3502 N N . ASN B 1 200 ? -4.449 -30 -15.57 1 84.19 200 ASN B N 1
ATOM 3503 C CA . ASN B 1 200 ? -3.086 -29.938 -16.078 1 84.19 200 ASN B CA 1
ATOM 3504 C C . ASN B 1 200 ? -3.041 -29.359 -17.5 1 84.19 200 ASN B C 1
ATOM 3506 O O . ASN B 1 200 ? -2.002 -28.859 -17.922 1 84.19 200 ASN B O 1
ATOM 3510 N N . LYS B 1 201 ? -4.242 -29.359 -18.156 1 89.38 201 LYS B N 1
ATOM 3511 C CA . LYS B 1 201 ? -4.246 -28.953 -19.562 1 89.38 201 LYS B CA 1
ATOM 3512 C C . LYS B 1 201 ? -5.102 -27.703 -19.766 1 89.38 201 LYS B C 1
ATOM 3514 O O . LYS B 1 201 ? -5.164 -27.156 -20.875 1 89.38 201 LYS B O 1
ATOM 3519 N N . ALA B 1 202 ? -5.633 -27.312 -18.719 1 88.38 202 ALA B N 1
ATOM 3520 C CA . ALA B 1 202 ? -6.543 -26.172 -18.797 1 88.38 202 ALA B CA 1
ATOM 3521 C C . ALA B 1 202 ? -5.773 -24.859 -18.906 1 88.38 202 ALA B C 1
ATOM 3523 O O . ALA B 1 202 ? -5.703 -24.094 -17.938 1 88.38 202 ALA B O 1
ATOM 3524 N N . VAL B 1 203 ? -5.324 -24.547 -20.125 1 90.12 203 VAL B N 1
ATOM 3525 C CA . VAL B 1 203 ? -4.645 -23.281 -20.391 1 90.12 203 VAL B CA 1
ATOM 3526 C C . VAL B 1 203 ? -5.508 -22.406 -21.297 1 90.12 203 VAL B C 1
ATOM 3528 O O . VAL B 1 203 ? -6.379 -22.922 -22.016 1 90.12 203 VAL B O 1
ATOM 3531 N N . PRO B 1 204 ? -5.238 -21.156 -21.281 1 91.19 204 PRO B N 1
ATOM 3532 C CA . PRO B 1 204 ? -6.152 -20.219 -21.938 1 91.19 204 PRO B CA 1
ATOM 3533 C C . PRO B 1 204 ? -6.391 -20.562 -23.406 1 91.19 204 PRO B C 1
ATOM 3535 O O . PRO B 1 204 ? -7.535 -20.547 -23.875 1 91.19 204 PRO B O 1
ATOM 3538 N N . ILE B 1 205 ? -5.414 -20.953 -24.094 1 93.19 205 ILE B N 1
ATOM 3539 C CA . ILE B 1 205 ? -5.543 -21.188 -25.531 1 93.19 205 ILE B CA 1
ATOM 3540 C C . ILE B 1 205 ? -6.434 -22.406 -25.766 1 93.19 205 ILE B C 1
ATOM 3542 O O . ILE B 1 205 ? -7.281 -22.391 -26.656 1 93.19 205 ILE B O 1
ATOM 3546 N N . LYS B 1 206 ? -6.277 -23.469 -25.031 1 94.56 206 LYS B N 1
ATOM 3547 C CA . LYS B 1 206 ? -7.074 -24.672 -25.172 1 94.56 206 LYS B CA 1
ATOM 3548 C C . LYS B 1 206 ? -8.516 -24.453 -24.734 1 94.56 206 LYS B C 1
ATOM 3550 O O . LYS B 1 206 ? -9.453 -24.953 -25.344 1 94.56 206 LYS B O 1
ATOM 3555 N N . ILE B 1 207 ? -8.602 -23.688 -23.641 1 93.94 207 ILE B N 1
ATOM 3556 C CA . ILE B 1 207 ? -9.93 -23.359 -23.156 1 93.94 207 ILE B CA 1
ATOM 3557 C C . ILE B 1 207 ? -10.695 -22.578 -24.219 1 93.94 207 ILE B C 1
ATOM 3559 O O . ILE B 1 207 ? -11.852 -22.875 -24.5 1 93.94 207 ILE B O 1
ATOM 3563 N N . LEU B 1 208 ? -10.016 -21.625 -24.734 1 94.94 208 LEU B N 1
ATOM 3564 C CA . LEU B 1 208 ? -10.602 -20.797 -25.797 1 94.94 208 LEU B CA 1
ATOM 3565 C C . LEU B 1 208 ? -11.086 -21.641 -26.953 1 94.94 208 LEU B C 1
ATOM 3567 O O . LEU B 1 208 ? -12.195 -21.438 -27.469 1 94.94 208 LEU B O 1
ATOM 3571 N N . ASP B 1 209 ? -10.336 -22.594 -27.328 1 96.19 209 ASP B N 1
ATOM 3572 C CA . ASP B 1 209 ? -10.648 -23.484 -28.453 1 96.19 209 ASP B CA 1
ATOM 3573 C C . ASP B 1 209 ? -11.93 -24.281 -28.188 1 96.19 209 ASP B C 1
ATOM 3575 O O . ASP B 1 209 ? -12.781 -24.406 -29.062 1 96.19 209 ASP B O 1
ATOM 3579 N N . ILE B 1 210 ? -12.055 -24.781 -27 1 95.69 210 ILE B N 1
ATOM 3580 C CA . ILE B 1 210 ? -13.203 -25.594 -26.641 1 95.69 210 ILE B CA 1
ATOM 3581 C C . ILE B 1 210 ? -14.453 -24.734 -26.562 1 95.69 210 ILE B C 1
ATOM 3583 O O . ILE B 1 210 ? -15.539 -25.141 -26.984 1 95.69 210 ILE B O 1
ATOM 3587 N N . MET B 1 211 ? -14.281 -23.578 -25.969 1 95.06 211 MET B N 1
ATOM 3588 C CA . MET B 1 211 ? -15.43 -22.688 -25.828 1 95.06 211 MET B CA 1
ATOM 3589 C C . MET B 1 211 ? -15.961 -22.25 -27.188 1 95.06 211 MET B C 1
ATOM 3591 O O . MET B 1 211 ? -17.172 -22.141 -27.375 1 95.06 211 MET B O 1
ATOM 3595 N N . ASP B 1 212 ? -15.18 -21.922 -28.125 1 94.44 212 ASP B N 1
ATOM 3596 C CA . ASP B 1 212 ? -15.484 -21.594 -29.516 1 94.44 212 ASP B CA 1
ATOM 3597 C C . ASP B 1 212 ? -16.531 -20.469 -29.594 1 94.44 212 ASP B C 1
ATOM 3599 O O . ASP B 1 212 ? -17.562 -20.625 -30.25 1 94.44 212 ASP B O 1
ATOM 3603 N N . ILE B 1 213 ? -16.234 -19.453 -28.938 1 94.44 213 ILE B N 1
ATOM 3604 C CA . ILE B 1 213 ? -17.109 -18.281 -28.938 1 94.44 213 ILE B CA 1
ATOM 3605 C C . ILE B 1 213 ? -16.484 -17.172 -29.781 1 94.44 213 ILE B C 1
ATOM 3607 O O . ILE B 1 213 ? -15.383 -16.703 -29.484 1 94.44 213 ILE B O 1
ATOM 3611 N N . PRO B 1 214 ? -17.234 -16.766 -30.812 1 92.88 214 PRO B N 1
ATOM 3612 C CA . PRO B 1 214 ? -16.688 -15.695 -31.656 1 92.88 214 PRO B CA 1
ATOM 3613 C C . PRO B 1 214 ? -16.406 -14.422 -30.875 1 92.88 214 PRO B C 1
ATOM 3615 O O . PRO B 1 214 ? -17.203 -14.023 -30.016 1 92.88 214 PRO B O 1
ATOM 3618 N N . GLY B 1 215 ? -15.266 -13.836 -31.062 1 92.06 215 GLY B N 1
ATOM 3619 C CA . GLY B 1 215 ? -14.914 -12.57 -30.453 1 92.06 215 GLY B CA 1
ATOM 3620 C C . GLY B 1 215 ? -14.156 -12.727 -29.156 1 92.06 215 GLY B C 1
ATOM 3621 O O . GLY B 1 215 ? -13.555 -11.773 -28.656 1 92.06 215 GLY B O 1
ATOM 3622 N N . LEU B 1 216 ? -14.258 -13.875 -28.609 1 93.5 216 LEU B N 1
ATOM 3623 C CA . LEU B 1 216 ? -13.531 -14.156 -27.375 1 93.5 216 LEU B CA 1
ATOM 3624 C C . LEU B 1 216 ? -12.047 -14.352 -27.656 1 93.5 216 LEU B C 1
ATOM 3626 O O . LEU B 1 216 ? -11.68 -15.039 -28.625 1 93.5 216 LEU B O 1
ATOM 3630 N N . THR B 1 217 ? -11.164 -13.734 -26.859 1 93.31 217 THR B N 1
ATOM 3631 C CA . THR B 1 217 ? -9.727 -13.828 -27.094 1 93.31 217 THR B CA 1
ATOM 3632 C C . THR B 1 217 ? -9.062 -14.664 -26 1 93.31 217 THR B C 1
ATOM 3634 O O . THR B 1 217 ? -9.672 -14.961 -24.969 1 93.31 217 THR B O 1
ATOM 3637 N N . ARG B 1 218 ? -7.859 -14.992 -26.297 1 91.88 218 ARG B N 1
ATOM 3638 C CA . ARG B 1 218 ? -7.051 -15.719 -25.312 1 91.88 218 ARG B CA 1
ATOM 3639 C C . ARG B 1 218 ? -6.887 -14.914 -24.031 1 91.88 218 ARG B C 1
ATOM 3641 O O . ARG B 1 218 ? -6.953 -15.469 -22.938 1 91.88 218 ARG B O 1
ATOM 3648 N N . GLU B 1 219 ? -6.715 -13.625 -24.141 1 89.19 219 GLU B N 1
ATOM 3649 C CA . GLU B 1 219 ? -6.531 -12.734 -23 1 89.19 219 GLU B CA 1
ATOM 3650 C C . GLU B 1 219 ? -7.789 -12.664 -22.141 1 89.19 219 GLU B C 1
ATOM 3652 O O . GLU B 1 219 ? -7.707 -12.602 -20.906 1 89.19 219 GLU B O 1
ATOM 3657 N N . ASN B 1 220 ? -8.883 -12.734 -22.812 1 91.5 220 ASN B N 1
ATOM 3658 C CA . ASN B 1 220 ? -10.141 -12.742 -22.078 1 91.5 220 ASN B CA 1
ATOM 3659 C C . ASN B 1 220 ? -10.266 -13.977 -21.188 1 91.5 220 ASN B C 1
ATOM 3661 O O . ASN B 1 220 ? -10.664 -13.875 -20.031 1 91.5 220 ASN B O 1
ATOM 3665 N N . VAL B 1 221 ? -9.891 -15.047 -21.797 1 91.62 221 VAL B N 1
ATOM 3666 C CA . VAL B 1 221 ? -10.008 -16.328 -21.094 1 91.62 221 VAL B CA 1
ATOM 3667 C C . VAL B 1 221 ? -9 -16.375 -19.953 1 91.62 221 VAL B C 1
ATOM 3669 O O . VAL B 1 221 ? -9.336 -16.781 -18.828 1 91.62 221 VAL B O 1
ATOM 3672 N N . ALA B 1 222 ? -7.805 -15.891 -20.234 1 89.88 222 ALA B N 1
ATOM 3673 C CA . ALA B 1 222 ? -6.758 -15.867 -19.219 1 89.88 222 ALA B CA 1
ATOM 3674 C C . ALA B 1 222 ? -7.172 -15.016 -18.031 1 89.88 222 ALA B C 1
ATOM 3676 O O . ALA B 1 222 ? -6.98 -15.422 -16.875 1 89.88 222 ALA B O 1
ATOM 3677 N N . SER B 1 223 ? -7.68 -13.906 -18.312 1 89.38 223 SER B N 1
ATOM 3678 C CA . SER B 1 223 ? -8.133 -13.008 -17.266 1 89.38 223 SER B CA 1
ATOM 3679 C C . SER B 1 223 ? -9.227 -13.656 -16.422 1 89.38 223 SER B C 1
ATOM 3681 O O . SER B 1 223 ? -9.188 -13.594 -15.188 1 89.38 223 SER B O 1
ATOM 3683 N N . HIS B 1 224 ? -10.133 -14.266 -17.125 1 90.06 224 HIS B N 1
ATOM 3684 C CA . HIS B 1 224 ? -11.234 -14.914 -16.438 1 90.06 224 HIS B CA 1
ATOM 3685 C C . HIS B 1 224 ? -10.742 -16.078 -15.57 1 90.06 224 HIS B C 1
ATOM 3687 O O . HIS B 1 224 ? -11.234 -16.297 -14.469 1 90.06 224 HIS B O 1
ATOM 3693 N N . LEU B 1 225 ? -9.797 -16.719 -16.062 1 89.38 225 LEU B N 1
ATOM 3694 C CA . LEU B 1 225 ? -9.211 -17.844 -15.352 1 89.38 225 LEU B CA 1
ATOM 3695 C C . LEU B 1 225 ? -8.57 -17.391 -14.047 1 89.38 225 LEU B C 1
ATOM 3697 O O . LEU B 1 225 ? -8.695 -18.062 -13.023 1 89.38 225 LEU B O 1
ATOM 3701 N N . GLN B 1 226 ? -7.996 -16.281 -13.992 1 88.69 226 GLN B N 1
ATOM 3702 C CA . GLN B 1 226 ? -7.305 -15.758 -12.82 1 88.69 226 GLN B CA 1
ATOM 3703 C C . GLN B 1 226 ? -8.297 -15.219 -11.797 1 88.69 226 GLN B C 1
ATOM 3705 O O . GLN B 1 226 ? -8.039 -15.242 -10.594 1 88.69 226 GLN B O 1
ATOM 3710 N N . LEU B 1 227 ? -9.391 -14.75 -12.242 1 86.44 227 LEU B N 1
ATOM 3711 C CA . LEU B 1 227 ? -10.312 -14.016 -11.383 1 86.44 227 LEU B CA 1
ATOM 3712 C C . LEU B 1 227 ? -11.375 -14.953 -10.805 1 86.44 227 LEU B C 1
ATOM 3714 O O . LEU B 1 227 ? -12 -14.633 -9.797 1 86.44 227 LEU B O 1
ATOM 3718 N N . ASN B 1 228 ? -11.672 -16 -11.367 1 75.19 228 ASN B N 1
ATOM 3719 C CA . ASN B 1 228 ? -12.797 -16.828 -10.938 1 75.19 228 ASN B CA 1
ATOM 3720 C C . ASN B 1 228 ? -12.328 -18.125 -10.297 1 75.19 228 ASN B C 1
ATOM 3722 O O . ASN B 1 228 ? -12.203 -19.141 -10.977 1 75.19 228 ASN B O 1
ATOM 3726 N N . LYS B 1 229 ? -11.805 -18.047 -8.977 1 63.31 229 LYS B N 1
ATOM 3727 C CA . LYS B 1 229 ? -11.336 -19.141 -8.141 1 63.31 229 LYS B CA 1
ATOM 3728 C C . LYS B 1 229 ? -12.422 -20.188 -7.934 1 63.31 229 LYS B C 1
ATOM 3730 O O . LYS B 1 229 ? -12.172 -21.391 -8.07 1 63.31 229 LYS B O 1
ATOM 3735 N N . ASN B 1 230 ? -13.43 -19.828 -7.062 1 53.44 230 ASN B N 1
ATOM 3736 C CA . ASN B 1 230 ? -14.375 -20.656 -6.32 1 53.44 230 ASN B CA 1
ATOM 3737 C C . ASN B 1 230 ? -15.07 -21.656 -7.234 1 53.44 230 ASN B C 1
ATOM 3739 O O . ASN B 1 230 ? -15.617 -22.672 -6.762 1 53.44 230 ASN B O 1
ATOM 3743 N N . ASN B 1 231 ? -15.336 -21.297 -8.398 1 49 231 ASN B N 1
ATOM 3744 C CA . ASN B 1 231 ? -16.344 -22.125 -9.031 1 49 231 ASN B CA 1
ATOM 3745 C C . ASN B 1 231 ? -15.742 -23.406 -9.594 1 49 231 ASN B C 1
ATOM 3747 O O . ASN B 1 231 ? -16.391 -24.125 -10.367 1 49 231 ASN B O 1
ATOM 3751 N N . ARG B 1 232 ? -14.461 -23.609 -9.398 1 51.44 232 ARG B N 1
ATOM 3752 C CA . ARG B 1 232 ? -13.93 -24.812 -10.047 1 51.44 232 ARG B CA 1
ATOM 3753 C C . ARG B 1 232 ? -13.852 -25.969 -9.055 1 51.44 232 ARG B C 1
ATOM 3755 O O . ARG B 1 232 ? -13.219 -26.984 -9.344 1 51.44 232 ARG B O 1
ATOM 3762 N N . LYS B 1 233 ? -14.273 -25.875 -7.895 1 46.69 233 LYS B N 1
ATOM 3763 C CA . LYS B 1 233 ? -14.242 -27.125 -7.145 1 46.69 233 LYS B CA 1
ATOM 3764 C C . LYS B 1 233 ? -14.625 -28.297 -8.031 1 46.69 233 LYS B C 1
ATOM 3766 O O . LYS B 1 233 ? -15.789 -28.469 -8.398 1 46.69 233 LYS B O 1
ATOM 3771 N N . ILE B 1 234 ? -13.758 -28.656 -8.922 1 44.06 234 ILE B N 1
ATOM 3772 C CA . ILE B 1 234 ? -13.883 -29.938 -9.609 1 44.06 234 ILE B CA 1
ATOM 3773 C C . ILE B 1 234 ? -14.25 -31.031 -8.609 1 44.06 234 ILE B C 1
ATOM 3775 O O . ILE B 1 234 ? -13.688 -31.094 -7.516 1 44.06 234 ILE B O 1
ATOM 3779 N N . ALA B 1 235 ? -15.359 -31.766 -8.789 1 37.72 235 ALA B N 1
ATOM 3780 C CA . ALA B 1 235 ? -15.789 -32.969 -8.062 1 37.72 235 ALA B CA 1
ATOM 3781 C C . ALA B 1 235 ? -14.609 -33.875 -7.789 1 37.72 235 ALA B C 1
ATOM 3783 O O . ALA B 1 235 ? -13.734 -34.062 -8.641 1 37.72 235 ALA B O 1
ATOM 3784 N N . PRO B 1 236 ? -14.266 -34.094 -6.516 1 36.59 236 PRO B N 1
ATOM 3785 C CA . PRO B 1 236 ? -13.312 -35.188 -6.301 1 36.59 236 PRO B CA 1
ATOM 3786 C C . PRO B 1 236 ? -13.484 -36.344 -7.305 1 36.59 236 PRO B C 1
ATOM 3788 O O . PRO B 1 236 ? -14.617 -36.719 -7.637 1 36.59 236 PRO B O 1
ATOM 3791 N N . THR B 1 237 ? -12.719 -36.438 -8.297 1 32.78 237 THR B N 1
ATOM 3792 C CA . THR B 1 237 ? -12.773 -37.688 -9.031 1 32.78 237 THR B CA 1
ATOM 3793 C C . THR B 1 237 ? -13.023 -38.844 -8.078 1 32.78 237 THR B C 1
ATOM 3795 O O . THR B 1 237 ? -12.242 -39.094 -7.148 1 32.78 237 THR B O 1
ATOM 3798 N N . GLN B 1 238 ? -14.242 -39.25 -7.82 1 29.66 238 GLN B N 1
ATOM 3799 C CA . GLN B 1 238 ? -14.562 -40.562 -7.258 1 29.66 238 GLN B CA 1
ATOM 3800 C C . GLN B 1 238 ? -13.648 -41.656 -7.828 1 29.66 238 GLN B C 1
ATOM 3802 O O . GLN B 1 238 ? -13.68 -41.906 -9.031 1 29.66 238 GLN B O 1
ATOM 3807 N N . VAL B 1 239 ? -12.359 -41.75 -7.461 1 28.78 239 VAL B N 1
ATOM 3808 C CA . VAL B 1 239 ? -11.711 -43.031 -7.695 1 28.78 239 VAL B CA 1
ATOM 3809 C C . VAL B 1 239 ? -12.641 -44.156 -7.258 1 28.78 239 VAL B C 1
ATOM 3811 O O . VAL B 1 239 ? -12.992 -44.25 -6.082 1 28.78 239 VAL B O 1
ATOM 3814 N N . HIS B 1 240 ? -13.508 -44.625 -8.078 1 27.42 240 HIS B N 1
ATOM 3815 C CA . HIS B 1 240 ? -14.062 -45.938 -7.941 1 27.42 240 HIS B CA 1
ATOM 3816 C C . HIS B 1 240 ? -12.969 -46.969 -7.676 1 27.42 240 HIS B C 1
ATOM 3818 O O . HIS B 1 240 ? -12.07 -47.156 -8.5 1 27.42 240 HIS B O 1
ATOM 3824 N N . LYS B 1 241 ? -12.633 -47.125 -6.289 1 23.88 241 LYS B N 1
ATOM 3825 C CA . LYS B 1 241 ? -12.281 -48.5 -5.949 1 23.88 241 LYS B CA 1
ATOM 3826 C C . LYS B 1 241 ? -13.492 -49.438 -6.043 1 23.88 241 LYS B C 1
ATOM 3828 O O . LYS B 1 241 ? -14.602 -49.062 -5.68 1 23.88 241 LYS B O 1
#

Foldseek 3Di:
DQDPPPPAAAEEEEEALFLQLQLQVVVLLVVLNYHYHYDNDLVCSLVVCVVPQPRHQEYEFEQPDDVDRRLVSLLCCCPVSVHAYEYEYQDDDPVVQVSNVVSGHPYYDHPPDDSLNSNLPSVVSLVVVVVVVVVVVVVDPDPPPCVVVVVVSVVVVVVSVVVVVVVVVVVVVVVPPDQDDQDPVNVVLLLVLDLVLDRNRDALVSSCVSSVDPPDDSVNSSRVSNNDRPPNPPPPPPPDD/DQDPPPPAAAEEEEEALFLQLQLQVVVLLVVLNYHYHYDNDLVCSLVVCVVPQPRHQEYEFEQPDDVDRSLVSLLCCCPVSVHAYEYEYQDDDPVVQVSNVVSGHPYYDHPPDDSLNSNLPSVVSLVVVVVVVVVVCVVDPDPPPCVVVCVVSVVVVVVVVVSVVVVVVVVVVVVPPDQDDQDPVNVVLLLVLDLVLDRNRPALVSSCVSSVDPPDDSVNSSRVSNNDRPPNPPPPPPPPD